Protein AF-0000000066006620 (afdb_homodimer)

Sequence (536 aa):
MGEAIVITSGKGGVGKTTTSANLGTALAILGKRVCLVDTDIGLRNLDVVMGLENRIIYDLVDVVEGRCKMHQALVKDKRFDDLLYLMPAAQTSDKTAVAPEQIKNMVQELKQEFDYVIIDCPAGIEQGYKNAVSGADKAIVVTTPEISAVRDADRIIGLLEQEENIEPPRLVVNRIRNHLMKNGDTMDIDEIVQHLSIDLLGIVADDDEVIKASNHGEPIAMDPKNRASIAYRNIARRILGESVPLQVLEEQNKGMMAKIKSFFGVRSMGEAIVITSGKGGVGKTTTSANLGTALAILGKRVCLVDTDIGLRNLDVVMGLENRIIYDLVDVVEGRCKMHQALVKDKRFDDLLYLMPAAQTSDKTAVAPEQIKNMVQELKQEFDYVIIDCPAGIEQGYKNAVSGADKAIVVTTPEISAVRDADRIIGLLEQEENIEPPRLVVNRIRNHLMKNGDTMDIDEIVQHLSIDLLGIVADDDEVIKASNHGEPIAMDPKNRASIAYRNIARRILGESVPLQVLEEQNKGMMAKIKSFFGVRS

Secondary structure (DSSP, 8-state):
--EEEEEE-SSTTSSHHHHHHHHHHHHHHTT--EEEEE--TTT--HHHHHT-GGG-SS-HHHHHTTSS-HHHH-EE-GGGTTSEEEEPPPSS--TT---HHHHHHHHHHHTTT-SEEEEEPPSSSSHHHHHHHHT-SEEEEEE-SSHHHHHHHHHHHHHHHT-TT-PPPEEEEEEE-HHHHHTTSS--HHHHHHHHTSEEEEEEE--HHHHHHHHTT--GGG-TTSHHHHHHHHHHHHHTT---PPPP-TT--HHHHHHHHHHTT---/-PEEEEEE-SSTTSSHHHHHHHHHHHHHHTT--EEEEE--TTT--HHHHHT-GGG-SS-HHHHHTTSS-HHHH-EE-GGGTTSEEEEPPPSS--TT---HHHHHHHHHHHTTT-SEEEEEPPSSSSHHHHHHHHT-SEEEEEE-SSHHHHHHHHHHHHHHHT-TT-PPPEEEEEEE-HHHHHTTSS--HHHHHHHHTSEEEEEEE--HHHHHHHHTT--GGG-TTSHHHHHHHHHHHHHTT---PPPP-TT--HHHHHHHHHHTT---

Radius of gyration: 22.49 Å; Cα contacts (8 Å, |Δi|>4): 1216; chains: 2; bounding box: 49×65×49 Å

Structure (mmCIF, N/CA/C/O backbone):
data_AF-0000000066006620-model_v1
#
loop_
_entity.id
_entity.type
_entity.pdbx_description
1 polymer 'Septum site-determining protein MinD'
#
loop_
_atom_site.group_PDB
_atom_site.id
_atom_site.type_symbol
_atom_site.label_atom_id
_atom_site.label_alt_id
_atom_site.label_comp_id
_atom_site.label_asym_id
_atom_site.label_entity_id
_atom_site.label_seq_id
_atom_site.pdbx_PDB_ins_code
_atom_site.Cartn_x
_atom_site.Cartn_y
_atom_site.Cartn_z
_atom_site.occupancy
_atom_site.B_iso_or_equiv
_atom_site.auth_seq_id
_atom_site.auth_comp_id
_atom_site.auth_asym_id
_atom_site.auth_atom_id
_atom_site.pdbx_PDB_model_num
ATOM 1 N N . MET A 1 1 ? -12.773 29.484 9.312 1 89.25 1 MET A N 1
ATOM 2 C CA . MET A 1 1 ? -12.969 28.031 9.289 1 89.25 1 MET A CA 1
ATOM 3 C C . MET A 1 1 ? -11.75 27.328 8.703 1 89.25 1 MET A C 1
ATOM 5 O O . MET A 1 1 ? -11.102 27.859 7.793 1 89.25 1 MET A O 1
ATOM 9 N N . GLY A 1 2 ? -11.352 26.266 9.344 1 97.38 2 GLY A N 1
ATOM 10 C CA . GLY A 1 2 ? -10.164 25.547 8.914 1 97.38 2 GLY A CA 1
ATOM 11 C C . GLY A 1 2 ? -10.336 24.859 7.578 1 97.38 2 GLY A C 1
ATOM 12 O O . GLY A 1 2 ? -11.422 24.891 6.988 1 97.38 2 GLY A O 1
ATOM 13 N N . GLU A 1 3 ? -9.289 24.406 7.012 1 98.25 3 GLU A N 1
ATOM 14 C CA . GLU A 1 3 ? -9.273 23.688 5.742 1 98.25 3 GLU A CA 1
ATOM 15 C C . GLU A 1 3 ? -9.047 22.203 5.961 1 98.25 3 GLU A C 1
ATOM 17 O O . GLU A 1 3 ? -8.195 21.797 6.766 1 98.25 3 GLU A O 1
ATOM 22 N N . ALA A 1 4 ? -9.852 21.422 5.273 1 98.81 4 ALA A N 1
ATOM 23 C CA . ALA A 1 4 ? -9.68 19.969 5.32 1 98.81 4 ALA A CA 1
ATOM 24 C C . ALA A 1 4 ? -8.977 19.469 4.062 1 98.81 4 ALA A C 1
ATOM 26 O O . ALA A 1 4 ? -9.43 19.734 2.947 1 98.81 4 ALA A O 1
ATOM 27 N N . ILE A 1 5 ? -7.855 18.781 4.234 1 98.88 5 ILE A N 1
ATOM 28 C CA . ILE A 1 5 ? -7.066 18.25 3.133 1 98.88 5 ILE A CA 1
ATOM 29 C C . ILE A 1 5 ? -7.008 16.719 3.236 1 98.88 5 ILE A C 1
ATOM 31 O O . ILE A 1 5 ? -6.555 16.172 4.246 1 98.88 5 ILE A O 1
ATOM 35 N N . VAL A 1 6 ? -7.496 16.031 2.23 1 98.81 6 VAL A N 1
ATOM 36 C CA . VAL A 1 6 ? -7.398 14.57 2.211 1 98.81 6 VAL A CA 1
ATOM 37 C C . VAL A 1 6 ? -6.105 14.148 1.515 1 98.81 6 VAL A C 1
ATOM 39 O O . VAL A 1 6 ? -5.727 14.727 0.494 1 98.81 6 VAL A O 1
ATOM 42 N N . ILE A 1 7 ? -5.316 13.273 2.156 1 98.88 7 ILE A N 1
ATOM 43 C CA . ILE A 1 7 ? -4.156 12.617 1.559 1 98.88 7 ILE A CA 1
ATOM 44 C C . ILE A 1 7 ? -4.566 11.281 0.951 1 98.88 7 ILE A C 1
ATOM 46 O O . ILE A 1 7 ? -4.918 10.344 1.674 1 98.88 7 ILE A O 1
ATOM 50 N N . THR A 1 8 ? -4.523 11.156 -0.306 1 98.12 8 THR A N 1
ATOM 51 C CA . THR A 1 8 ? -5.059 9.977 -0.973 1 98.12 8 THR A CA 1
ATOM 52 C C . THR A 1 8 ? -4.098 9.477 -2.049 1 98.12 8 THR A C 1
ATOM 54 O O . THR A 1 8 ? -3.078 10.117 -2.318 1 98.12 8 THR A O 1
ATOM 57 N N . SER A 1 9 ? -4.375 8.18 -2.316 1 93.75 9 SER A N 1
ATOM 58 C CA . SER A 1 9 ? -3.605 7.504 -3.354 1 93.75 9 SER A CA 1
ATOM 59 C C . SER A 1 9 ? -4.414 6.383 -3.996 1 93.75 9 SER A C 1
ATOM 61 O O . SER A 1 9 ? -5.395 5.902 -3.418 1 93.75 9 SER A O 1
ATOM 63 N N . GLY A 1 10 ? -4.273 6.035 -5.254 1 84.25 10 GLY A N 1
ATOM 64 C CA . GLY A 1 10 ? -4.82 4.797 -5.789 1 84.25 10 GLY A CA 1
ATOM 65 C C . GLY A 1 10 ? -4.176 3.557 -5.199 1 84.25 10 GLY A C 1
ATOM 66 O O . GLY A 1 10 ? -4.801 2.842 -4.41 1 84.25 10 GLY A O 1
ATOM 67 N N . LYS A 1 11 ? -2.955 3.477 -5.188 1 85.06 11 LYS A N 1
ATOM 68 C CA . LYS A 1 11 ? -2.135 2.355 -4.738 1 85.06 11 LYS A CA 1
ATOM 69 C C . LYS A 1 11 ? -1.835 2.461 -3.244 1 85.06 11 LYS A C 1
ATOM 71 O O . LYS A 1 11 ? -1.664 3.561 -2.717 1 85.06 11 LYS A O 1
ATOM 76 N N . GLY A 1 12 ? -1.849 1.235 -2.553 1 87.19 12 GLY A N 1
ATOM 77 C CA . GLY A 1 12 ? -1.355 1.175 -1.186 1 87.19 12 GLY A CA 1
ATOM 78 C C . GLY A 1 12 ? 0.157 1.251 -1.093 1 87.19 12 GLY A C 1
ATOM 79 O O . GLY A 1 12 ? 0.86 0.909 -2.045 1 87.19 12 GLY A O 1
ATOM 80 N N . GLY A 1 13 ? 0.663 1.819 -0.026 1 92 13 GLY A N 1
ATOM 81 C CA . GLY A 1 13 ? 2.082 1.755 0.284 1 92 13 GLY A CA 1
ATOM 82 C C . GLY A 1 13 ? 2.887 2.859 -0.373 1 92 13 GLY A C 1
ATOM 83 O O . GLY A 1 13 ? 4.117 2.848 -0.333 1 92 13 GLY A O 1
ATOM 84 N N . VAL A 1 14 ? 2.193 3.854 -0.88 1 95.25 14 VAL A N 1
ATOM 85 C CA . VAL A 1 14 ? 2.906 4.926 -1.567 1 95.25 14 VAL A CA 1
ATOM 86 C C . VAL A 1 14 ? 3.34 5.988 -0.561 1 95.25 14 VAL A C 1
ATOM 88 O O . VAL A 1 14 ? 4.039 6.938 -0.915 1 95.25 14 VAL A O 1
ATOM 91 N N . GLY A 1 15 ? 2.848 5.918 0.675 1 97 15 GLY A N 1
ATOM 92 C CA . GLY A 1 15 ? 3.279 6.84 1.715 1 97 15 GLY A CA 1
ATOM 93 C C . GLY A 1 15 ? 2.186 7.789 2.166 1 97 15 GLY A C 1
ATOM 94 O O . GLY A 1 15 ? 2.467 8.898 2.623 1 97 15 GLY A O 1
ATOM 95 N N . LYS A 1 16 ? 0.92 7.434 1.994 1 98 16 LYS A N 1
ATOM 96 C CA . LYS A 1 16 ? -0.184 8.289 2.422 1 98 16 LYS A CA 1
ATOM 97 C C . LYS A 1 16 ? -0.1 8.586 3.916 1 98 16 LYS A C 1
ATOM 99 O O . LYS A 1 16 ? -0.09 9.75 4.32 1 98 16 LYS A O 1
ATOM 104 N N . THR A 1 17 ? -0.033 7.508 4.711 1 98.12 17 THR A N 1
ATOM 105 C CA . THR A 1 17 ? -0.008 7.66 6.16 1 98.12 17 THR A CA 1
ATOM 106 C C . THR A 1 17 ? 1.233 8.43 6.605 1 98.12 17 THR A C 1
ATOM 108 O O . THR A 1 17 ? 1.146 9.32 7.445 1 98.12 17 THR A O 1
ATOM 111 N N . THR A 1 18 ? 2.357 8.133 6.02 1 98.12 18 THR A N 1
ATOM 112 C CA . THR A 1 18 ? 3.604 8.828 6.316 1 98.12 18 THR A CA 1
ATOM 113 C C . THR A 1 18 ? 3.496 10.305 5.961 1 98.12 18 THR A C 1
ATOM 115 O O . THR A 1 18 ? 3.922 11.164 6.73 1 98.12 18 THR A O 1
ATOM 118 N N . THR A 1 19 ? 2.934 10.547 4.805 1 98.75 19 THR A N 1
ATOM 119 C CA . THR A 1 19 ? 2.754 11.922 4.363 1 98.75 19 THR A CA 1
ATOM 120 C C . THR A 1 19 ? 1.78 12.664 5.273 1 98.75 19 THR A C 1
ATOM 122 O O . THR A 1 19 ? 2.027 13.812 5.656 1 98.75 19 THR A O 1
ATOM 125 N N . SER A 1 20 ? 0.667 12.07 5.672 1 98.81 20 SER A N 1
ATOM 126 C CA . SER A 1 20 ? -0.292 12.68 6.59 1 98.81 20 SER A CA 1
ATOM 127 C C . SER A 1 20 ? 0.375 13.078 7.902 1 98.81 20 SER A C 1
ATOM 129 O O . SER A 1 20 ? 0.223 14.211 8.359 1 98.81 20 SER A O 1
ATOM 131 N N . ALA A 1 21 ? 1.136 12.164 8.477 1 98.88 21 ALA A N 1
ATOM 132 C CA . ALA A 1 21 ? 1.799 12.391 9.766 1 98.88 21 ALA A CA 1
ATOM 133 C C . ALA A 1 21 ? 2.807 13.531 9.672 1 98.88 21 ALA A C 1
ATOM 135 O O . ALA A 1 21 ? 2.826 14.422 10.523 1 98.88 21 ALA A O 1
ATOM 136 N N . ASN A 1 22 ? 3.602 13.492 8.617 1 98.88 22 ASN A N 1
ATOM 137 C CA . ASN A 1 22 ? 4.699 14.445 8.508 1 98.88 22 ASN A CA 1
ATOM 138 C C . ASN A 1 22 ? 4.195 15.828 8.102 1 98.88 22 ASN A C 1
ATOM 140 O O . ASN A 1 22 ? 4.73 16.844 8.547 1 98.88 22 ASN A O 1
ATOM 144 N N . LEU A 1 23 ? 3.191 15.836 7.25 1 98.81 23 LEU A N 1
ATOM 145 C CA . LEU A 1 23 ? 2.598 17.109 6.875 1 98.81 23 LEU A CA 1
ATOM 146 C C . LEU A 1 23 ? 1.913 17.766 8.07 1 98.81 23 LEU A C 1
ATOM 148 O O . LEU A 1 23 ? 2.094 18.953 8.32 1 98.81 23 LEU A O 1
ATOM 152 N N . GLY A 1 24 ? 1.085 16.984 8.797 1 98.88 24 GLY A N 1
ATOM 153 C CA . GLY A 1 24 ? 0.478 17.516 10.008 1 98.88 24 GLY A CA 1
ATOM 154 C C . GLY A 1 24 ? 1.492 18.031 11.008 1 98.88 24 GLY A C 1
ATOM 155 O O . GLY A 1 24 ? 1.317 19.125 11.562 1 98.88 24 GLY A O 1
ATOM 156 N N . THR A 1 25 ? 2.559 17.312 11.188 1 98.88 25 THR A N 1
ATOM 157 C CA . THR A 1 25 ? 3.637 17.703 12.086 1 98.88 25 THR A CA 1
ATOM 158 C C . THR A 1 25 ? 4.305 19 11.609 1 98.88 25 THR A C 1
ATOM 160 O O . THR A 1 25 ? 4.539 19.906 12.398 1 98.88 25 THR A O 1
ATOM 163 N N . ALA A 1 26 ? 4.582 19.062 10.336 1 98.81 26 ALA A N 1
ATOM 164 C CA . ALA A 1 26 ? 5.23 20.234 9.758 1 98.81 26 ALA A CA 1
ATOM 165 C C . ALA A 1 26 ? 4.359 21.484 9.922 1 98.81 26 ALA A C 1
ATOM 167 O O . ALA A 1 26 ? 4.855 22.547 10.266 1 98.81 26 ALA A O 1
ATOM 168 N N . LEU A 1 27 ? 3.088 21.359 9.68 1 98.88 27 LEU A N 1
ATOM 169 C CA . LEU A 1 27 ? 2.164 22.484 9.844 1 98.88 27 LEU A CA 1
ATOM 170 C C . LEU A 1 27 ? 2.096 22.922 11.297 1 98.88 27 LEU A C 1
ATOM 172 O O . LEU A 1 27 ? 2.061 24.125 11.578 1 98.88 27 LEU A O 1
ATOM 176 N N . ALA A 1 28 ? 2.088 21.953 12.219 1 98.81 28 ALA A N 1
ATOM 177 C CA . ALA A 1 28 ? 2.09 22.281 13.648 1 98.81 28 ALA A CA 1
ATOM 178 C C . ALA A 1 28 ? 3.361 23.031 14.039 1 98.81 28 ALA A C 1
ATOM 180 O O . ALA A 1 28 ? 3.311 24 14.797 1 98.81 28 ALA A O 1
ATOM 181 N N . ILE A 1 29 ? 4.465 22.578 13.508 1 98.25 29 ILE A N 1
ATOM 182 C CA . ILE A 1 29 ? 5.75 23.219 13.758 1 98.25 29 ILE A CA 1
ATOM 183 C C . ILE A 1 29 ? 5.707 24.672 13.281 1 98.25 29 ILE A C 1
ATOM 185 O O . ILE A 1 29 ? 6.301 25.547 13.906 1 98.25 29 ILE A O 1
ATOM 189 N N . LEU A 1 30 ? 4.93 24.922 12.242 1 97.75 30 LEU A N 1
ATOM 190 C CA . LEU A 1 30 ? 4.801 26.25 11.68 1 97.75 30 LEU A CA 1
ATOM 191 C C . LEU A 1 30 ? 3.725 27.047 12.414 1 97.75 30 LEU A C 1
ATOM 193 O O . LEU A 1 30 ? 3.32 28.125 11.953 1 97.75 30 LEU A O 1
ATOM 197 N N . GLY A 1 31 ? 3.148 26.484 13.461 1 98.12 31 GLY A N 1
ATOM 198 C CA . GLY A 1 31 ? 2.291 27.25 14.359 1 98.12 31 GLY A CA 1
ATOM 199 C C . GLY A 1 31 ? 0.813 27.062 14.062 1 98.12 31 GLY A C 1
ATOM 200 O O . GLY A 1 31 ? -0.023 27.812 14.586 1 98.12 31 GLY A O 1
ATOM 201 N N . LYS A 1 32 ? 0.477 26.125 13.227 1 98.81 32 LYS A N 1
ATOM 202 C CA . LYS A 1 32 ? -0.931 25.875 12.922 1 98.81 32 LYS A CA 1
ATOM 203 C C . LYS A 1 32 ? -1.521 24.828 13.859 1 98.81 32 LYS A C 1
ATOM 205 O O . LYS A 1 32 ? -0.828 23.891 14.266 1 98.81 32 LYS A O 1
ATOM 210 N N . ARG A 1 33 ? -2.762 25.031 14.242 1 98.81 33 ARG A N 1
ATOM 211 C CA . ARG A 1 33 ? -3.484 24.016 14.992 1 98.81 33 ARG A CA 1
ATOM 212 C C . ARG A 1 33 ? -4.062 22.953 14.055 1 98.81 33 ARG A C 1
ATOM 214 O O . ARG A 1 33 ? -4.926 23.25 13.227 1 98.81 33 ARG A O 1
ATOM 221 N N . VAL A 1 34 ? -3.553 21.703 14.195 1 98.94 34 VAL A N 1
ATOM 222 C CA . VAL A 1 34 ? -3.807 20.688 13.195 1 98.94 34 VAL A CA 1
ATOM 223 C C . VAL A 1 34 ? -4.469 19.469 13.844 1 98.94 34 VAL A C 1
ATOM 225 O O . VAL A 1 34 ? -4.074 19.047 14.938 1 98.94 34 VAL A O 1
ATOM 228 N N . CYS A 1 35 ? -5.492 18.906 13.195 1 98.94 35 CYS A N 1
ATOM 229 C CA . CYS A 1 35 ? -6.055 17.609 13.555 1 98.94 35 CYS A CA 1
ATOM 230 C C . CYS A 1 35 ? -5.812 16.578 12.445 1 98.94 35 CYS A C 1
ATOM 232 O O . CYS A 1 35 ? -6.211 16.797 11.305 1 98.94 35 CYS A O 1
ATOM 234 N N . LEU A 1 36 ? -5.094 15.531 12.797 1 98.94 36 LEU A N 1
ATOM 235 C CA . LEU A 1 36 ? -4.965 14.383 11.906 1 98.94 36 LEU A CA 1
ATOM 236 C C . LEU A 1 36 ? -6.141 13.43 12.086 1 98.94 36 LEU A C 1
ATOM 238 O O . LEU A 1 36 ? -6.449 13.023 13.211 1 98.94 36 LEU A O 1
ATOM 242 N N . VAL A 1 37 ? -6.785 13.047 11.008 1 98.81 37 VAL A N 1
ATOM 243 C CA . VAL A 1 37 ? -7.918 12.125 11.055 1 98.81 37 VAL A CA 1
ATOM 244 C C . VAL A 1 37 ? -7.574 10.844 10.305 1 98.81 37 VAL A C 1
ATOM 246 O O . VAL A 1 37 ? -7.316 10.875 9.094 1 98.81 37 VAL A O 1
ATOM 249 N N . ASP A 1 38 ? -7.543 9.781 11.016 1 98.06 38 ASP A N 1
ATOM 250 C CA . ASP A 1 38 ? -7.336 8.469 10.406 1 98.06 38 ASP A CA 1
ATOM 251 C C . ASP A 1 38 ? -8.664 7.852 9.969 1 98.06 38 ASP A C 1
ATOM 253 O O . ASP A 1 38 ? -9.531 7.57 10.797 1 98.06 38 ASP A O 1
ATOM 257 N N . THR A 1 39 ? -8.82 7.57 8.672 1 95.88 39 THR A N 1
ATOM 258 C CA . THR A 1 39 ? -10.07 7 8.188 1 95.88 39 THR A CA 1
ATOM 259 C C . THR A 1 39 ? -9.859 5.57 7.699 1 95.88 39 THR A C 1
ATOM 261 O O . THR A 1 39 ? -10.719 5.008 7.016 1 95.88 39 THR A O 1
ATOM 264 N N . ASP A 1 40 ? -8.703 5.047 7.953 1 93.88 40 ASP A N 1
ATOM 265 C CA . ASP A 1 40 ? -8.43 3.656 7.602 1 93.88 40 ASP A CA 1
ATOM 266 C C . ASP A 1 40 ? -8.922 2.707 8.688 1 93.88 40 ASP A C 1
ATOM 268 O O . ASP A 1 40 ? -8.117 2.086 9.391 1 93.88 40 ASP A O 1
ATOM 272 N N . ILE A 1 41 ? -10.188 2.557 8.695 1 92.38 41 ILE A N 1
ATOM 273 C CA . ILE A 1 41 ? -10.852 1.783 9.734 1 92.38 41 ILE A CA 1
ATOM 274 C C . ILE A 1 41 ? -10.438 0.317 9.633 1 92.38 41 ILE A C 1
ATOM 276 O O . ILE A 1 41 ? -10.414 -0.254 8.547 1 92.38 41 ILE A O 1
ATOM 280 N N . GLY A 1 42 ? -10.133 -0.267 10.703 1 90.56 42 GLY A N 1
ATOM 281 C CA . GLY A 1 42 ? -9.75 -1.668 10.766 1 90.56 42 GLY A CA 1
ATOM 282 C C . GLY A 1 42 ? -8.242 -1.875 10.75 1 90.56 42 GLY A C 1
ATOM 283 O O . GLY A 1 42 ? -7.75 -2.916 11.195 1 90.56 42 GLY A O 1
ATOM 284 N N . LEU A 1 43 ? -7.414 -0.992 10.242 1 89.69 43 LEU A N 1
ATOM 285 C CA . LEU A 1 43 ? -5.969 -1.172 10.164 1 89.69 43 LEU A CA 1
ATOM 286 C C . LEU A 1 43 ? -5.242 -0.117 10.992 1 89.69 43 LEU A C 1
ATOM 288 O O . LEU A 1 43 ? -4.227 -0.411 11.625 1 89.69 43 LEU A O 1
ATOM 292 N N . ARG A 1 44 ? -5.695 1.144 11.031 1 90.38 44 ARG A N 1
ATOM 293 C CA . ARG A 1 44 ? -5.285 2.154 12 1 90.38 44 ARG A CA 1
ATOM 294 C C . ARG A 1 44 ? -3.766 2.26 12.07 1 90.38 44 ARG A C 1
ATOM 296 O O . ARG A 1 44 ? -3.162 1.951 13.102 1 90.38 44 ARG A O 1
ATOM 303 N N . ASN A 1 45 ? -3.074 2.885 11.156 1 95.69 45 ASN A N 1
ATOM 304 C CA . ASN A 1 45 ? -1.617 2.945 11.172 1 95.69 45 ASN A CA 1
ATOM 305 C C . ASN A 1 45 ? -1.117 4.336 11.547 1 95.69 45 ASN A C 1
ATOM 307 O O . ASN A 1 45 ? 0.05 4.508 11.906 1 95.69 45 ASN A O 1
ATOM 311 N N . LEU A 1 46 ? -1.985 5.305 11.484 1 98.19 46 LEU A N 1
ATOM 312 C CA . LEU A 1 46 ? -1.546 6.676 11.727 1 98.19 46 LEU A CA 1
ATOM 313 C C . LEU A 1 46 ? -1.118 6.863 13.18 1 98.19 46 LEU A C 1
ATOM 315 O O . LEU A 1 46 ? -0.148 7.57 13.453 1 98.19 46 LEU A O 1
ATOM 319 N N . ASP A 1 47 ? -1.807 6.188 14.094 1 98.06 47 ASP A N 1
ATOM 320 C CA . ASP A 1 47 ? -1.467 6.27 15.516 1 98.06 47 ASP A CA 1
ATOM 321 C C . ASP A 1 47 ? -0.072 5.707 15.781 1 98.06 47 ASP A C 1
ATOM 323 O O . ASP A 1 47 ? 0.666 6.227 16.625 1 98.06 47 ASP A O 1
ATOM 327 N N . VAL A 1 48 ? 0.296 4.711 15.023 1 96.62 48 VAL A N 1
ATOM 328 C CA . VAL A 1 48 ? 1.608 4.09 15.164 1 96.62 48 VAL A CA 1
ATOM 329 C C . VAL A 1 48 ? 2.691 5.051 14.68 1 96.62 48 VAL A C 1
ATOM 331 O O . VAL A 1 48 ? 3.693 5.266 15.367 1 96.62 48 VAL A O 1
ATOM 334 N N . VAL A 1 49 ? 2.486 5.656 13.547 1 97.75 49 VAL A N 1
ATOM 335 C CA . VAL A 1 49 ? 3.463 6.559 12.945 1 97.75 49 VAL A CA 1
ATOM 336 C C . VAL A 1 49 ? 3.656 7.781 13.836 1 97.75 49 VAL A C 1
ATOM 338 O O . VAL A 1 49 ? 4.766 8.312 13.945 1 97.75 49 VAL A O 1
ATOM 341 N N . MET A 1 50 ? 2.578 8.156 14.539 1 98.5 50 MET A N 1
ATOM 342 C CA . MET A 1 50 ? 2.611 9.344 15.398 1 98.5 50 MET A CA 1
ATOM 343 C C . MET A 1 50 ? 3.1 8.984 16.797 1 98.5 50 MET A C 1
ATOM 345 O O . MET A 1 50 ? 3.402 9.867 17.594 1 98.5 50 MET A O 1
ATOM 349 N N . GLY A 1 51 ? 3.191 7.758 17.125 1 97.88 51 GLY A N 1
ATOM 350 C CA . GLY A 1 51 ? 3.582 7.332 18.469 1 97.88 51 GLY A CA 1
ATOM 351 C C . GLY A 1 51 ? 2.512 7.586 19.516 1 97.88 51 GLY A C 1
ATOM 352 O O . GLY A 1 51 ? 2.822 7.914 20.656 1 97.88 51 GLY A O 1
ATOM 353 N N . LEU A 1 52 ? 1.235 7.414 19.109 1 98.06 52 LEU A N 1
ATOM 354 C CA . LEU A 1 52 ? 0.144 7.781 20 1 98.06 52 LEU A CA 1
ATOM 355 C C . LEU A 1 52 ? -0.762 6.586 20.266 1 98.06 52 LEU A C 1
ATOM 357 O O . LEU A 1 52 ? -1.872 6.746 20.781 1 98.06 52 LEU A O 1
ATOM 361 N N . GLU A 1 53 ? -0.352 5.414 19.938 1 95.75 53 GLU A N 1
ATOM 362 C CA . GLU A 1 53 ? -1.208 4.23 19.953 1 95.75 53 GLU A CA 1
ATOM 363 C C . GLU A 1 53 ? -1.661 3.885 21.359 1 95.75 53 GLU A C 1
ATOM 365 O O . GLU A 1 53 ? -2.736 3.312 21.547 1 95.75 53 GLU A O 1
ATOM 370 N N . ASN A 1 54 ? -0.949 4.273 22.422 1 95.5 54 ASN A N 1
ATOM 371 C CA . ASN A 1 54 ? -1.234 3.838 23.781 1 95.5 54 ASN A CA 1
ATOM 372 C C . ASN A 1 54 ? -2.125 4.836 24.516 1 95.5 54 ASN A C 1
ATOM 374 O O . ASN A 1 54 ? -2.439 4.648 25.688 1 95.5 54 ASN A O 1
ATOM 378 N N . ARG A 1 55 ? -2.643 5.805 23.828 1 96.19 55 ARG A N 1
ATOM 379 C CA . ARG A 1 55 ? -3.418 6.848 24.5 1 96.19 55 ARG A CA 1
ATOM 380 C C . ARG A 1 55 ? -4.844 6.898 23.953 1 96.19 55 ARG A C 1
ATOM 382 O O . ARG A 1 55 ? -5.605 7.809 24.281 1 96.19 55 ARG A O 1
ATOM 389 N N . ILE A 1 56 ? -5.145 5.973 23.141 1 96.75 56 ILE A N 1
ATOM 390 C CA . ILE A 1 56 ? -6.438 6.004 22.469 1 96.75 56 ILE A CA 1
ATOM 391 C C . ILE A 1 56 ? -7.5 5.371 23.375 1 96.75 56 ILE A C 1
ATOM 393 O O . ILE A 1 56 ? -7.375 4.211 23.766 1 96.75 56 ILE A O 1
ATOM 397 N N . ILE A 1 57 ? -8.516 6.102 23.672 1 96.81 57 ILE A N 1
ATOM 398 C CA . ILE A 1 57 ? -9.641 5.629 24.484 1 96.81 57 ILE A CA 1
ATOM 399 C C . ILE A 1 57 ? -10.875 5.465 23.609 1 96.81 57 ILE A C 1
ATOM 401 O O . ILE A 1 57 ? -11.555 4.438 23.656 1 96.81 57 ILE A O 1
ATOM 405 N N . TYR A 1 58 ? -11.242 6.504 22.828 1 96.75 58 TYR A N 1
ATOM 406 C CA . TYR A 1 58 ? -12.328 6.512 21.844 1 96.75 58 TYR A CA 1
ATOM 407 C C . TYR A 1 58 ? -11.789 6.77 20.453 1 96.75 58 TYR A C 1
ATOM 409 O O . TYR A 1 58 ? -10.641 7.184 20.281 1 96.75 58 TYR A O 1
ATOM 417 N N . ASP A 1 59 ? -12.586 6.438 19.469 1 96.56 59 ASP A N 1
ATOM 418 C CA . ASP A 1 59 ? -12.156 6.59 18.078 1 96.56 59 ASP A CA 1
ATOM 419 C C . ASP A 1 59 ? -13.227 7.301 17.25 1 96.56 59 ASP A C 1
ATOM 421 O O . ASP A 1 59 ? -14.234 7.758 17.781 1 96.56 59 ASP A O 1
ATOM 425 N N . LEU A 1 60 ? -12.922 7.41 15.977 1 96.25 60 LEU A N 1
ATOM 426 C CA . LEU A 1 60 ? -13.773 8.172 15.062 1 96.25 60 LEU A CA 1
ATOM 427 C C . LEU A 1 60 ? -15.172 7.57 15 1 96.25 60 LEU A C 1
ATOM 429 O O . LEU A 1 60 ? -16.156 8.297 14.852 1 96.25 60 LEU A O 1
ATOM 433 N N . VAL A 1 61 ? -15.297 6.254 15.094 1 95.12 61 VAL A N 1
ATOM 434 C CA . VAL A 1 61 ? -16.594 5.594 15.016 1 95.12 61 VAL A CA 1
ATOM 435 C C . VAL A 1 61 ? -17.406 5.91 16.266 1 95.12 61 VAL A C 1
ATOM 437 O O . VAL A 1 61 ? -18.625 6.109 16.188 1 95.12 61 VAL A O 1
ATOM 440 N N . ASP A 1 62 ? -16.766 5.984 17.391 1 95.38 62 ASP A N 1
ATOM 441 C CA . ASP A 1 62 ? -17.438 6.383 18.625 1 95.38 62 ASP A CA 1
ATOM 442 C C . ASP A 1 62 ? -18.062 7.77 18.484 1 95.38 62 ASP A C 1
ATOM 444 O O . ASP A 1 62 ? -19.172 8.008 18.938 1 95.38 62 ASP A O 1
ATOM 448 N N . VAL A 1 63 ? -17.344 8.656 17.859 1 96.25 63 VAL A N 1
ATOM 449 C CA . VAL A 1 63 ? -17.812 10.031 17.703 1 96.25 63 VAL A CA 1
ATOM 450 C C . VAL A 1 63 ? -19 10.07 16.75 1 96.25 63 VAL A C 1
ATOM 452 O O . VAL A 1 63 ? -20.031 10.648 17.062 1 96.25 63 VAL A O 1
ATOM 455 N N . VAL A 1 64 ? -18.844 9.414 15.594 1 94.12 64 VAL A N 1
ATOM 456 C CA . VAL A 1 64 ? -19.859 9.531 14.547 1 94.12 64 VAL A CA 1
ATOM 457 C C . VAL A 1 64 ? -21.125 8.789 14.969 1 94.12 64 VAL A C 1
ATOM 459 O O . VAL A 1 64 ? -22.219 9.133 14.539 1 94.12 64 VAL A O 1
ATOM 462 N N . GLU A 1 65 ? -21 7.832 15.844 1 93 65 GLU A N 1
ATOM 463 C CA . GLU A 1 65 ? -22.141 7.082 16.344 1 93 65 GLU A CA 1
ATOM 464 C C . GLU A 1 65 ? -22.719 7.715 17.609 1 93 65 GLU A C 1
ATOM 466 O O . GLU A 1 65 ? -23.703 7.223 18.156 1 93 65 GLU A O 1
ATOM 471 N N . GLY A 1 66 ? -22.125 8.68 18.125 1 93.81 66 GLY A N 1
ATOM 472 C CA . GLY A 1 66 ? -22.641 9.422 19.266 1 93.81 66 GLY A CA 1
ATOM 473 C C . GLY A 1 66 ? -22.328 8.766 20.594 1 93.81 66 GLY A C 1
ATOM 474 O O . GLY A 1 66 ? -23 9.031 21.594 1 93.81 66 GLY A O 1
ATOM 475 N N . ARG A 1 67 ? -21.344 7.914 20.594 1 95.44 67 ARG A N 1
ATOM 476 C CA . ARG A 1 67 ? -20.984 7.211 21.812 1 95.44 67 ARG A CA 1
ATOM 477 C C . ARG A 1 67 ? -20.094 8.078 22.703 1 95.44 67 ARG A C 1
ATOM 479 O O . ARG A 1 67 ? -19.953 7.805 23.891 1 95.44 67 ARG A O 1
ATOM 486 N N . CYS A 1 68 ? -19.469 9.133 22.141 1 96.88 68 CYS A N 1
ATOM 487 C CA . CYS A 1 68 ? -18.672 10.102 22.906 1 96.88 68 CYS A CA 1
ATOM 488 C C . CYS A 1 68 ? -18.656 11.453 22.203 1 96.88 68 CYS A C 1
ATOM 490 O O . CYS A 1 68 ? -19.062 11.562 21.047 1 96.88 68 CYS A O 1
ATOM 492 N N . LYS A 1 69 ? -18.203 12.438 22.922 1 97.56 69 LYS A N 1
ATOM 493 C CA . LYS A 1 69 ? -18.016 13.758 22.344 1 97.56 69 LYS A CA 1
ATOM 494 C C . LYS A 1 69 ? -16.688 13.844 21.562 1 97.56 69 LYS A C 1
ATOM 496 O O . LYS A 1 69 ? -15.766 13.07 21.828 1 97.56 69 LYS A O 1
ATOM 501 N N . MET A 1 70 ? -16.625 14.789 20.688 1 97.62 70 MET A N 1
ATOM 502 C CA . MET A 1 70 ? -15.477 14.984 19.797 1 97.62 70 MET A CA 1
ATOM 503 C C . MET A 1 70 ? -14.195 15.102 20.609 1 97.62 70 MET A C 1
ATOM 505 O O . MET A 1 70 ? -13.211 14.406 20.344 1 97.62 70 MET A O 1
ATOM 509 N N . HIS A 1 71 ? -14.203 15.883 21.672 1 97.44 71 HIS A N 1
ATOM 510 C CA . HIS A 1 71 ? -12.984 16.188 22.422 1 97.44 71 HIS A CA 1
ATOM 511 C C . HIS A 1 71 ? -12.5 14.984 23.203 1 97.44 71 HIS A C 1
ATOM 513 O O . HIS A 1 71 ? -11.312 14.875 23.516 1 97.44 71 HIS A O 1
ATOM 519 N N . GLN A 1 72 ? -13.391 13.992 23.469 1 98.19 72 GLN A N 1
ATOM 520 C CA . GLN A 1 72 ? -13.039 12.789 24.219 1 98.19 72 GLN A CA 1
ATOM 521 C C . GLN A 1 72 ? -12.242 11.812 23.344 1 98.19 72 GLN A C 1
ATOM 523 O O . GLN A 1 72 ? -11.461 11.008 23.859 1 98.19 72 GLN A O 1
ATOM 528 N N . ALA A 1 73 ? -12.453 11.977 22.062 1 98.25 73 ALA A N 1
ATOM 529 C CA . ALA A 1 73 ? -11.82 11.039 21.141 1 98.25 73 ALA A CA 1
ATOM 530 C C . ALA A 1 73 ? -10.5 11.594 20.609 1 98.25 73 ALA A C 1
ATOM 532 O O . ALA A 1 73 ? -9.656 10.844 20.109 1 98.25 73 ALA A O 1
ATOM 533 N N . LEU A 1 74 ? -10.312 12.898 20.734 1 98.69 74 LEU A N 1
ATOM 534 C CA . LEU A 1 74 ? -9.094 13.539 20.25 1 98.69 74 LEU A CA 1
ATOM 535 C C . LEU A 1 74 ? -7.906 13.203 21.141 1 98.69 74 LEU A C 1
ATOM 537 O O . LEU A 1 74 ? -8 13.289 22.359 1 98.69 74 LEU A O 1
ATOM 541 N N . VAL A 1 75 ? -6.82 12.766 20.5 1 98.62 75 VAL A N 1
ATOM 542 C CA . VAL A 1 75 ? -5.582 12.484 21.203 1 98.62 75 VAL A CA 1
ATOM 543 C C . VAL A 1 75 ? -4.57 13.602 20.953 1 98.62 75 VAL A C 1
ATOM 545 O O . VAL A 1 75 ? -4.129 13.805 19.828 1 98.62 75 VAL A O 1
ATOM 548 N N . LYS A 1 76 ? -4.23 14.289 21.984 1 98.44 76 LYS A N 1
ATOM 549 C CA . LYS A 1 76 ? -3.258 15.375 21.875 1 98.44 76 LYS A CA 1
ATOM 550 C C . LYS A 1 76 ? -1.834 14.828 21.812 1 98.44 76 LYS A C 1
ATOM 552 O O . LYS A 1 76 ? -1.457 13.961 22.594 1 98.44 76 LYS A O 1
ATOM 557 N N . ASP A 1 77 ? -1.113 15.242 20.797 1 98.5 77 ASP A N 1
ATOM 558 C CA . ASP A 1 77 ? 0.323 14.984 20.828 1 98.5 77 A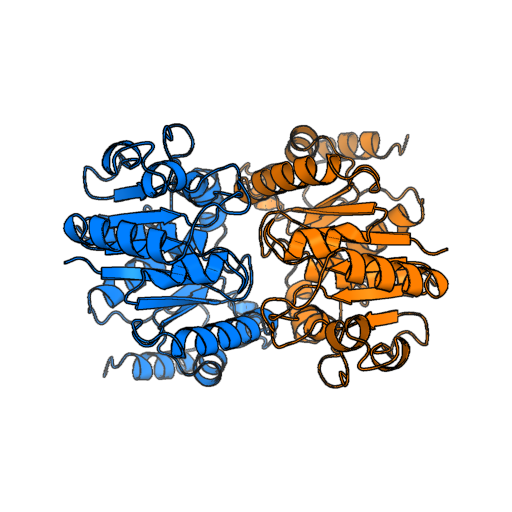SP A CA 1
ATOM 559 C C . ASP A 1 77 ? 1.038 15.992 21.734 1 98.5 77 ASP A C 1
ATOM 561 O O . ASP A 1 77 ? 1.259 17.141 21.328 1 98.5 77 ASP A O 1
ATOM 565 N N . LYS A 1 78 ? 1.483 15.602 22.828 1 97.06 78 LYS A N 1
ATOM 566 C CA . LYS A 1 78 ? 2.008 16.484 23.875 1 97.06 78 LYS A CA 1
ATOM 567 C C . LYS A 1 78 ? 3.324 17.125 23.438 1 97.06 78 LYS A C 1
ATOM 569 O O . LYS A 1 78 ? 3.764 18.109 24.031 1 97.06 78 LYS A O 1
ATOM 574 N N . ARG A 1 79 ? 3.92 16.672 22.469 1 96.56 79 ARG A N 1
ATOM 575 C CA . ARG A 1 79 ? 5.191 17.219 22 1 96.56 79 ARG A CA 1
ATOM 576 C C . ARG A 1 79 ? 4.992 18.562 21.312 1 96.56 79 ARG A C 1
ATOM 578 O O . ARG A 1 79 ? 5.949 19.312 21.125 1 96.56 79 ARG A O 1
ATOM 585 N N . PHE A 1 80 ? 3.674 18.859 21.016 1 97.75 80 PHE A N 1
ATOM 586 C CA . PHE A 1 80 ? 3.424 20.062 20.219 1 97.75 80 PHE A CA 1
ATOM 587 C C . PHE A 1 80 ? 2.439 20.984 20.922 1 97.75 80 PHE A C 1
ATOM 589 O O . PHE A 1 80 ? 1.647 21.672 20.266 1 97.75 80 PHE A O 1
ATOM 596 N N . ASP A 1 81 ? 2.395 20.938 22.234 1 94.44 81 ASP A N 1
ATOM 597 C CA . ASP A 1 81 ? 1.482 21.734 23.047 1 94.44 81 ASP A CA 1
ATOM 598 C C . ASP A 1 81 ? 0.034 21.516 22.625 1 94.44 81 ASP A C 1
ATOM 600 O O . ASP A 1 81 ? -0.473 20.391 22.656 1 94.44 81 ASP A O 1
ATOM 604 N N . ASP A 1 82 ? -0.65 22.516 22.062 1 97.5 82 ASP A N 1
ATOM 605 C CA . ASP A 1 82 ? -2.059 22.406 21.688 1 97.5 82 ASP A CA 1
ATOM 606 C C . ASP A 1 82 ? -2.246 22.531 20.188 1 97.5 82 ASP A C 1
ATOM 608 O O . ASP A 1 82 ? -3.309 22.953 19.719 1 97.5 82 ASP A O 1
ATOM 612 N N . LEU A 1 83 ? -1.124 22.109 19.5 1 98.69 83 LEU A N 1
ATOM 613 C CA . LEU A 1 83 ? -1.168 22.422 18.078 1 98.69 83 LEU A CA 1
ATOM 614 C C . LEU A 1 83 ? -1.386 21.172 17.234 1 98.69 83 LEU A C 1
ATOM 616 O O . LEU A 1 83 ? -1.71 21.266 16.047 1 98.69 83 LEU A O 1
ATOM 620 N N . LEU A 1 84 ? -1.251 19.938 17.828 1 98.81 84 LEU A N 1
ATOM 621 C CA . LEU A 1 84 ? -1.354 18.719 17.031 1 98.81 84 LEU A CA 1
ATOM 622 C C . LEU A 1 84 ? -2.178 17.656 17.75 1 98.81 84 LEU A C 1
ATOM 624 O O . LEU A 1 84 ? -1.876 17.297 18.891 1 98.81 84 LEU A O 1
ATOM 628 N N . TYR A 1 85 ? -3.232 17.172 17.031 1 98.88 85 TYR A N 1
ATOM 629 C CA . TYR A 1 85 ? -4.16 16.188 17.578 1 98.88 85 TYR A CA 1
ATOM 630 C C . TYR A 1 85 ? -4.395 15.055 16.578 1 98.88 85 TYR A C 1
ATOM 632 O O . TYR A 1 85 ? -4.227 15.242 15.367 1 98.88 85 TYR A O 1
ATOM 640 N N . LEU A 1 86 ? -4.738 13.914 17.125 1 98.88 86 LEU A N 1
ATOM 641 C CA . LEU A 1 86 ? -5.113 12.758 16.312 1 98.88 86 LEU A CA 1
ATOM 642 C C . LEU A 1 86 ? -6.543 12.32 16.625 1 98.88 86 LEU A C 1
ATOM 644 O O . LEU A 1 86 ? -6.922 12.188 17.781 1 98.88 86 LEU A O 1
ATOM 648 N N . MET A 1 87 ? -7.395 12.242 15.648 1 98.75 87 MET A N 1
ATOM 649 C CA . MET A 1 87 ? -8.633 11.461 15.672 1 98.75 87 MET A CA 1
ATOM 650 C C . MET A 1 87 ? -8.398 10.055 15.133 1 98.75 87 MET A C 1
ATOM 652 O O . MET A 1 87 ? -8.281 9.859 13.922 1 98.75 87 MET A O 1
ATOM 656 N N . PRO A 1 88 ? -8.289 9.07 16.031 1 98.12 88 PRO A N 1
ATOM 657 C CA . PRO A 1 88 ? -7.879 7.734 15.609 1 98.12 88 PRO A CA 1
ATOM 658 C C . PRO A 1 88 ? -9.008 6.973 14.906 1 98.12 88 PRO A C 1
ATOM 660 O O . PRO A 1 88 ? -10.18 7.18 15.211 1 98.12 88 PRO A O 1
ATOM 663 N N . ALA A 1 89 ? -8.578 6.109 13.969 1 95.69 89 ALA A N 1
ATOM 664 C CA . ALA A 1 89 ? -9.508 5.172 13.344 1 95.69 89 ALA A CA 1
ATOM 665 C C . ALA A 1 89 ? -9.922 4.078 14.32 1 95.69 89 ALA A C 1
ATOM 667 O O . ALA A 1 89 ? -9.211 3.799 15.289 1 95.69 89 ALA A O 1
ATOM 668 N N . ALA A 1 90 ? -11.086 3.5 13.984 1 92.25 90 ALA A N 1
ATOM 669 C CA . ALA A 1 90 ? -11.547 2.355 14.773 1 92.25 90 ALA A CA 1
ATOM 670 C C . ALA A 1 90 ? -10.758 1.098 14.414 1 92.25 90 ALA A C 1
ATOM 672 O O . ALA A 1 90 ? -10.375 0.908 13.258 1 92.25 90 ALA A O 1
ATOM 673 N N . GLN A 1 91 ? -10.523 0.245 15.414 1 83.75 91 GLN A N 1
ATOM 674 C CA . GLN A 1 91 ? -9.828 -1.021 15.203 1 83.75 91 GLN A CA 1
ATOM 675 C C . GLN A 1 91 ? -10.758 -2.055 14.57 1 83.75 91 GLN A C 1
ATOM 677 O O . GLN A 1 91 ? -10.305 -2.945 13.852 1 83.75 91 GLN A O 1
ATOM 682 N N . THR A 1 92 ? -11.867 -2.129 15.008 1 75.31 92 THR A N 1
ATOM 683 C CA . THR A 1 92 ? -12.82 -3.104 14.484 1 75.31 92 THR A CA 1
ATOM 684 C C . THR A 1 92 ? -13.852 -2.428 13.586 1 75.31 92 THR A C 1
ATOM 686 O O . THR A 1 92 ? -14.156 -1.246 13.766 1 75.31 92 THR A O 1
ATOM 689 N N . SER A 1 93 ? -13.922 -3.092 12.266 1 59 93 SER A N 1
ATOM 690 C CA . SER A 1 93 ? -14.953 -2.631 11.336 1 59 93 SER A CA 1
ATOM 691 C C . SER A 1 93 ? -16.312 -3.225 11.688 1 59 93 SER A C 1
ATOM 693 O O . SER A 1 93 ? -16.438 -4.434 11.883 1 59 93 SER A O 1
ATOM 695 N N . ASP A 1 94 ? -17.062 -2.676 12.391 1 53.62 94 ASP A N 1
ATOM 696 C CA . ASP A 1 94 ? -18.422 -3.189 12.219 1 53.62 94 ASP A CA 1
ATOM 697 C C . ASP A 1 94 ? -19.047 -2.686 10.914 1 53.62 94 ASP A C 1
ATOM 699 O O . ASP A 1 94 ? -18.812 -1.539 10.523 1 53.62 94 ASP A O 1
ATOM 703 N N . LYS A 1 95 ? -19.344 -3.6 9.617 1 48.62 95 LYS A N 1
ATOM 704 C CA . LYS A 1 95 ? -19.828 -3.545 8.242 1 48.62 95 LYS A CA 1
ATOM 705 C C . LYS A 1 95 ? -20.328 -2.146 7.891 1 48.62 95 LYS A C 1
ATOM 707 O O . LYS A 1 95 ? -20.078 -1.651 6.789 1 48.62 95 LYS A O 1
ATOM 712 N N . THR A 1 96 ? -21.297 -1.695 8.539 1 50.88 96 THR A N 1
ATOM 713 C CA . THR A 1 96 ? -22.25 -0.639 8.203 1 50.88 96 THR A CA 1
ATOM 714 C C . THR A 1 96 ? -21.812 0.691 8.812 1 50.88 96 THR A C 1
ATOM 716 O O . THR A 1 96 ? -22.609 1.628 8.898 1 50.88 96 THR A O 1
ATOM 719 N N . ALA A 1 97 ? -20.422 0.899 9.141 1 60.84 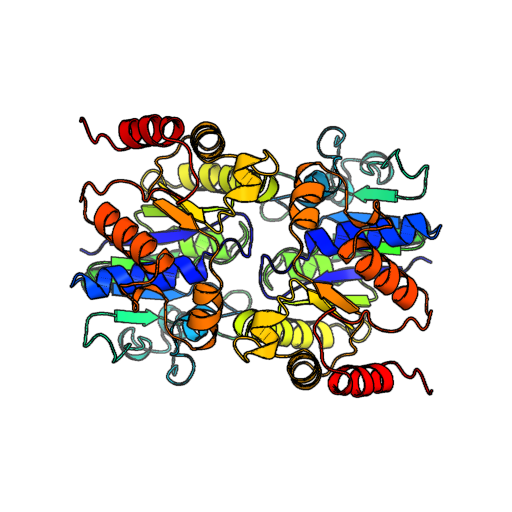97 ALA A N 1
ATOM 720 C CA . ALA A 1 97 ? -20.312 1.68 10.367 1 60.84 97 ALA A CA 1
ATOM 721 C C . ALA A 1 97 ? -20.25 3.174 10.07 1 60.84 97 ALA A C 1
ATOM 723 O O . ALA A 1 97 ? -20.797 3.986 10.82 1 60.84 97 ALA A O 1
ATOM 724 N N . VAL A 1 98 ? -19.672 3.551 8.844 1 85.12 98 VAL A N 1
ATOM 725 C CA . VAL A 1 98 ? -19.531 5 8.758 1 85.12 98 VAL A CA 1
ATOM 726 C C . VAL A 1 98 ? -19.984 5.477 7.375 1 85.12 98 VAL A C 1
ATOM 728 O O . VAL A 1 98 ? -19.531 4.957 6.355 1 85.12 98 VAL A O 1
ATOM 731 N N . ALA A 1 99 ? -20.969 6.285 7.293 1 90.62 99 ALA A N 1
ATOM 732 C CA . ALA A 1 99 ? -21.438 6.883 6.043 1 90.62 99 ALA A CA 1
ATOM 733 C C . ALA A 1 99 ? -20.656 8.156 5.727 1 90.62 99 ALA A C 1
ATOM 735 O O . ALA A 1 99 ? -20.203 8.859 6.637 1 90.62 99 ALA A O 1
ATOM 736 N N . PRO A 1 100 ? -20.531 8.445 4.426 1 93.81 100 PRO A N 1
ATOM 737 C CA . PRO A 1 100 ? -19.797 9.648 4.016 1 93.81 100 PRO A CA 1
ATOM 738 C C . PRO A 1 100 ? -20.312 10.906 4.715 1 93.81 100 PRO A C 1
ATOM 740 O O . PRO A 1 100 ? -19.516 11.75 5.133 1 93.81 100 PRO A O 1
ATOM 743 N N . GLU A 1 101 ? -21.594 10.977 4.926 1 95.31 101 GLU A N 1
ATOM 744 C CA . GLU A 1 101 ? -22.172 12.164 5.535 1 95.31 101 GLU A CA 1
ATOM 745 C C . GLU A 1 101 ? -21.734 12.312 6.988 1 95.31 101 GLU A C 1
ATOM 747 O O . GLU A 1 101 ? -21.578 13.43 7.48 1 95.31 101 GLU A O 1
ATOM 752 N N . GLN A 1 102 ? -21.562 11.234 7.613 1 95.44 102 GLN A N 1
ATOM 753 C CA . GLN A 1 102 ? -21.109 11.266 9 1 95.44 102 GLN A CA 1
ATOM 754 C C . GLN A 1 102 ? -19.688 11.805 9.102 1 95.44 102 GLN A C 1
ATOM 756 O O . GLN A 1 102 ? -19.391 12.617 9.992 1 95.44 102 GLN A O 1
ATOM 761 N N . ILE A 1 103 ? -18.859 11.414 8.195 1 96 103 ILE A N 1
ATOM 762 C CA . ILE A 1 103 ? -17.484 11.891 8.164 1 96 103 ILE A CA 1
ATOM 763 C C . ILE A 1 103 ? -17.469 13.383 7.812 1 96 103 ILE A C 1
ATOM 765 O O . ILE A 1 103 ? -16.734 14.156 8.422 1 96 103 ILE A O 1
ATOM 769 N N . LYS A 1 104 ? -18.234 13.734 6.863 1 96.94 104 LYS A N 1
ATOM 770 C CA . LYS A 1 104 ? -18.344 15.125 6.453 1 96.94 104 LYS A CA 1
ATOM 771 C C . LYS A 1 104 ? -18.719 16.016 7.629 1 96.94 104 LYS A C 1
ATOM 773 O O . LYS A 1 104 ? -18.109 17.062 7.848 1 96.94 104 LYS A O 1
ATOM 778 N N . ASN A 1 105 ? -19.703 15.602 8.391 1 97.31 105 ASN A N 1
ATOM 779 C CA . ASN A 1 105 ? -20.156 16.375 9.539 1 97.31 105 ASN A CA 1
ATOM 780 C C . ASN A 1 105 ? -19.062 16.484 10.609 1 97.31 105 ASN A C 1
ATOM 782 O O . ASN A 1 105 ? -18.859 17.547 11.195 1 97.31 105 ASN A O 1
ATOM 786 N N . MET A 1 106 ? -18.422 15.398 10.844 1 97.75 106 MET A N 1
ATOM 787 C CA . MET A 1 106 ? -17.344 15.398 11.828 1 97.75 106 MET A CA 1
ATOM 788 C C . MET A 1 106 ? -16.234 16.359 11.414 1 97.75 106 MET A C 1
ATOM 790 O O . MET A 1 106 ? -15.734 17.125 12.234 1 97.75 106 MET A O 1
ATOM 794 N N . VAL A 1 107 ? -15.867 16.328 10.164 1 98.38 107 VAL A N 1
ATOM 795 C CA . VAL A 1 107 ? -14.797 17.172 9.648 1 98.38 107 VAL A CA 1
ATOM 796 C C . VAL A 1 107 ? -15.203 18.641 9.727 1 98.38 107 VAL A C 1
ATOM 798 O O . VAL A 1 107 ? -14.391 19.5 10.062 1 98.38 107 VAL A O 1
ATOM 801 N N . GLN A 1 108 ? -16.438 18.906 9.445 1 97.94 108 GLN A N 1
ATOM 802 C CA . GLN A 1 108 ? -16.938 20.266 9.539 1 97.94 108 GLN A CA 1
ATOM 803 C C . GLN A 1 108 ? -16.828 20.812 10.961 1 97.94 108 GLN A C 1
ATOM 805 O O . GLN A 1 108 ? -16.469 21.969 11.172 1 97.94 108 GLN A O 1
ATOM 810 N N . GLU A 1 109 ? -17.141 19.984 11.852 1 98.19 109 GLU A N 1
ATOM 811 C CA . GLU A 1 109 ? -17 20.375 13.25 1 98.19 109 GLU A CA 1
ATOM 812 C C . GLU A 1 109 ? -15.547 20.625 13.617 1 98.19 109 GLU A C 1
ATOM 814 O O . GLU A 1 109 ? -15.227 21.578 14.32 1 98.19 109 GLU A O 1
ATOM 819 N N . LEU A 1 110 ? -14.672 19.781 13.188 1 98.75 110 LEU A N 1
ATOM 820 C CA . LEU A 1 110 ? -13.25 19.922 13.461 1 98.75 110 LEU A CA 1
ATOM 821 C C . LEU A 1 110 ? -12.711 21.234 12.875 1 98.75 110 LEU A C 1
ATOM 823 O O . LEU A 1 110 ? -11.852 21.875 13.477 1 98.75 110 LEU A O 1
ATOM 827 N N . LYS A 1 111 ? -13.211 21.609 11.727 1 98.5 111 LYS A N 1
ATOM 828 C CA . LYS A 1 111 ? -12.734 22.797 11.031 1 98.5 111 LYS A CA 1
ATOM 829 C C . LYS A 1 111 ? -13.039 24.062 11.828 1 98.5 111 LYS A C 1
ATOM 831 O O . LYS A 1 111 ? -12.469 25.125 11.555 1 98.5 111 LYS A O 1
ATOM 836 N N . GLN A 1 112 ? -13.922 23.953 12.758 1 98.19 112 GLN A N 1
ATOM 837 C CA . GLN A 1 112 ? -14.227 25.094 13.609 1 98.19 112 GLN A CA 1
ATOM 838 C C . GLN A 1 112 ? -13.141 25.297 14.664 1 98.19 112 GLN A C 1
ATOM 840 O O . GLN A 1 112 ? -12.984 26.406 15.195 1 98.19 112 GLN A O 1
ATOM 845 N N . GLU A 1 113 ? -12.375 24.281 14.914 1 97.94 113 GLU A N 1
ATOM 846 C CA . GLU A 1 113 ? -11.438 24.312 16.031 1 97.94 113 GLU A CA 1
ATOM 847 C C . GLU A 1 113 ? -9.992 24.25 15.539 1 97.94 113 GLU A C 1
ATOM 849 O O . GLU A 1 113 ? -9.062 24.609 16.266 1 97.94 113 GLU A O 1
ATOM 854 N N . PHE A 1 114 ? -9.789 23.844 14.375 1 98.81 114 PHE A N 1
ATOM 855 C CA . PHE A 1 114 ? -8.445 23.609 13.859 1 98.81 114 PHE A CA 1
ATOM 856 C C . PHE A 1 114 ? -8.219 24.422 12.578 1 98.81 114 PHE A C 1
ATOM 858 O O . PHE A 1 114 ? -9.148 24.609 11.789 1 98.81 114 PHE A O 1
ATOM 865 N N . ASP A 1 115 ? -6.977 24.859 12.398 1 98.81 115 ASP A N 1
ATOM 866 C CA . ASP A 1 115 ? -6.609 25.516 11.156 1 98.81 115 ASP A CA 1
ATOM 867 C C . ASP A 1 115 ? -6.602 24.531 9.984 1 98.81 115 ASP A C 1
ATOM 869 O O . ASP A 1 115 ? -6.988 24.891 8.867 1 98.81 115 ASP A O 1
ATOM 873 N N . TYR A 1 116 ? -6.148 23.359 10.227 1 98.94 116 TYR A N 1
ATOM 874 C CA . TYR A 1 116 ? -6.082 22.312 9.219 1 98.94 116 TYR A CA 1
ATOM 875 C C . TYR A 1 116 ? -6.57 20.969 9.773 1 98.94 116 TYR A C 1
ATOM 877 O O . TYR A 1 116 ? -6.258 20.625 10.914 1 98.94 116 TYR A O 1
ATOM 885 N N . VAL A 1 117 ? -7.395 20.312 9.016 1 98.94 117 VAL A N 1
ATOM 886 C CA . VAL A 1 117 ? -7.762 18.922 9.219 1 98.94 117 VAL A CA 1
ATOM 887 C C . VAL A 1 117 ? -7.156 18.062 8.117 1 98.94 117 VAL A C 1
ATOM 889 O O . VAL A 1 117 ? -7.508 18.203 6.941 1 98.94 117 VAL A O 1
ATOM 892 N N . ILE A 1 118 ? -6.18 17.203 8.484 1 98.94 118 ILE A N 1
ATOM 893 C CA . ILE A 1 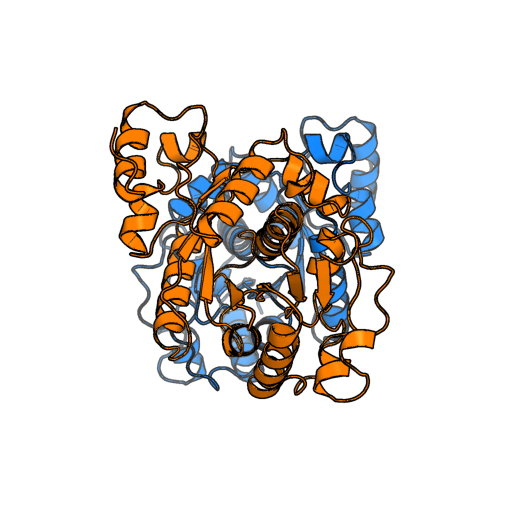118 ? -5.539 16.328 7.523 1 98.94 118 ILE A CA 1
ATOM 894 C C . ILE A 1 118 ? -6.176 14.938 7.594 1 98.94 118 ILE A C 1
ATOM 896 O O . ILE A 1 118 ? -6.102 14.266 8.625 1 98.94 118 ILE A O 1
ATOM 900 N N . ILE A 1 119 ? -6.75 14.477 6.523 1 98.88 119 ILE A N 1
ATOM 901 C CA . ILE A 1 119 ? -7.484 13.219 6.488 1 98.88 119 ILE A CA 1
ATOM 902 C C . ILE A 1 119 ? -6.641 12.148 5.801 1 98.88 119 ILE A C 1
ATOM 904 O O . ILE A 1 119 ? -6.352 12.25 4.605 1 98.88 119 ILE A O 1
ATOM 908 N N . ASP A 1 120 ? -6.227 11.133 6.539 1 98.38 120 ASP A N 1
ATOM 909 C CA . ASP A 1 120 ? -5.488 10 5.992 1 98.38 120 ASP A CA 1
ATOM 910 C C . ASP A 1 120 ? -6.434 8.984 5.348 1 98.38 120 ASP A C 1
ATOM 912 O O . ASP A 1 120 ? -7.188 8.305 6.043 1 98.38 120 ASP A O 1
ATOM 916 N N . CYS A 1 121 ? -6.32 8.875 4.078 1 97.19 121 CYS A N 1
ATOM 917 C CA . CYS A 1 121 ? -7.227 8.055 3.281 1 97.19 121 CYS A CA 1
ATOM 918 C C . CYS A 1 121 ? -6.711 6.629 3.162 1 97.19 121 CYS A C 1
ATOM 920 O O . CYS A 1 121 ? -5.512 6.41 2.971 1 97.19 121 CYS A O 1
ATOM 922 N N . PRO A 1 122 ? -7.594 5.602 3.348 1 94.12 122 PRO A N 1
ATOM 923 C CA . PRO A 1 122 ? -7.156 4.227 3.115 1 94.12 122 PRO A CA 1
ATOM 924 C C . PRO A 1 122 ? -6.805 3.957 1.653 1 94.12 122 PRO A C 1
ATOM 926 O O . PRO A 1 122 ? -7.023 4.812 0.794 1 94.12 122 PRO A O 1
ATOM 929 N N . ALA A 1 123 ? -6.184 2.775 1.43 1 90.75 123 ALA A N 1
ATOM 930 C CA . ALA A 1 123 ? -5.887 2.365 0.059 1 90.75 123 ALA A CA 1
ATOM 931 C C . ALA A 1 123 ? -7.16 1.986 -0.689 1 90.75 123 ALA A C 1
ATOM 933 O O . ALA A 1 123 ? -8.18 1.684 -0.071 1 90.75 123 ALA A O 1
ATOM 934 N N . GLY A 1 124 ? -7.102 2.098 -2.008 1 89 124 GLY A N 1
ATOM 935 C CA . GLY A 1 124 ? -8.219 1.675 -2.844 1 89 124 GLY A CA 1
ATOM 936 C C . GLY A 1 124 ? -9.164 2.807 -3.195 1 89 124 GLY A C 1
ATOM 937 O O . GLY A 1 124 ? -8.859 3.975 -2.939 1 89 124 GLY A O 1
ATOM 938 N N . ILE A 1 125 ? -10.203 2.438 -3.871 1 89.94 125 ILE A N 1
ATOM 939 C CA . ILE A 1 125 ? -11.188 3.408 -4.34 1 89.94 125 ILE A CA 1
ATOM 940 C C . ILE A 1 125 ? -12.578 2.998 -3.873 1 89.94 125 ILE A C 1
ATOM 942 O O . ILE A 1 125 ? -13.586 3.43 -4.445 1 89.94 125 ILE A O 1
ATOM 946 N N . GLU A 1 126 ? -12.648 2.15 -2.854 1 86.94 126 GLU A N 1
ATOM 947 C CA . GLU A 1 126 ? -13.906 1.632 -2.332 1 86.94 126 GLU A CA 1
ATOM 948 C C . GLU A 1 126 ? -14.539 2.607 -1.344 1 86.94 126 GLU A C 1
ATOM 950 O O . GLU A 1 126 ? -14.281 3.812 -1.403 1 86.94 126 GLU A O 1
ATOM 955 N N . GLN A 1 127 ? -15.406 2.113 -0.481 1 87.81 127 GLN A N 1
ATOM 956 C CA . GLN A 1 127 ? -16.188 2.918 0.455 1 87.81 127 GLN A CA 1
ATOM 957 C C . GLN A 1 127 ? -15.273 3.736 1.365 1 87.81 127 GLN A C 1
ATOM 959 O O . GLN A 1 127 ? -15.594 4.875 1.718 1 87.81 127 GLN A O 1
ATOM 964 N N . GLY A 1 128 ? -14.203 3.158 1.795 1 90.5 128 GLY A N 1
ATOM 965 C CA . GLY A 1 128 ? -13.273 3.895 2.635 1 90.5 128 GLY A CA 1
ATOM 966 C C . GLY A 1 128 ? -12.773 5.172 1.991 1 90.5 128 GLY A C 1
ATOM 967 O O . GLY A 1 128 ? -12.672 6.211 2.652 1 90.5 128 GLY A O 1
ATOM 968 N N . TYR A 1 129 ? -12.5 5.066 0.708 1 93.38 129 TYR A N 1
ATOM 969 C CA . TYR A 1 129 ? -12.102 6.227 -0.083 1 93.38 129 TYR A CA 1
ATOM 970 C C . TYR A 1 129 ? -13.211 7.277 -0.105 1 93.38 129 TYR A C 1
ATOM 972 O O . TYR A 1 129 ? -12.953 8.453 0.153 1 93.38 129 TYR A O 1
ATOM 980 N N . LYS A 1 130 ? -14.375 6.898 -0.366 1 93.25 130 LYS A N 1
ATOM 981 C CA . LYS A 1 130 ? -15.516 7.812 -0.445 1 93.25 130 LYS A CA 1
ATOM 982 C C . LYS A 1 130 ? -15.734 8.531 0.884 1 93.25 130 LYS A C 1
ATOM 984 O O . LYS A 1 130 ? -16 9.734 0.908 1 93.25 130 LYS A O 1
ATOM 989 N N . ASN A 1 131 ? -15.617 7.793 1.944 1 93.94 131 ASN A N 1
ATOM 990 C CA . ASN A 1 131 ? -15.758 8.383 3.273 1 93.94 131 ASN A CA 1
ATOM 991 C C . ASN A 1 131 ? -14.719 9.469 3.516 1 93.94 131 ASN A C 1
ATOM 993 O O . ASN A 1 131 ? -15.055 10.57 3.957 1 93.94 131 ASN A O 1
ATOM 997 N N . ALA A 1 132 ? -13.516 9.18 3.158 1 95.69 132 ALA A N 1
ATOM 998 C CA . ALA A 1 132 ? -12.398 10.086 3.436 1 95.69 132 ALA A CA 1
ATOM 999 C C . ALA A 1 132 ? -12.523 11.375 2.631 1 95.69 132 ALA A C 1
ATOM 1001 O O . ALA A 1 132 ? -12.266 12.461 3.148 1 95.69 132 ALA A O 1
ATOM 1002 N N . VAL A 1 133 ? -12.961 11.234 1.399 1 97.12 133 VAL A N 1
ATOM 1003 C CA . VAL A 1 133 ? -12.969 12.359 0.475 1 97.12 133 VAL A CA 1
ATOM 1004 C C . VAL A 1 133 ? -14.188 13.242 0.747 1 97.12 133 VAL A C 1
ATOM 1006 O O . VAL A 1 133 ? -14.18 14.438 0.417 1 97.12 133 VAL A O 1
ATOM 1009 N N . SER A 1 134 ? -15.18 12.734 1.39 1 95.25 134 SER A N 1
ATOM 1010 C CA . SER A 1 134 ? -16.469 13.414 1.556 1 95.25 134 SER A CA 1
ATOM 1011 C C . SER A 1 134 ? -16.312 14.68 2.387 1 95.25 134 SER A C 1
ATOM 1013 O O . SER A 1 134 ? -17.062 15.648 2.193 1 95.25 134 SER A O 1
ATOM 1015 N N . GLY A 1 135 ? -15.367 14.719 3.254 1 94.06 135 GLY A N 1
ATOM 1016 C CA . GLY A 1 135 ? -15.227 15.867 4.141 1 94.06 135 GLY A CA 1
ATOM 1017 C C . GLY A 1 135 ? -14.109 16.797 3.723 1 94.06 135 GLY A C 1
ATOM 1018 O O . GLY A 1 135 ? -13.812 17.781 4.418 1 94.06 135 GLY A O 1
ATOM 1019 N N . ALA A 1 136 ? -13.508 16.594 2.598 1 98.06 136 ALA A N 1
ATOM 1020 C CA . ALA A 1 136 ? -12.281 17.312 2.234 1 98.06 136 ALA A CA 1
ATOM 1021 C C . ALA A 1 136 ? -12.594 18.547 1.388 1 98.06 136 ALA A C 1
ATOM 1023 O O . ALA A 1 136 ? -13.539 18.531 0.59 1 98.06 136 ALA A O 1
ATOM 1024 N N . ASP A 1 137 ? -11.844 19.609 1.59 1 98.12 137 ASP A N 1
ATOM 1025 C CA . ASP A 1 137 ? -11.852 20.797 0.729 1 98.12 137 ASP A CA 1
ATOM 1026 C C . ASP A 1 137 ? -10.797 20.672 -0.368 1 98.12 137 ASP A C 1
ATOM 1028 O O . ASP A 1 137 ? -10.969 21.219 -1.465 1 98.12 137 ASP A O 1
ATOM 1032 N N . LYS A 1 138 ? -9.695 20.125 -0.036 1 98.44 138 LYS A N 1
ATOM 1033 C CA . LYS A 1 138 ? -8.539 19.938 -0.907 1 98.44 138 LYS A CA 1
ATOM 1034 C C . LYS A 1 138 ? -8.047 18.5 -0.867 1 98.44 138 LYS A C 1
ATOM 1036 O O . LYS A 1 138 ? -8.383 17.75 0.047 1 98.44 138 LYS A O 1
ATOM 1041 N N . ALA A 1 139 ? -7.316 18.172 -1.933 1 98.75 139 ALA A N 1
ATOM 1042 C CA . ALA A 1 139 ? -6.766 16.812 -2 1 98.75 139 ALA A CA 1
ATOM 1043 C C . ALA A 1 139 ? -5.297 16.844 -2.42 1 98.75 139 ALA A C 1
ATOM 1045 O O . ALA A 1 139 ? -4.91 17.641 -3.287 1 98.75 139 ALA A O 1
ATOM 1046 N N . ILE A 1 140 ? -4.52 16.078 -1.758 1 98.81 140 ILE A N 1
ATOM 1047 C CA . ILE A 1 140 ? -3.148 15.789 -2.162 1 98.81 140 ILE A CA 1
ATOM 1048 C C . ILE A 1 140 ? -3.043 14.328 -2.592 1 98.81 140 ILE A C 1
ATOM 1050 O O . ILE A 1 140 ? -3.367 13.422 -1.821 1 98.81 140 ILE A O 1
ATOM 1054 N N . VAL A 1 141 ? -2.652 14.117 -3.795 1 98.69 141 VAL A N 1
ATOM 1055 C CA . VAL A 1 141 ? -2.418 12.773 -4.324 1 98.69 141 VAL A CA 1
ATOM 1056 C C . VAL A 1 141 ? -0.946 12.406 -4.156 1 98.69 141 VAL A C 1
ATOM 1058 O O . VAL A 1 141 ? -0.061 13.117 -4.637 1 98.69 141 VAL A O 1
ATOM 1061 N N . VAL A 1 142 ? -0.697 11.305 -3.414 1 98.75 142 VAL A N 1
ATOM 1062 C CA . VAL A 1 142 ? 0.658 10.805 -3.211 1 98.75 142 VAL A CA 1
ATOM 1063 C C . VAL A 1 142 ? 0.92 9.633 -4.148 1 98.75 142 VAL A C 1
ATOM 1065 O O . VAL A 1 142 ? 0.099 8.719 -4.254 1 98.75 142 VAL A O 1
ATOM 1068 N N . THR A 1 143 ? 2.004 9.625 -4.859 1 98.25 143 THR A N 1
ATOM 1069 C CA . THR A 1 143 ? 2.389 8.523 -5.727 1 98.25 143 THR A CA 1
ATOM 1070 C C . THR A 1 143 ? 3.895 8.281 -5.664 1 98.25 143 THR A C 1
ATOM 1072 O O . THR A 1 143 ? 4.605 8.953 -4.91 1 98.25 143 THR A O 1
ATOM 1075 N N . THR A 1 144 ? 4.352 7.223 -6.293 1 97.81 144 THR A N 1
ATOM 1076 C CA . THR A 1 144 ? 5.766 6.93 -6.496 1 97.81 144 THR A CA 1
ATOM 1077 C C . THR A 1 144 ? 6.09 6.848 -7.984 1 97.81 144 THR A C 1
ATOM 1079 O O . THR A 1 144 ? 5.188 6.812 -8.82 1 97.81 144 THR A O 1
ATOM 1082 N N . PRO A 1 145 ? 7.383 6.855 -8.359 1 97.25 145 PRO A N 1
ATOM 1083 C CA . PRO A 1 145 ? 7.738 6.91 -9.781 1 97.25 145 PRO A CA 1
ATOM 1084 C C . PRO A 1 145 ? 7.496 5.586 -10.5 1 97.25 145 PRO A C 1
ATOM 1086 O O . PRO A 1 145 ? 7.812 5.453 -11.68 1 97.25 145 PRO A O 1
ATOM 1089 N N . GLU A 1 146 ? 6.895 4.668 -9.891 1 96 146 GLU A N 1
ATOM 1090 C CA . GLU A 1 146 ? 6.562 3.4 -10.539 1 96 146 GLU A CA 1
ATOM 1091 C C . GLU A 1 146 ? 5.344 3.541 -11.445 1 96 146 GLU A C 1
ATOM 1093 O O . GLU A 1 146 ? 4.383 4.23 -11.094 1 96 146 GLU A O 1
ATOM 1098 N N . ILE A 1 147 ? 5.348 2.811 -12.539 1 96 147 ILE A N 1
ATOM 1099 C CA . ILE A 1 147 ? 4.312 2.918 -13.562 1 96 147 ILE A CA 1
ATOM 1100 C C . ILE A 1 147 ? 2.955 2.557 -12.961 1 96 147 ILE A C 1
ATOM 1102 O O . ILE A 1 147 ? 1.967 3.264 -13.172 1 96 147 ILE A O 1
ATOM 1106 N N . SER A 1 148 ? 2.918 1.519 -12.203 1 95.25 148 SER A N 1
ATOM 1107 C CA . SER A 1 148 ? 1.66 1.078 -11.609 1 95.25 148 SER A CA 1
ATOM 1108 C C . SER A 1 148 ? 1.098 2.133 -10.664 1 95.25 148 SER A C 1
ATOM 1110 O O . SER A 1 148 ? -0.106 2.396 -10.664 1 95.25 148 SER A O 1
ATOM 1112 N N . ALA A 1 149 ? 1.947 2.75 -9.852 1 96.69 149 ALA A N 1
ATOM 1113 C CA . ALA A 1 149 ? 1.515 3.77 -8.898 1 96.69 149 ALA A CA 1
ATOM 1114 C C . ALA A 1 149 ? 0.991 5.008 -9.617 1 96.69 149 ALA A C 1
ATOM 1116 O O . ALA A 1 149 ? -0.001 5.605 -9.195 1 96.69 149 ALA A O 1
ATOM 1117 N N . VAL A 1 150 ? 1.634 5.387 -10.695 1 97.44 150 VAL A N 1
ATOM 1118 C CA . VAL A 1 150 ? 1.226 6.559 -11.461 1 97.44 150 VAL A CA 1
ATOM 1119 C C . VAL A 1 150 ? -0.116 6.293 -12.141 1 97.44 150 VAL A C 1
ATOM 1121 O O . VAL A 1 150 ? -0.987 7.164 -12.172 1 97.44 150 VAL A O 1
ATOM 1124 N N . ARG A 1 151 ? -0.296 5.129 -12.633 1 95.12 151 ARG A N 1
ATOM 1125 C CA . ARG A 1 151 ? -1.578 4.746 -13.219 1 95.12 151 ARG A CA 1
ATOM 1126 C C . ARG A 1 151 ? -2.699 4.84 -12.188 1 95.12 151 ARG A C 1
ATOM 1128 O O . ARG A 1 151 ? -3.775 5.359 -12.484 1 95.12 151 ARG A O 1
ATOM 1135 N N . ASP A 1 152 ? -2.469 4.316 -11.055 1 96.31 152 ASP A N 1
ATOM 1136 C CA . ASP A 1 152 ? -3.461 4.371 -9.984 1 96.31 152 ASP A CA 1
ATOM 1137 C C . ASP A 1 152 ? -3.762 5.816 -9.586 1 96.31 152 ASP A C 1
ATOM 1139 O O . ASP A 1 152 ? -4.906 6.156 -9.281 1 96.31 152 ASP A O 1
ATOM 1143 N N . ALA A 1 153 ? -2.684 6.633 -9.516 1 97.44 153 ALA A N 1
ATOM 1144 C CA . ALA A 1 153 ? -2.869 8.047 -9.211 1 97.44 153 ALA A CA 1
ATOM 1145 C C . ALA A 1 153 ? -3.771 8.719 -10.25 1 97.44 153 ALA A C 1
ATOM 1147 O O . ALA A 1 153 ? -4.629 9.531 -9.898 1 97.44 153 ALA A O 1
ATOM 1148 N N . ASP A 1 154 ? -3.553 8.352 -11.469 1 97 154 ASP A N 1
ATOM 1149 C CA . ASP A 1 154 ? -4.383 8.898 -12.539 1 97 154 ASP A CA 1
ATOM 1150 C C . ASP A 1 154 ? -5.852 8.539 -12.328 1 97 154 ASP A C 1
ATOM 1152 O O . ASP A 1 154 ? -6.734 9.383 -12.531 1 97 154 ASP A O 1
ATOM 1156 N N . ARG A 1 155 ? -6.102 7.363 -11.914 1 95 155 ARG A N 1
ATOM 1157 C CA . ARG A 1 155 ? -7.461 6.926 -11.617 1 95 155 ARG A CA 1
ATOM 1158 C C . ARG A 1 155 ? -8.07 7.742 -10.484 1 95 155 ARG A C 1
ATOM 1160 O O . ARG A 1 155 ? -9.227 8.164 -10.57 1 95 155 ARG A O 1
ATOM 1167 N N . ILE A 1 156 ? -7.352 7.965 -9.484 1 96.31 156 ILE A N 1
ATOM 1168 C CA . ILE A 1 156 ? -7.797 8.711 -8.312 1 96.31 156 ILE A CA 1
ATOM 1169 C C . ILE A 1 156 ? -8.102 10.156 -8.695 1 96.31 156 ILE A C 1
ATOM 1171 O O . ILE A 1 156 ? -9.086 10.734 -8.242 1 96.31 156 ILE A O 1
ATOM 1175 N N . ILE A 1 157 ? -7.23 10.734 -9.5 1 97.44 157 ILE A N 1
ATOM 1176 C CA . ILE A 1 157 ? -7.41 12.109 -9.938 1 97.44 157 ILE A CA 1
ATOM 1177 C C . ILE A 1 157 ? -8.727 12.234 -10.711 1 97.44 157 ILE A C 1
ATOM 1179 O O . ILE A 1 157 ? -9.484 13.188 -10.508 1 97.44 157 ILE A O 1
ATOM 1183 N N . GLY A 1 158 ? -8.977 11.281 -11.57 1 95.56 158 GLY A N 1
ATOM 1184 C CA . GLY A 1 158 ? -10.258 11.273 -12.266 1 95.56 158 GLY A CA 1
ATOM 1185 C C . GLY A 1 158 ? -11.445 11.242 -11.328 1 95.56 158 GLY A C 1
ATOM 1186 O O . GLY A 1 158 ? -12.445 11.93 -11.555 1 95.56 158 GLY A O 1
ATOM 1187 N N . LEU A 1 159 ? -11.391 10.438 -10.297 1 94.81 159 LEU A N 1
ATOM 1188 C CA . LEU A 1 159 ? -12.477 10.328 -9.336 1 94.81 159 LEU A CA 1
ATOM 1189 C C . LEU A 1 159 ? -12.633 11.625 -8.539 1 94.81 159 LEU A C 1
ATOM 1191 O O . LEU A 1 159 ? -13.75 12.07 -8.281 1 94.81 159 LEU A O 1
ATOM 1195 N N . LEU A 1 160 ? -11.484 12.219 -8.141 1 97.12 160 LEU A N 1
ATOM 1196 C CA . LEU A 1 160 ? -11.5 13.461 -7.379 1 97.12 160 LEU A CA 1
ATOM 1197 C C . LEU A 1 160 ? -12.133 14.586 -8.188 1 97.12 160 LEU A C 1
ATOM 1199 O O . LEU A 1 160 ? -12.836 15.438 -7.633 1 97.12 160 LEU A O 1
ATOM 1203 N N . GLU A 1 161 ? -11.859 14.602 -9.438 1 95.19 161 GLU A N 1
ATOM 1204 C CA . GLU A 1 161 ? -12.367 15.656 -10.312 1 95.19 161 GLU A CA 1
ATOM 1205 C C . GLU A 1 161 ? -13.891 15.594 -10.422 1 95.19 161 GLU A C 1
ATOM 1207 O O . GLU A 1 161 ? -14.531 16.578 -10.781 1 95.19 161 GLU A O 1
ATOM 1212 N N . GLN A 1 162 ? -14.438 14.453 -10.078 1 93.62 162 GLN A N 1
ATOM 1213 C CA . GLN A 1 162 ? -15.891 14.305 -10.102 1 93.62 162 GLN A CA 1
ATOM 1214 C C . GLN A 1 162 ? -16.516 14.836 -8.812 1 93.62 162 GLN A C 1
ATOM 1216 O O . GLN A 1 162 ? -17.734 15.031 -8.742 1 93.62 162 GLN A O 1
ATOM 1221 N N . GLU A 1 163 ? -15.68 15.055 -7.828 1 92.56 163 GLU A N 1
ATOM 1222 C CA . GLU A 1 163 ? -16.172 15.609 -6.57 1 92.56 163 GLU A CA 1
ATOM 1223 C C . GLU A 1 163 ? -16.406 17.109 -6.684 1 92.56 163 GLU A C 1
ATOM 1225 O O . GLU A 1 163 ? -15.523 17.859 -7.109 1 92.56 163 GLU A O 1
ATOM 1230 N N . GLU A 1 164 ? -17.531 17.594 -6.316 1 89.25 164 GLU A N 1
ATOM 1231 C CA . GLU A 1 164 ? -17.922 18.984 -6.5 1 89.25 164 GLU A CA 1
ATOM 1232 C C . GLU A 1 164 ? -17.25 19.891 -5.457 1 89.25 164 GLU A C 1
ATOM 1234 O O . GLU A 1 164 ? -17 21.062 -5.715 1 89.25 164 GLU A O 1
ATOM 1239 N N . ASN A 1 165 ? -16.984 19.406 -4.371 1 91.06 165 ASN A N 1
ATOM 1240 C CA . ASN A 1 165 ? -16.594 20.25 -3.258 1 91.06 165 ASN A CA 1
ATOM 1241 C C . ASN A 1 165 ? -15.094 20.188 -3.006 1 91.06 165 ASN A C 1
ATOM 1243 O O . ASN A 1 165 ? -14.609 20.656 -1.97 1 91.06 165 ASN A O 1
ATOM 1247 N N . ILE A 1 166 ? -14.32 19.609 -3.941 1 96.31 166 ILE A N 1
ATOM 1248 C CA . ILE A 1 166 ? -12.883 19.484 -3.729 1 96.31 166 ILE A CA 1
ATOM 1249 C C . ILE A 1 166 ? -12.125 20.281 -4.789 1 96.31 166 ILE A C 1
ATOM 1251 O O . ILE A 1 166 ? -12.422 20.172 -5.98 1 96.31 166 ILE A O 1
ATOM 1255 N N . GLU A 1 167 ? -11.211 21.109 -4.395 1 96.81 167 GLU A N 1
ATOM 1256 C CA . GLU A 1 167 ? -10.344 21.844 -5.309 1 96.81 167 GLU A CA 1
ATOM 1257 C C . GLU A 1 167 ? -9.477 20.906 -6.133 1 96.81 167 GLU A C 1
ATOM 1259 O O . GLU A 1 167 ? -9.328 19.734 -5.777 1 96.81 167 GLU A O 1
ATOM 1264 N N . PRO A 1 168 ? -8.953 21.406 -7.238 1 95.75 168 PRO A N 1
ATOM 1265 C CA . PRO A 1 168 ? -8.047 20.547 -8.008 1 95.75 168 PRO A CA 1
ATOM 1266 C C . PRO A 1 168 ? -6.926 19.953 -7.16 1 95.75 168 PRO A C 1
ATOM 1268 O O . PRO A 1 168 ? -6.273 20.688 -6.406 1 95.75 168 PRO A O 1
ATOM 1271 N N . PRO A 1 169 ? -6.777 18.672 -7.281 1 98.06 169 PRO A N 1
ATOM 1272 C CA . PRO A 1 169 ? -5.773 18.031 -6.43 1 98.06 169 PRO A CA 1
ATOM 1273 C C . PRO A 1 169 ? -4.348 18.469 -6.766 1 98.06 169 PRO A C 1
ATOM 1275 O O . PRO A 1 169 ? -4.086 18.938 -7.875 1 98.06 169 PRO A O 1
ATOM 1278 N N . ARG A 1 170 ? -3.482 18.375 -5.809 1 98.31 170 ARG A N 1
ATOM 1279 C CA . ARG A 1 170 ? -2.051 18.594 -5.992 1 98.31 170 ARG A CA 1
ATOM 1280 C C . ARG A 1 170 ? -1.264 17.312 -5.73 1 98.31 170 ARG A C 1
ATOM 1282 O O . ARG A 1 170 ? -1.771 16.391 -5.098 1 98.31 170 ARG A O 1
ATOM 1289 N N . LEU A 1 171 ? -0.003 17.312 -6.219 1 98.44 171 LEU A N 1
ATOM 1290 C CA . LEU A 1 171 ? 0.727 16.062 -6.312 1 98.44 171 LEU A CA 1
ATOM 1291 C C . LEU A 1 171 ? 1.946 16.062 -5.395 1 98.44 171 LEU A C 1
ATOM 1293 O O . LEU A 1 171 ? 2.664 17.062 -5.32 1 98.44 171 LEU A O 1
ATOM 1297 N N . VAL A 1 172 ? 2.143 15 -4.672 1 98.62 172 VAL A N 1
ATOM 1298 C CA . VAL A 1 172 ? 3.418 14.688 -4.031 1 98.62 172 VAL A CA 1
ATOM 1299 C C . VAL A 1 172 ? 3.994 13.406 -4.625 1 98.62 172 VAL A C 1
ATOM 1301 O O . VAL A 1 172 ? 3.334 12.359 -4.633 1 98.62 172 VAL A O 1
ATOM 1304 N N . VAL A 1 173 ? 5.184 13.445 -5.172 1 98.25 173 VAL A N 1
ATOM 1305 C CA . VAL A 1 173 ? 5.891 12.25 -5.617 1 98.25 173 VAL A CA 1
ATOM 1306 C C . VAL A 1 173 ? 6.855 11.781 -4.531 1 98.25 173 VAL A C 1
ATOM 1308 O O . VAL A 1 173 ? 7.812 12.484 -4.195 1 98.25 173 VAL A O 1
ATOM 1311 N N . ASN A 1 174 ? 6.578 10.609 -4.031 1 97.94 174 ASN A N 1
ATOM 1312 C CA . ASN A 1 174 ? 7.266 10.07 -2.861 1 97.94 174 ASN A CA 1
ATOM 1313 C C . ASN A 1 174 ? 8.195 8.922 -3.232 1 97.94 174 ASN A C 1
ATOM 1315 O O . ASN A 1 174 ? 8.164 8.43 -4.359 1 97.94 174 ASN A O 1
ATOM 1319 N N . ARG A 1 175 ? 9.109 8.609 -2.365 1 97 175 ARG A N 1
ATOM 1320 C CA . ARG A 1 175 ? 10 7.453 -2.42 1 97 175 ARG A CA 1
ATOM 1321 C C . ARG A 1 175 ? 10.828 7.461 -3.699 1 97 175 ARG A C 1
ATOM 1323 O O . ARG A 1 175 ? 10.914 6.445 -4.391 1 97 175 ARG A O 1
ATOM 1330 N N . ILE A 1 176 ? 11.344 8.586 -4.02 1 96.62 176 ILE A N 1
ATOM 1331 C CA . ILE A 1 176 ? 12.156 8.734 -5.219 1 96.62 176 ILE A CA 1
ATOM 1332 C C . ILE A 1 176 ? 13.539 8.125 -4.98 1 96.62 176 ILE A C 1
ATOM 1334 O O . ILE A 1 176 ? 14.219 8.477 -4.016 1 96.62 176 ILE A O 1
ATOM 1338 N N . ARG A 1 177 ? 13.852 7.199 -5.75 1 95.06 177 ARG A N 1
ATOM 1339 C CA . ARG A 1 177 ? 15.219 6.699 -5.855 1 95.06 177 ARG A CA 1
ATOM 1340 C C . ARG A 1 177 ? 15.922 7.277 -7.074 1 95.06 177 ARG A C 1
ATOM 1342 O O . ARG A 1 177 ? 15.758 6.781 -8.188 1 95.06 177 ARG A O 1
ATOM 1349 N N . ASN A 1 178 ? 16.75 8.203 -6.84 1 92.44 178 ASN A N 1
ATOM 1350 C CA . ASN A 1 178 ? 17.312 9.055 -7.891 1 92.44 178 ASN A CA 1
ATOM 1351 C C . ASN A 1 178 ? 18.047 8.234 -8.938 1 92.44 178 ASN A C 1
ATOM 1353 O O . ASN A 1 178 ? 17.953 8.508 -10.133 1 92.44 178 ASN A O 1
ATOM 1357 N N . HIS A 1 179 ? 18.781 7.285 -8.5 1 93.12 179 HIS A N 1
ATOM 1358 C CA . HIS A 1 179 ? 19.578 6.504 -9.438 1 93.12 179 HIS A CA 1
ATOM 1359 C C . HIS A 1 179 ? 18.703 5.723 -10.398 1 93.12 179 HIS A C 1
ATOM 1361 O O . HIS A 1 179 ? 19.031 5.578 -11.578 1 93.12 179 HIS A O 1
ATOM 1367 N N . LEU A 1 180 ? 17.547 5.246 -9.953 1 93.31 180 LEU A N 1
ATOM 1368 C CA . LEU A 1 180 ? 16.625 4.551 -10.836 1 93.31 180 LEU A CA 1
ATOM 1369 C C . LEU A 1 180 ? 16 5.516 -11.852 1 93.31 180 LEU A C 1
ATOM 1371 O O . LEU A 1 180 ? 15.805 5.16 -13.016 1 93.31 180 LEU A O 1
ATOM 1375 N N . MET A 1 181 ? 15.703 6.621 -11.344 1 91.69 181 MET A N 1
ATOM 1376 C CA . MET A 1 181 ? 15.125 7.652 -12.203 1 91.69 181 MET A CA 1
ATOM 1377 C C . MET A 1 181 ? 16.109 8.086 -13.273 1 91.69 181 MET A C 1
ATOM 1379 O O . MET A 1 181 ? 15.758 8.188 -14.453 1 91.69 181 MET A O 1
ATOM 1383 N N . LYS A 1 182 ? 17.344 8.32 -12.961 1 90.81 182 LYS A N 1
ATOM 1384 C CA . LYS A 1 182 ? 18.406 8.75 -13.875 1 90.81 182 LYS A CA 1
ATOM 1385 C C . LYS A 1 182 ? 18.672 7.691 -14.938 1 90.81 182 LYS A C 1
ATOM 1387 O O . LYS A 1 182 ? 18.953 8.016 -16.094 1 90.81 182 LYS A O 1
ATOM 1392 N N . ASN A 1 183 ? 18.562 6.426 -14.516 1 93 183 ASN A N 1
ATOM 1393 C CA . ASN A 1 183 ? 18.844 5.32 -15.43 1 93 183 ASN A CA 1
ATOM 1394 C C . ASN A 1 183 ? 17.641 4.996 -16.312 1 93 183 ASN A C 1
ATOM 1396 O O . ASN A 1 183 ? 17.719 4.129 -17.188 1 93 183 ASN A O 1
ATOM 1400 N N . GLY A 1 184 ? 16.547 5.664 -16.062 1 92.62 184 GLY A N 1
ATOM 1401 C CA . GLY A 1 184 ? 15.344 5.426 -16.844 1 92.62 184 GLY A CA 1
ATOM 1402 C C . GLY A 1 184 ? 14.578 4.195 -16.406 1 92.62 184 GLY A C 1
ATOM 1403 O O . GLY A 1 184 ? 13.727 3.686 -17.141 1 92.62 184 GLY A O 1
ATOM 1404 N N . ASP A 1 185 ? 14.938 3.736 -15.234 1 93.38 185 ASP A N 1
ATOM 1405 C CA . ASP A 1 185 ? 14.312 2.521 -14.719 1 93.38 185 ASP A CA 1
ATOM 1406 C C . ASP A 1 185 ? 12.953 2.83 -14.094 1 93.38 185 ASP A C 1
ATOM 1408 O O . ASP A 1 185 ? 12.148 1.926 -13.859 1 93.38 185 ASP A O 1
ATOM 1412 N N . THR A 1 186 ? 12.68 4.074 -13.773 1 95.12 186 THR A N 1
ATOM 1413 C CA . THR A 1 186 ? 11.383 4.59 -13.336 1 95.12 186 THR A CA 1
ATOM 1414 C C . THR A 1 186 ? 11.039 5.879 -14.07 1 95.12 186 THR A C 1
ATOM 1416 O O . THR A 1 186 ? 11.875 6.434 -14.789 1 95.12 186 THR A O 1
ATOM 1419 N N . MET A 1 187 ? 9.812 6.281 -13.898 1 94.81 187 MET A N 1
ATOM 1420 C CA . MET A 1 187 ? 9.398 7.531 -14.531 1 94.81 187 MET A CA 1
ATOM 1421 C C . MET A 1 187 ? 10.062 8.727 -13.859 1 94.81 187 MET A C 1
ATOM 1423 O O . MET A 1 187 ? 10.234 8.75 -12.641 1 94.81 187 MET A O 1
ATOM 1427 N N . ASP A 1 188 ? 10.398 9.695 -14.68 1 94.56 188 ASP A N 1
ATOM 1428 C CA . ASP A 1 188 ? 10.945 10.906 -14.078 1 94.56 188 ASP A CA 1
ATOM 1429 C C . ASP A 1 188 ? 9.828 11.859 -13.664 1 94.56 188 ASP A C 1
ATOM 1431 O O . ASP A 1 188 ? 8.672 11.672 -14.031 1 94.56 188 ASP A O 1
ATOM 1435 N N . ILE A 1 189 ? 10.219 12.812 -12.898 1 95.31 189 ILE A N 1
ATOM 1436 C CA . ILE A 1 189 ? 9.258 13.711 -12.273 1 95.31 189 ILE A CA 1
ATOM 1437 C C . ILE A 1 189 ? 8.477 14.469 -13.352 1 95.31 189 ILE A C 1
ATOM 1439 O O . ILE A 1 189 ? 7.254 14.586 -13.273 1 95.31 189 ILE A O 1
ATOM 1443 N N . ASP A 1 190 ? 9.133 14.93 -14.359 1 94.25 190 ASP A N 1
ATOM 1444 C CA . ASP A 1 190 ? 8.477 15.688 -15.422 1 94.25 190 ASP A CA 1
ATOM 1445 C C . ASP A 1 190 ? 7.441 14.828 -16.156 1 94.25 190 ASP A C 1
ATOM 1447 O O . ASP A 1 190 ? 6.355 15.305 -16.484 1 94.25 190 ASP A O 1
ATOM 1451 N N . GLU A 1 191 ? 7.836 13.625 -16.438 1 95.88 191 GLU A N 1
ATOM 1452 C CA . GLU A 1 191 ? 6.918 12.688 -17.078 1 95.88 191 GLU A CA 1
ATOM 1453 C C . GLU A 1 191 ? 5.676 12.453 -16.234 1 95.88 191 GLU A C 1
ATOM 1455 O O . GLU A 1 191 ? 4.559 12.414 -16.75 1 95.88 191 GLU A O 1
ATOM 1460 N N . ILE A 1 192 ? 5.883 12.312 -14.938 1 97.69 192 ILE A N 1
ATOM 1461 C CA . ILE A 1 192 ? 4.781 12.062 -14.016 1 97.69 192 ILE A CA 1
ATOM 1462 C C . ILE A 1 192 ? 3.838 13.258 -13.992 1 97.69 192 ILE A C 1
ATOM 1464 O O . ILE A 1 192 ? 2.619 13.102 -14.109 1 97.69 192 ILE A O 1
ATOM 1468 N N . VAL A 1 193 ? 4.371 14.43 -13.859 1 96.88 193 VAL A N 1
ATOM 1469 C CA . VAL A 1 193 ? 3.586 15.656 -13.781 1 96.88 193 VAL A CA 1
ATOM 1470 C C . VAL A 1 193 ? 2.799 15.859 -15.07 1 96.88 193 VAL A C 1
ATOM 1472 O O . VAL A 1 193 ? 1.622 16.234 -15.039 1 96.88 193 VAL A O 1
ATOM 1475 N N . GLN A 1 194 ? 3.455 15.617 -16.188 1 96.56 194 GLN A N 1
ATOM 1476 C CA . GLN A 1 194 ? 2.785 15.758 -17.484 1 96.56 194 GLN A CA 1
ATOM 1477 C C . GLN A 1 194 ? 1.649 14.742 -17.625 1 96.56 194 GLN A C 1
ATOM 1479 O O . GLN A 1 194 ? 0.557 15.094 -18.078 1 96.56 194 GLN A O 1
ATOM 1484 N N . HIS A 1 195 ? 1.958 13.57 -17.234 1 96.81 195 HIS A N 1
ATOM 1485 C CA . HIS A 1 195 ? 0.982 12.492 -17.359 1 96.81 195 HIS A CA 1
ATOM 1486 C C . HIS A 1 195 ? -0.242 12.75 -16.484 1 96.81 195 HIS A C 1
ATOM 1488 O O . HIS A 1 195 ? -1.375 12.516 -16.922 1 96.81 195 HIS A O 1
ATOM 1494 N N . LEU A 1 196 ? -0.063 13.156 -15.312 1 97.81 196 LEU A N 1
ATOM 1495 C CA . LEU A 1 196 ? -1.146 13.297 -14.344 1 97.81 196 LEU A CA 1
ATOM 1496 C C . LEU A 1 196 ? -1.827 14.656 -14.484 1 97.81 196 LEU A C 1
ATOM 1498 O O . LEU A 1 196 ? -2.961 14.836 -14.031 1 97.81 196 LEU A O 1
ATOM 1502 N N . SER A 1 197 ? -1.169 15.672 -14.984 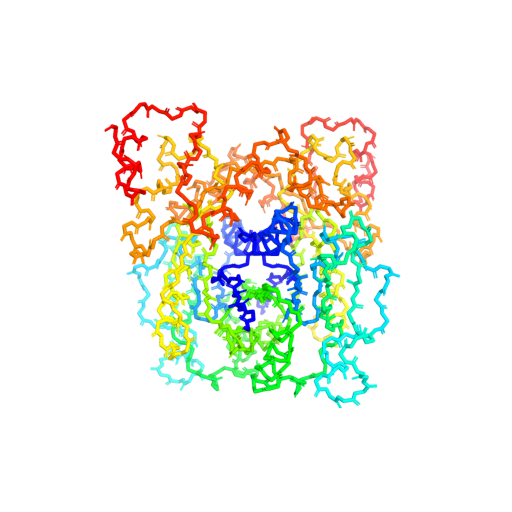1 97.06 197 SER A N 1
ATOM 1503 C CA . SER A 1 197 ? -1.697 16.984 -15.336 1 97.06 197 SER A CA 1
ATOM 1504 C C . SER A 1 197 ? -2.262 17.703 -14.117 1 97.06 197 SER A C 1
ATOM 1506 O O . SER A 1 197 ? -3.359 18.266 -14.172 1 97.06 197 SER A O 1
ATOM 1508 N N . ILE A 1 198 ? -1.628 17.531 -12.961 1 96.5 198 ILE A N 1
ATOM 1509 C CA . ILE A 1 198 ? -1.95 18.328 -11.773 1 96.5 198 ILE A CA 1
ATOM 1510 C C . ILE A 1 198 ? -0.68 18.953 -11.219 1 96.5 198 ILE A C 1
ATOM 1512 O O . ILE A 1 198 ? 0.43 18.516 -11.523 1 96.5 198 ILE A O 1
ATOM 1516 N N . ASP A 1 199 ? -0.833 20.016 -10.359 1 96.44 199 ASP A N 1
ATOM 1517 C CA . ASP A 1 199 ? 0.302 20.781 -9.852 1 96.44 199 ASP A CA 1
ATOM 1518 C C . ASP A 1 199 ? 1.122 19.953 -8.859 1 96.44 199 ASP A C 1
ATOM 1520 O O . ASP A 1 199 ? 0.563 19.266 -8.008 1 96.44 199 ASP A O 1
ATOM 1524 N N . LEU A 1 200 ? 2.41 20.094 -9.023 1 97.44 200 LEU A N 1
ATOM 1525 C CA . LEU A 1 200 ? 3.34 19.422 -8.117 1 97.44 200 LEU A CA 1
ATOM 1526 C C . LEU A 1 200 ? 3.523 20.219 -6.832 1 97.44 200 LEU A C 1
ATOM 1528 O O . LEU A 1 200 ? 3.947 21.375 -6.875 1 97.44 200 LEU A O 1
ATOM 1532 N N . LEU A 1 201 ? 3.205 19.594 -5.75 1 97.56 201 LEU A N 1
ATOM 1533 C CA . LEU A 1 201 ? 3.34 20.234 -4.441 1 97.56 201 LEU A CA 1
ATOM 1534 C C . LEU A 1 201 ? 4.727 19.984 -3.861 1 97.56 201 LEU A C 1
ATOM 1536 O O . LEU A 1 201 ? 5.262 20.844 -3.143 1 97.56 201 LEU A O 1
ATOM 1540 N N . GLY A 1 202 ? 5.281 18.797 -4.121 1 97.5 202 GLY A N 1
ATOM 1541 C CA . GLY A 1 202 ? 6.625 18.484 -3.656 1 97.5 202 GLY A CA 1
ATOM 1542 C C . GLY A 1 202 ? 7.047 17.062 -3.971 1 97.5 202 GLY A C 1
ATOM 1543 O O . GLY A 1 202 ? 6.262 16.281 -4.508 1 97.5 202 GLY A O 1
ATOM 1544 N N . ILE A 1 203 ? 8.336 16.828 -3.721 1 97.38 203 ILE A N 1
ATOM 1545 C CA . ILE A 1 203 ? 8.914 15.5 -3.904 1 97.38 203 ILE A CA 1
ATOM 1546 C C . ILE A 1 203 ? 9.648 15.078 -2.633 1 97.38 203 ILE A C 1
ATOM 1548 O O . ILE A 1 203 ? 10.211 15.914 -1.924 1 97.38 203 ILE A O 1
ATOM 1552 N N . VAL A 1 204 ? 9.625 13.797 -2.359 1 97.69 204 VAL A N 1
ATOM 1553 C CA . VAL A 1 204 ? 10.312 13.25 -1.196 1 97.69 204 VAL A CA 1
ATOM 1554 C C . VAL A 1 204 ? 11.148 12.047 -1.613 1 97.69 204 VAL A C 1
ATOM 1556 O O . VAL A 1 204 ? 10.633 11.094 -2.209 1 97.69 204 VAL A O 1
ATOM 1559 N N . ALA A 1 205 ? 12.414 12.078 -1.309 1 96.06 205 ALA A N 1
ATOM 1560 C CA . ALA A 1 205 ? 13.32 10.977 -1.634 1 96.06 205 ALA A CA 1
ATOM 1561 C C . ALA A 1 205 ? 13.062 9.766 -0.736 1 96.06 205 ALA A C 1
ATOM 1563 O O . ALA A 1 205 ? 12.578 9.914 0.39 1 96.06 205 ALA A O 1
ATOM 1564 N N . ASP A 1 206 ? 13.281 8.594 -1.301 1 95.94 206 ASP A N 1
ATOM 1565 C CA . ASP A 1 206 ? 13.32 7.414 -0.447 1 95.94 206 ASP A CA 1
ATOM 1566 C C . ASP A 1 206 ? 14.422 7.523 0.602 1 95.94 206 ASP A C 1
ATOM 1568 O O . ASP A 1 206 ? 15.562 7.859 0.277 1 95.94 206 ASP A O 1
ATOM 1572 N N . ASP A 1 207 ? 14.078 7.387 1.864 1 95.94 207 ASP A N 1
ATOM 1573 C CA . ASP A 1 207 ? 15 7.621 2.967 1 95.94 207 ASP A CA 1
ATOM 1574 C C . ASP A 1 207 ? 14.781 6.617 4.094 1 95.94 207 ASP A C 1
ATOM 1576 O O . ASP A 1 207 ? 13.695 6.555 4.672 1 95.94 207 ASP A O 1
ATOM 1580 N N . ASP A 1 208 ? 15.812 5.887 4.48 1 95.75 208 ASP A N 1
ATOM 1581 C CA . ASP A 1 208 ? 15.773 4.91 5.566 1 95.75 208 ASP A CA 1
ATOM 1582 C C . ASP A 1 208 ? 15.328 5.559 6.875 1 95.75 208 ASP A C 1
ATOM 1584 O O . ASP A 1 208 ? 14.664 4.922 7.695 1 95.75 208 ASP A O 1
ATOM 1588 N N . GLU A 1 209 ? 15.672 6.809 6.996 1 96.88 209 GLU A N 1
ATOM 1589 C CA . GLU A 1 209 ? 15.375 7.504 8.242 1 96.88 209 GLU A CA 1
ATOM 1590 C C . GLU A 1 209 ? 13.867 7.684 8.422 1 96.88 209 GLU A C 1
ATOM 1592 O O . GLU A 1 209 ? 13.383 7.77 9.555 1 96.88 209 GLU A O 1
ATOM 1597 N N . VAL A 1 210 ? 13.156 7.723 7.324 1 97.44 210 VAL A N 1
ATOM 1598 C CA . VAL A 1 210 ? 11.711 7.832 7.414 1 97.44 210 VAL A CA 1
ATOM 1599 C C . VAL A 1 210 ? 11.133 6.559 8.023 1 97.44 210 VAL A C 1
ATOM 1601 O O . VAL A 1 210 ? 10.234 6.621 8.875 1 97.44 210 VAL A O 1
ATOM 1604 N N . ILE A 1 211 ? 11.609 5.398 7.594 1 95.62 211 ILE A N 1
ATOM 1605 C CA . ILE A 1 211 ? 11.164 4.105 8.109 1 95.62 211 ILE A CA 1
ATOM 1606 C C . ILE A 1 211 ? 11.492 4.004 9.594 1 95.62 211 ILE A C 1
ATOM 1608 O O . ILE A 1 211 ? 10.633 3.635 10.406 1 95.62 211 ILE A O 1
ATOM 1612 N N . LYS A 1 212 ? 12.711 4.406 9.922 1 96.25 212 LYS A N 1
ATOM 1613 C CA . LYS A 1 212 ? 13.164 4.367 11.312 1 96.25 212 LYS A CA 1
ATOM 1614 C C . LYS A 1 212 ? 12.289 5.25 12.203 1 96.25 212 LYS A C 1
ATOM 1616 O O . LYS A 1 212 ? 11.844 4.82 13.266 1 96.25 212 LYS A O 1
ATOM 1621 N N . ALA A 1 213 ? 12.109 6.461 11.719 1 97.06 213 ALA A N 1
ATOM 1622 C CA . ALA A 1 213 ? 11.32 7.438 12.477 1 97.06 213 ALA A CA 1
ATOM 1623 C C . ALA A 1 213 ? 9.891 6.941 12.688 1 97.06 213 ALA A C 1
ATOM 1625 O O . ALA A 1 213 ? 9.344 7.062 13.789 1 97.06 213 ALA A O 1
ATOM 1626 N N . SER A 1 214 ? 9.305 6.402 11.641 1 95.75 214 SER A N 1
ATOM 1627 C CA . SER A 1 214 ? 7.945 5.867 11.734 1 95.75 214 SER A CA 1
ATOM 1628 C C . SER A 1 214 ? 7.871 4.73 12.75 1 95.75 214 SER A C 1
ATOM 1630 O O . SER A 1 214 ? 6.918 4.648 13.523 1 95.75 214 SER A O 1
ATOM 1632 N N . ASN A 1 215 ? 8.828 3.855 12.766 1 95.12 215 ASN A N 1
ATOM 1633 C CA . ASN A 1 215 ? 8.859 2.713 13.68 1 95.12 215 ASN A CA 1
ATOM 1634 C C . ASN A 1 215 ? 9.031 3.156 15.125 1 95.12 215 ASN A C 1
ATOM 1636 O O . ASN A 1 215 ? 8.656 2.43 16.047 1 95.12 215 ASN A O 1
ATOM 1640 N N . HIS A 1 216 ? 9.547 4.344 15.297 1 95.56 216 HIS A N 1
ATOM 1641 C CA . HIS A 1 216 ? 9.758 4.875 16.641 1 95.56 216 HIS A CA 1
ATOM 1642 C C . HIS A 1 216 ? 8.609 5.793 17.047 1 95.56 216 HIS A C 1
ATOM 1644 O O . HIS A 1 216 ? 8.633 6.387 18.125 1 95.56 216 HIS A O 1
ATOM 1650 N N . GLY A 1 217 ? 7.66 5.973 16.188 1 96.56 217 GLY A N 1
ATOM 1651 C CA . GLY A 1 217 ? 6.531 6.836 16.5 1 96.56 217 GLY A CA 1
ATOM 1652 C C . GLY A 1 217 ? 6.895 8.305 16.516 1 96.56 217 GLY A C 1
ATOM 1653 O O . GLY A 1 217 ? 6.371 9.07 17.344 1 96.56 217 GLY A O 1
ATOM 1654 N N . GLU A 1 218 ? 7.855 8.695 15.703 1 97.31 218 GLU A N 1
ATOM 1655 C CA . GLU A 1 218 ? 8.336 10.07 15.586 1 97.31 218 GLU A CA 1
ATOM 1656 C C . GLU A 1 218 ? 8.398 10.508 14.125 1 97.31 218 GLU A C 1
ATOM 1658 O O . GLU A 1 218 ? 9.43 10.336 13.461 1 97.31 218 GLU A O 1
ATOM 1663 N N . PRO A 1 219 ? 7.363 11.211 13.688 1 98 219 PRO A N 1
ATOM 1664 C CA . PRO A 1 219 ? 7.43 11.664 12.297 1 98 219 PRO A CA 1
ATOM 1665 C C . PRO A 1 219 ? 8.75 12.352 11.953 1 98 219 PRO A C 1
ATOM 1667 O O . PRO A 1 219 ? 9.273 13.125 12.758 1 98 219 PRO A O 1
ATOM 1670 N N . ILE A 1 220 ? 9.273 12.07 10.797 1 98.56 220 ILE A N 1
ATOM 1671 C CA . ILE A 1 220 ? 10.609 12.523 10.406 1 98.56 220 ILE A CA 1
ATOM 1672 C C . ILE A 1 220 ? 10.641 14.047 10.328 1 98.56 220 ILE A C 1
ATOM 1674 O O . ILE A 1 220 ? 11.695 14.664 10.477 1 98.56 220 ILE A O 1
ATOM 1678 N N . ALA A 1 221 ? 9.523 14.688 10.188 1 98.5 221 ALA A N 1
ATOM 1679 C CA . ALA A 1 221 ? 9.43 16.141 10.109 1 98.5 221 ALA A CA 1
ATOM 1680 C C . ALA A 1 221 ? 9.969 16.797 11.383 1 98.5 221 ALA A C 1
ATOM 1682 O O . ALA A 1 221 ? 10.281 17.984 11.391 1 98.5 221 ALA A O 1
ATOM 1683 N N . MET A 1 222 ? 10.086 16.062 12.414 1 98 222 MET A N 1
ATOM 1684 C CA . MET A 1 222 ? 10.586 16.578 13.688 1 98 222 MET A CA 1
ATOM 1685 C C . MET A 1 222 ? 12.094 16.797 13.641 1 98 222 MET A C 1
ATOM 1687 O O . MET A 1 222 ? 12.656 17.484 14.492 1 98 222 MET A O 1
ATOM 1691 N N . ASP A 1 223 ? 12.797 16.172 12.695 1 97.31 223 ASP A N 1
ATOM 1692 C CA . ASP A 1 223 ? 14.234 16.328 12.531 1 97.31 223 ASP A CA 1
ATOM 1693 C C . ASP A 1 223 ? 14.562 17.359 11.461 1 97.31 223 ASP A C 1
ATOM 1695 O O . ASP A 1 223 ? 14.625 17.047 10.273 1 97.31 223 ASP A O 1
ATOM 1699 N N . PRO A 1 224 ? 14.922 18.516 11.805 1 94.56 224 PRO A N 1
ATOM 1700 C CA . PRO A 1 224 ? 15.062 19.594 10.82 1 94.56 224 PRO A CA 1
ATOM 1701 C C . PRO A 1 224 ? 16.266 19.391 9.906 1 94.56 224 PRO A C 1
ATOM 1703 O O . PRO A 1 224 ? 16.391 20.078 8.891 1 94.56 224 PRO A O 1
ATOM 1706 N N . LYS A 1 225 ? 17.141 18.484 10.195 1 95.62 225 LYS A N 1
ATOM 1707 C CA . LYS A 1 225 ? 18.359 18.328 9.414 1 95.62 225 LYS A CA 1
ATOM 1708 C C . LYS A 1 225 ? 18.203 17.234 8.359 1 95.62 225 LYS A C 1
ATOM 1710 O O . LYS A 1 225 ? 19 17.141 7.422 1 95.62 225 LYS A O 1
ATOM 1715 N N . ASN A 1 226 ? 17.203 16.469 8.539 1 96.25 226 ASN A N 1
ATOM 1716 C CA . ASN A 1 226 ? 16.984 15.359 7.609 1 96.25 226 ASN A CA 1
ATOM 1717 C C . ASN A 1 226 ? 16.406 15.844 6.281 1 96.25 226 ASN A C 1
ATOM 1719 O O . ASN A 1 226 ? 15.547 16.719 6.258 1 96.25 226 ASN A O 1
ATOM 1723 N N . ARG A 1 227 ? 16.875 15.25 5.23 1 95.06 227 ARG A N 1
ATOM 1724 C CA . ARG A 1 227 ? 16.469 15.68 3.893 1 95.06 227 ARG A CA 1
ATOM 1725 C C . ARG A 1 227 ? 14.977 15.461 3.67 1 95.06 227 ARG A C 1
ATOM 1727 O O . ARG A 1 227 ? 14.305 16.312 3.084 1 95.06 227 ARG A O 1
ATOM 1734 N N . ALA A 1 228 ? 14.461 14.328 4.055 1 96.81 228 ALA A N 1
ATOM 1735 C CA . ALA A 1 228 ? 13.023 14.07 3.926 1 96.81 228 ALA A CA 1
ATOM 1736 C C . ALA A 1 228 ? 12.211 15.047 4.777 1 96.81 228 ALA A C 1
ATOM 1738 O O . ALA A 1 228 ? 11.148 15.5 4.363 1 96.81 228 ALA A O 1
ATOM 1739 N N . SER A 1 229 ? 12.719 15.344 5.938 1 97.62 229 SER A N 1
ATOM 1740 C CA . SER A 1 229 ? 12.086 16.328 6.812 1 97.62 229 SER A CA 1
ATOM 1741 C C . SER A 1 229 ? 11.969 17.672 6.125 1 97.62 229 SER A C 1
ATOM 1743 O O . SER A 1 229 ? 10.898 18.297 6.133 1 97.62 229 SER A O 1
ATOM 1745 N N . ILE A 1 230 ? 13.055 18.078 5.57 1 97.25 230 ILE A N 1
ATOM 1746 C CA . ILE A 1 230 ? 13.078 19.359 4.875 1 97.25 230 ILE A CA 1
ATOM 1747 C C . ILE A 1 230 ? 12.047 19.359 3.746 1 97.25 230 ILE A C 1
ATOM 1749 O O . ILE A 1 230 ? 11.336 20.344 3.545 1 97.25 230 ILE A O 1
ATOM 1753 N N . ALA A 1 231 ? 11.961 18.281 3.045 1 97.5 231 ALA A N 1
ATOM 1754 C CA . ALA A 1 231 ? 10.992 18.172 1.956 1 97.5 231 ALA A CA 1
ATOM 1755 C C . ALA A 1 231 ? 9.562 18.328 2.473 1 97.5 231 ALA A C 1
ATOM 1757 O O . ALA A 1 231 ? 8.781 19.094 1.923 1 97.5 231 ALA A O 1
ATOM 1758 N N . TYR A 1 232 ? 9.18 17.625 3.551 1 98.38 232 TYR A N 1
ATOM 1759 C CA . TYR A 1 232 ? 7.836 17.703 4.113 1 98.38 232 TYR A CA 1
ATOM 1760 C C . TYR A 1 232 ? 7.559 19.109 4.645 1 98.38 232 TYR A C 1
ATOM 1762 O O . TYR A 1 232 ? 6.449 19.625 4.488 1 98.38 232 TYR A O 1
ATOM 1770 N N . ARG A 1 233 ? 8.523 19.719 5.281 1 98.06 233 ARG A N 1
ATOM 1771 C CA . ARG A 1 233 ? 8.367 21.078 5.789 1 98.06 233 ARG A CA 1
ATOM 1772 C C . ARG A 1 233 ? 8.148 22.062 4.648 1 98.06 233 ARG A C 1
ATOM 1774 O O . ARG A 1 233 ? 7.344 22.984 4.766 1 98.06 233 ARG A O 1
ATOM 1781 N N . ASN A 1 234 ? 8.898 21.875 3.539 1 97.81 234 ASN A N 1
ATOM 1782 C CA . ASN A 1 234 ? 8.711 22.734 2.369 1 97.81 234 ASN A CA 1
ATOM 1783 C C . ASN A 1 234 ? 7.324 22.547 1.755 1 97.81 234 ASN A C 1
ATOM 1785 O O . ASN A 1 234 ? 6.719 23.5 1.275 1 97.81 234 ASN A O 1
ATOM 1789 N N . ILE A 1 235 ? 6.84 21.344 1.72 1 98.38 235 ILE A N 1
ATOM 1790 C CA . ILE A 1 235 ? 5.488 21.078 1.235 1 98.38 235 ILE A CA 1
ATOM 1791 C C . ILE A 1 235 ? 4.473 21.812 2.096 1 98.38 235 ILE A C 1
ATOM 1793 O O . ILE A 1 235 ? 3.545 22.453 1.573 1 98.38 235 ILE A O 1
ATOM 1797 N N . ALA A 1 236 ? 4.637 21.781 3.441 1 98.56 236 ALA A N 1
ATOM 1798 C CA . ALA A 1 236 ? 3.756 22.484 4.359 1 98.56 236 ALA A CA 1
ATOM 1799 C C . ALA A 1 236 ? 3.775 23.984 4.078 1 98.56 236 ALA A C 1
ATOM 1801 O O . ALA A 1 236 ? 2.727 24.641 4.07 1 98.56 236 ALA A O 1
ATOM 1802 N N . ARG A 1 237 ? 4.945 24.5 3.822 1 98 237 ARG A N 1
ATOM 1803 C CA . ARG A 1 237 ? 5.074 25.922 3.52 1 98 237 ARG A CA 1
ATOM 1804 C C . ARG A 1 237 ? 4.336 26.281 2.234 1 98 237 ARG A C 1
ATOM 1806 O O . ARG A 1 237 ? 3.697 27.328 2.152 1 98 237 ARG A O 1
ATOM 1813 N N . ARG A 1 238 ? 4.379 25.422 1.231 1 97.56 238 ARG A N 1
ATOM 1814 C CA . ARG A 1 238 ? 3.67 25.656 -0.019 1 97.56 238 ARG A CA 1
ATOM 1815 C C . ARG A 1 238 ? 2.158 25.609 0.188 1 97.56 238 ARG A C 1
ATOM 1817 O O . ARG A 1 238 ? 1.41 26.344 -0.46 1 97.56 238 ARG A O 1
ATOM 1824 N N . ILE A 1 239 ? 1.752 24.734 1.088 1 97.69 239 ILE A N 1
ATOM 1825 C CA . ILE A 1 239 ? 0.337 24.672 1.439 1 97.69 239 ILE A CA 1
ATOM 1826 C C . ILE A 1 239 ? -0.112 26 2.043 1 97.69 239 ILE A C 1
ATOM 1828 O O . ILE A 1 239 ? -1.229 26.453 1.792 1 97.69 239 ILE A O 1
ATOM 1832 N N . LEU A 1 240 ? 0.781 26.672 2.801 1 97.25 240 LEU A N 1
ATOM 1833 C CA . LEU A 1 240 ? 0.48 27.953 3.445 1 97.25 240 LEU A CA 1
ATOM 1834 C C . LEU A 1 240 ? 0.592 29.109 2.453 1 97.25 240 LEU A C 1
ATOM 1836 O O . LEU A 1 240 ? 0.356 30.266 2.809 1 97.25 240 LEU A O 1
ATOM 1840 N N . GLY A 1 241 ? 1.037 28.797 1.212 1 94.81 241 GLY A N 1
ATOM 1841 C CA . GLY A 1 241 ? 1.032 29.812 0.167 1 94.81 241 GLY A CA 1
ATOM 1842 C C . GLY A 1 241 ? 2.406 30.391 -0.103 1 94.81 241 GLY A C 1
ATOM 1843 O O . GLY A 1 241 ? 2.545 31.312 -0.909 1 94.81 241 GLY A O 1
ATOM 1844 N N . GLU A 1 242 ? 3.43 29.766 0.562 1 93.88 242 GLU A N 1
ATOM 1845 C CA . GLU A 1 242 ? 4.789 30.25 0.327 1 93.88 242 GLU A CA 1
ATOM 1846 C C . GLU A 1 242 ? 5.363 29.672 -0.962 1 93.88 242 GLU A C 1
ATOM 1848 O O . GLU A 1 242 ? 5.066 28.531 -1.328 1 93.88 242 GLU A O 1
ATOM 1853 N N . SER A 1 243 ? 6.129 30.469 -1.623 1 89.69 243 SER A N 1
ATOM 1854 C CA . SER A 1 243 ? 6.859 29.984 -2.789 1 89.69 243 SER A CA 1
ATOM 1855 C C . SER A 1 243 ? 8.211 29.406 -2.391 1 89.69 243 SER A C 1
ATOM 1857 O O . SER A 1 243 ? 9.172 30.141 -2.166 1 89.69 243 SER A O 1
ATOM 1859 N N . VAL A 1 244 ? 8.297 28.188 -2.195 1 89.75 244 VAL A N 1
ATOM 1860 C CA . VAL A 1 244 ? 9.508 27.469 -1.843 1 89.75 244 VAL A CA 1
ATOM 1861 C C . VAL A 1 244 ? 9.953 26.609 -3.018 1 89.75 244 VAL A C 1
ATOM 1863 O O . VAL A 1 244 ? 9.164 25.812 -3.549 1 89.75 244 VAL A O 1
ATOM 1866 N N . PRO A 1 245 ? 11.195 26.766 -3.445 1 83.56 245 PRO A N 1
ATOM 1867 C CA . PRO A 1 245 ? 11.648 25.922 -4.547 1 83.56 245 PRO A CA 1
ATOM 1868 C C . PRO A 1 245 ? 11.664 24.438 -4.184 1 83.56 245 PRO A C 1
ATOM 1870 O O . PRO A 1 245 ? 11.773 24.078 -3.004 1 83.56 245 PRO A O 1
ATOM 1873 N N . LEU A 1 246 ? 11.555 23.656 -5.203 1 82.25 246 LEU A N 1
ATOM 1874 C CA . LEU A 1 246 ? 11.664 22.219 -4.973 1 82.25 246 LEU A CA 1
ATOM 1875 C C . LEU A 1 246 ? 13.086 21.844 -4.566 1 82.25 246 LEU A C 1
ATOM 1877 O O . LEU A 1 246 ? 14.047 22.453 -5.035 1 82.25 246 LEU A O 1
ATOM 1881 N N . GLN A 1 247 ? 13.164 20.969 -3.705 1 72.5 247 GLN A N 1
ATOM 1882 C CA . GLN A 1 247 ? 14.469 20.469 -3.289 1 72.5 247 GLN A CA 1
ATOM 1883 C C . GLN A 1 247 ? 15.156 19.719 -4.43 1 72.5 247 GLN A C 1
ATOM 1885 O O . GLN A 1 247 ? 14.508 18.984 -5.184 1 72.5 247 GLN A O 1
ATOM 1890 N N . VAL A 1 248 ? 16.422 20.094 -4.672 1 63.97 248 VAL A N 1
ATOM 1891 C CA . VAL A 1 248 ? 17.219 19.375 -5.66 1 63.97 248 VAL A CA 1
ATOM 1892 C C . VAL A 1 248 ? 17.578 17.984 -5.133 1 63.97 248 VAL A C 1
ATOM 1894 O O . VAL A 1 248 ? 18 17.844 -3.984 1 63.97 248 VAL A O 1
ATOM 1897 N N . LEU A 1 249 ? 17.188 17.047 -5.891 1 65.44 249 LEU A N 1
ATOM 1898 C CA . LEU A 1 249 ? 17.656 15.711 -5.539 1 65.44 249 LEU A CA 1
ATOM 1899 C C . LEU A 1 249 ? 19.141 15.57 -5.801 1 65.44 249 LEU A C 1
ATOM 1901 O O . LEU A 1 249 ? 19.688 16.203 -6.707 1 65.44 249 LEU A O 1
ATOM 1905 N N . GLU A 1 250 ? 20 15.648 -4.863 1 56.41 250 GLU A N 1
ATOM 1906 C CA . GLU A 1 250 ? 21.453 15.719 -4.93 1 56.41 250 GLU A CA 1
ATOM 1907 C C . GLU A 1 250 ? 21.953 15.477 -6.355 1 56.41 250 GLU A C 1
ATOM 1909 O O . GLU A 1 250 ? 22.828 16.203 -6.84 1 56.41 250 GLU A O 1
ATOM 1914 N N . GLU A 1 251 ? 21.859 14.219 -6.914 1 48.78 251 GLU A N 1
ATOM 1915 C CA . GLU A 1 251 ? 22.656 13.945 -8.102 1 48.78 251 GLU A CA 1
ATOM 1916 C C . GLU A 1 251 ? 22.016 14.539 -9.352 1 48.78 251 GLU A C 1
ATOM 1918 O O . GLU A 1 251 ? 22.422 14.227 -10.477 1 48.78 251 GLU A O 1
ATOM 1923 N N . GLN A 1 252 ? 21.062 15.234 -9.297 1 45.5 252 GLN A N 1
ATOM 1924 C CA . GLN A 1 252 ? 20.406 15.617 -10.547 1 45.5 252 GLN A CA 1
ATOM 1925 C C . GLN A 1 252 ? 21.156 16.75 -11.227 1 45.5 252 GLN A C 1
ATOM 1927 O O . GLN A 1 252 ? 21.656 17.672 -10.562 1 45.5 252 GLN A O 1
ATOM 1932 N N . ASN A 1 253 ? 21.453 16.547 -12.484 1 46 253 ASN A N 1
ATOM 1933 C CA . ASN A 1 253 ? 22.078 17.469 -13.414 1 46 253 ASN A CA 1
ATOM 1934 C C . ASN A 1 253 ? 21.297 18.781 -13.508 1 46 253 ASN A C 1
ATOM 1936 O O . ASN A 1 253 ? 20.078 18.797 -13.43 1 46 253 ASN A O 1
ATOM 1940 N N . LYS A 1 254 ? 21.953 19.953 -13.602 1 46.41 254 LYS A N 1
ATOM 1941 C CA . LYS A 1 254 ? 21.594 21.359 -13.727 1 46.41 254 LYS A CA 1
ATOM 1942 C C . LYS A 1 254 ? 20.375 21.547 -14.625 1 46.41 254 LYS A C 1
ATOM 1944 O O . LYS A 1 254 ? 19.594 22.484 -14.438 1 46.41 254 LYS A O 1
ATOM 1949 N N . GLY A 1 255 ? 20.188 20.75 -15.516 1 43 255 GLY A N 1
ATOM 1950 C CA . GLY A 1 255 ? 19.172 20.969 -16.547 1 43 255 GLY A CA 1
ATOM 1951 C C . GLY A 1 255 ? 17.766 20.656 -16.078 1 43 255 GLY A C 1
ATOM 1952 O O . GLY A 1 255 ? 16.828 21.406 -16.375 1 43 255 GLY A O 1
ATOM 1953 N N . MET A 1 256 ? 17.578 19.672 -15.391 1 46.72 256 MET A N 1
ATOM 1954 C CA . MET A 1 256 ? 16.25 19.266 -14.977 1 46.72 256 MET A CA 1
ATOM 1955 C C . MET A 1 256 ? 15.68 20.219 -13.922 1 46.72 256 MET A C 1
ATOM 1957 O O . MET A 1 256 ? 14.484 20.484 -13.914 1 46.72 256 MET A O 1
ATOM 1961 N N . MET A 1 257 ? 16.531 20.812 -13.133 1 48.5 257 MET A N 1
ATOM 1962 C CA . MET A 1 257 ? 16.141 21.781 -12.109 1 48.5 257 MET A CA 1
ATOM 1963 C C . MET A 1 257 ? 15.539 23.031 -12.742 1 48.5 257 MET A C 1
ATOM 1965 O O . MET A 1 257 ? 14.602 23.609 -12.195 1 48.5 257 MET A O 1
ATOM 1969 N N . ALA A 1 258 ? 16.078 23.406 -13.828 1 49.59 258 ALA A N 1
ATOM 1970 C CA . ALA A 1 258 ? 15.594 24.594 -14.5 1 49.59 258 ALA A CA 1
ATOM 1971 C C . ALA A 1 258 ? 14.133 24.438 -14.914 1 49.59 258 ALA A C 1
ATOM 1973 O O . ALA A 1 258 ? 13.336 25.359 -14.781 1 49.59 258 ALA A O 1
ATOM 1974 N N . LYS A 1 259 ? 13.797 23.281 -15.312 1 47.28 259 LYS A N 1
ATOM 1975 C CA . LYS A 1 259 ? 12.445 23.078 -15.828 1 47.28 259 LYS A CA 1
ATOM 1976 C C . LYS A 1 259 ? 11.43 23.016 -14.695 1 47.28 259 LYS A C 1
ATOM 1978 O O . LYS A 1 259 ? 10.336 23.578 -14.797 1 47.28 259 LYS A O 1
ATOM 1983 N N . ILE A 1 260 ? 11.812 22.469 -13.664 1 50.28 260 ILE A N 1
ATOM 1984 C CA . ILE A 1 260 ? 10.922 22.297 -12.516 1 50.28 260 ILE A CA 1
ATOM 1985 C C . ILE A 1 260 ? 10.727 23.656 -11.82 1 50.28 260 ILE A C 1
ATOM 1987 O O . ILE A 1 260 ? 9.617 23.984 -11.406 1 50.28 260 ILE A O 1
ATOM 1991 N N . LYS A 1 261 ? 11.789 24.5 -11.773 1 52.69 261 LYS A N 1
ATOM 1992 C CA . LYS A 1 261 ? 11.688 25.844 -11.219 1 52.69 261 LYS A CA 1
ATOM 1993 C C . LYS A 1 261 ? 10.648 26.672 -11.977 1 52.69 261 LYS A C 1
ATOM 1995 O O . LYS A 1 261 ? 9.938 27.469 -11.383 1 52.69 261 LYS A O 1
ATOM 2000 N N . SER A 1 262 ? 10.633 26.438 -13.281 1 51.38 262 SER A N 1
ATOM 2001 C CA . SER A 1 262 ? 9.703 27.219 -14.094 1 51.38 262 SER A CA 1
ATOM 2002 C C . SER A 1 262 ? 8.258 26.859 -13.758 1 51.38 262 SER A C 1
ATOM 2004 O O . SER A 1 262 ? 7.375 27.734 -13.789 1 51.38 262 SER A O 1
ATOM 2006 N N . PHE A 1 263 ? 8.164 25.703 -13.414 1 47.56 263 PHE A N 1
ATOM 2007 C CA . PHE A 1 263 ? 6.805 25.281 -13.117 1 47.56 263 PHE A CA 1
ATOM 2008 C C . PHE A 1 263 ? 6.324 25.906 -11.805 1 47.56 263 PHE A C 1
ATOM 2010 O O . PHE A 1 263 ? 5.133 26.188 -11.641 1 47.56 263 PHE A O 1
ATOM 2017 N N . PHE A 1 264 ? 7.316 26.062 -10.836 1 50.84 264 PHE A N 1
ATOM 2018 C CA . PHE A 1 264 ? 6.926 26.672 -9.57 1 50.84 264 PHE A CA 1
ATOM 2019 C C . PHE A 1 264 ? 7.039 28.188 -9.641 1 50.84 264 PHE A C 1
ATOM 2021 O O . PHE A 1 264 ? 6.98 28.875 -8.617 1 50.84 264 PHE A O 1
ATOM 2028 N N . GLY A 1 265 ? 7.082 28.797 -10.664 1 50.5 265 GLY A N 1
ATOM 2029 C CA . GLY A 1 265 ? 7.047 30.234 -10.836 1 50.5 265 GLY A CA 1
ATOM 2030 C C . GLY A 1 265 ? 8.258 30.938 -10.242 1 50.5 265 GLY A C 1
ATOM 2031 O O . GLY A 1 265 ? 8.211 32.125 -9.953 1 50.5 265 GLY A O 1
ATOM 2032 N N . VAL A 1 266 ? 9.375 30.344 -9.812 1 37.97 266 VAL A N 1
ATOM 2033 C CA . VAL A 1 266 ? 10.516 31.094 -9.289 1 37.97 266 VAL A CA 1
ATOM 2034 C C . VAL A 1 266 ? 11.352 31.625 -10.453 1 37.97 266 VAL A C 1
ATOM 2036 O O . VAL A 1 266 ? 11.898 30.859 -11.234 1 37.97 266 VAL A O 1
ATOM 2039 N N . ARG A 1 267 ? 11.102 32.812 -11.031 1 40.44 267 ARG A N 1
ATOM 2040 C CA . ARG A 1 267 ? 11.945 33.594 -11.93 1 40.44 267 ARG A CA 1
ATOM 2041 C C . ARG A 1 267 ? 13.336 33.812 -11.328 1 40.44 267 ARG A C 1
ATOM 2043 O O . ARG A 1 267 ? 13.461 34.125 -10.148 1 40.44 267 ARG A O 1
ATOM 2050 N N . SER A 1 268 ? 14.422 33.281 -12.062 1 34.44 268 SER A N 1
ATOM 2051 C CA . SER A 1 268 ? 15.711 33.875 -11.734 1 34.44 268 SER A CA 1
ATOM 2052 C C . SER A 1 268 ? 15.609 35.406 -11.648 1 34.44 268 SER A C 1
ATOM 2054 O O . SER A 1 268 ? 14.875 36.031 -12.414 1 34.44 268 SER A O 1
ATOM 2056 N N . MET B 1 1 ? -7.758 -31.672 -8.867 1 89.25 1 MET B N 1
ATOM 2057 C CA . MET B 1 1 ? -8.219 -30.281 -8.82 1 89.25 1 MET B CA 1
ATOM 2058 C C . MET B 1 1 ? -7.109 -29.359 -8.328 1 89.25 1 MET B C 1
ATOM 2060 O O . MET B 1 1 ? -6.305 -29.75 -7.477 1 89.25 1 MET B O 1
ATOM 2064 N N . GLY B 1 2 ? -6.977 -28.234 -8.992 1 97.38 2 GLY B N 1
ATOM 2065 C CA . GLY B 1 2 ? -5.914 -27.297 -8.656 1 97.38 2 GLY B CA 1
ATOM 2066 C C . GLY B 1 2 ? -6.105 -26.641 -7.301 1 97.38 2 GLY B C 1
ATOM 2067 O O . GLY B 1 2 ? -7.105 -26.891 -6.625 1 97.38 2 GLY B O 1
ATOM 2068 N N . GLU B 1 3 ? -5.117 -26.016 -6.816 1 98.25 3 GLU B N 1
ATOM 2069 C CA . GLU B 1 3 ? -5.133 -25.281 -5.547 1 98.25 3 GLU B CA 1
ATOM 2070 C C . GLU B 1 3 ? -5.207 -23.781 -5.773 1 98.25 3 GLU B C 1
ATOM 2072 O O . GLU B 1 3 ? -4.516 -23.25 -6.641 1 98.25 3 GLU B O 1
ATOM 2077 N N . ALA B 1 4 ? -6.09 -23.156 -5.031 1 98.81 4 ALA B N 1
ATOM 2078 C CA . ALA B 1 4 ? -6.188 -21.703 -5.078 1 98.81 4 ALA B CA 1
ATOM 2079 C C . ALA B 1 4 ? -5.496 -21.062 -3.877 1 98.81 4 ALA B C 1
ATOM 2081 O O . ALA B 1 4 ? -5.805 -21.406 -2.729 1 98.81 4 ALA B O 1
ATOM 2082 N N . ILE B 1 5 ? -4.531 -20.203 -4.125 1 98.88 5 ILE B N 1
ATOM 2083 C CA . ILE B 1 5 ? -3.771 -19.516 -3.086 1 98.88 5 ILE B CA 1
ATOM 2084 C C . ILE B 1 5 ? -4.008 -18 -3.182 1 98.88 5 ILE B C 1
ATOM 2086 O O . ILE B 1 5 ? -3.75 -17.391 -4.219 1 98.88 5 ILE B O 1
ATOM 2090 N N . VAL B 1 6 ? -4.535 -17.406 -2.131 1 98.81 6 VAL B N 1
ATOM 2091 C CA . VAL B 1 6 ? -4.707 -15.961 -2.107 1 98.81 6 VAL B CA 1
ATOM 2092 C C . VAL B 1 6 ? -3.465 -15.297 -1.511 1 98.81 6 VAL B C 1
ATOM 2094 O O . VAL B 1 6 ? -2.908 -15.789 -0.524 1 98.81 6 VAL B O 1
ATOM 2097 N N . ILE B 1 7 ? -2.904 -14.297 -2.215 1 98.88 7 ILE B N 1
ATOM 2098 C CA . ILE B 1 7 ? -1.842 -13.438 -1.703 1 98.88 7 ILE B CA 1
ATOM 2099 C C . ILE B 1 7 ? -2.449 -12.195 -1.057 1 98.88 7 ILE B C 1
ATOM 2101 O O . ILE B 1 7 ? -3.027 -11.352 -1.744 1 98.88 7 ILE B O 1
ATOM 2105 N N . THR B 1 8 ? -2.326 -12.055 0.197 1 98.06 8 THR B N 1
ATOM 2106 C CA . THR B 1 8 ? -3.021 -10.992 0.912 1 98.06 8 THR B CA 1
ATOM 2107 C C . THR B 1 8 ? -2.09 -10.312 1.911 1 98.06 8 THR B C 1
ATOM 2109 O O . THR B 1 8 ? -0.951 -10.742 2.1 1 98.06 8 THR B O 1
ATOM 2112 N N . SER B 1 9 ? -2.572 -9.086 2.215 1 93.94 9 SER B N 1
ATOM 2113 C CA . SER B 1 9 ? -1.865 -8.266 3.195 1 93.94 9 SER B CA 1
ATOM 2114 C C . SER B 1 9 ? -2.816 -7.309 3.904 1 93.94 9 SER B C 1
ATOM 2116 O O . SER B 1 9 ? -3.9 -7.016 3.398 1 93.94 9 SER B O 1
ATOM 2118 N N . GLY B 1 10 ? -2.641 -6.934 5.133 1 84.25 10 GLY B N 1
ATOM 2119 C CA . GLY B 1 10 ? -3.365 -5.812 5.711 1 84.25 10 GLY B CA 1
ATOM 2120 C C . GLY B 1 10 ? -3.008 -4.48 5.074 1 84.25 10 GLY B C 1
ATOM 2121 O O . GLY B 1 10 ? -3.816 -3.9 4.348 1 84.25 10 GLY B O 1
ATOM 2122 N N . LYS B 1 11 ? -1.825 -4.176 4.984 1 85.19 11 LYS B N 1
ATOM 2123 C CA . LYS B 1 11 ? -1.263 -2.926 4.48 1 85.19 11 LYS B CA 1
ATOM 2124 C C . LYS B 1 11 ? -1.062 -2.984 2.969 1 85.19 11 LYS B C 1
ATOM 2126 O O . LYS B 1 11 ? -0.723 -4.035 2.424 1 85.19 11 LYS B O 1
ATOM 2131 N N . GLY B 1 12 ? -1.361 -1.795 2.285 1 86.94 12 GLY B N 1
ATOM 2132 C CA . GLY B 1 12 ? -0.993 -1.655 0.885 1 86.94 12 GLY B CA 1
ATOM 2133 C C . GLY B 1 12 ? 0.496 -1.454 0.678 1 86.94 12 GLY B C 1
ATOM 2134 O O . GLY B 1 12 ? 1.198 -0.996 1.582 1 86.94 12 GLY B O 1
ATOM 2135 N N . GLY B 1 13 ? 1.017 -1.904 -0.431 1 91.75 13 GLY B N 1
ATOM 2136 C CA . GLY B 1 13 ? 2.373 -1.584 -0.845 1 91.75 13 GLY B CA 1
ATOM 2137 C C . GLY B 1 13 ? 3.412 -2.521 -0.26 1 91.75 13 GLY B C 1
ATOM 2138 O O . GLY B 1 13 ? 4.617 -2.285 -0.394 1 91.75 13 GLY B O 1
ATOM 2139 N N . VAL B 1 14 ? 2.955 -3.621 0.282 1 95 14 VAL B N 1
ATOM 2140 C CA . VAL B 1 14 ? 3.902 -4.539 0.904 1 95 14 VAL B CA 1
ATOM 2141 C C . VAL B 1 14 ? 4.438 -5.516 -0.141 1 95 14 VAL B C 1
ATOM 2143 O O . VAL B 1 14 ? 5.324 -6.324 0.152 1 95 14 VAL B O 1
ATOM 2146 N N . GLY B 1 15 ? 3.844 -5.547 -1.328 1 97 15 GLY B N 1
ATOM 2147 C CA . GLY B 1 15 ? 4.355 -6.379 -2.404 1 97 15 GLY B CA 1
ATOM 2148 C C . GLY B 1 15 ? 3.422 -7.516 -2.773 1 97 15 GLY B C 1
ATOM 2149 O O . GLY B 1 15 ? 3.867 -8.555 -3.26 1 97 15 GLY B O 1
ATOM 2150 N N . LYS B 1 16 ? 2.135 -7.402 -2.504 1 98 16 LYS B N 1
ATOM 2151 C CA . LYS B 1 16 ? 1.177 -8.453 -2.848 1 98 16 LYS B CA 1
ATOM 2152 C C . LYS B 1 16 ? 1.197 -8.742 -4.344 1 98 16 LYS B C 1
ATOM 2154 O O . LYS B 1 16 ? 1.392 -9.891 -4.754 1 98 16 LYS B O 1
ATOM 2159 N N . THR B 1 17 ? 1.001 -7.676 -5.137 1 98.12 17 THR B N 1
ATOM 2160 C CA . THR B 1 17 ? 0.94 -7.832 -6.586 1 98.12 17 THR B CA 1
ATOM 2161 C C . THR B 1 17 ? 2.266 -8.359 -7.129 1 98.12 17 THR B C 1
ATOM 2163 O O . THR B 1 17 ? 2.281 -9.266 -7.965 1 98.12 17 THR B O 1
ATOM 2166 N N . THR B 1 18 ? 3.354 -7.852 -6.629 1 98.12 18 THR B N 1
ATOM 2167 C CA . THR B 1 18 ? 4.684 -8.305 -7.027 1 98.12 18 THR B CA 1
ATOM 2168 C C . THR B 1 18 ? 4.883 -9.773 -6.676 1 98.12 18 THR B C 1
ATOM 2170 O O . THR B 1 18 ? 5.398 -10.547 -7.484 1 98.12 18 THR B O 1
ATOM 2173 N N . THR B 1 19 ? 4.465 -10.109 -5.488 1 98.75 19 THR B N 1
ATOM 2174 C CA . THR B 1 19 ? 4.582 -11.492 -5.039 1 98.75 19 THR B CA 1
ATOM 2175 C C . THR B 1 19 ? 3.693 -12.406 -5.879 1 98.75 19 THR B C 1
ATOM 2177 O O . THR B 1 19 ? 4.121 -13.484 -6.289 1 98.75 19 THR B O 1
ATOM 2180 N N . SER B 1 20 ? 2.459 -12.039 -6.184 1 98.81 20 SER B N 1
ATOM 2181 C CA . SER B 1 20 ? 1.561 -12.82 -7.027 1 98.81 20 SER B CA 1
ATOM 2182 C C . SER B 1 20 ? 2.184 -13.094 -8.391 1 98.81 20 SER B C 1
ATOM 2184 O O . SER B 1 20 ? 2.213 -14.242 -8.844 1 98.81 20 SER B O 1
ATOM 2186 N N . ALA B 1 21 ? 2.713 -12.062 -9.016 1 98.88 21 ALA B N 1
ATOM 2187 C CA . ALA B 1 21 ? 3.301 -12.164 -10.352 1 98.88 21 ALA B CA 1
ATOM 2188 C C . ALA B 1 21 ? 4.508 -13.102 -10.352 1 98.88 21 ALA B C 1
ATOM 2190 O O . ALA B 1 21 ? 4.621 -13.977 -11.203 1 98.88 21 ALA B O 1
ATOM 2191 N N . ASN B 1 22 ? 5.363 -12.906 -9.359 1 98.88 22 ASN B N 1
ATOM 2192 C CA . ASN B 1 22 ? 6.621 -13.641 -9.352 1 98.88 22 ASN B CA 1
ATOM 2193 C C . ASN B 1 22 ? 6.414 -15.094 -8.914 1 98.88 22 ASN B C 1
ATOM 2195 O O . ASN B 1 22 ? 7.09 -15.992 -9.414 1 98.88 22 ASN B O 1
ATOM 2199 N N . LEU B 1 23 ? 5.504 -15.281 -7.988 1 98.81 23 LEU B N 1
ATOM 2200 C CA . LEU B 1 23 ? 5.188 -16.641 -7.574 1 98.81 23 LEU B CA 1
ATOM 2201 C C . LEU B 1 23 ? 4.543 -17.422 -8.719 1 98.81 23 LEU B C 1
ATOM 2203 O O . LEU B 1 23 ? 4.918 -18.562 -8.992 1 98.81 23 LEU B O 1
ATOM 2207 N N . GLY B 1 24 ? 3.527 -16.812 -9.375 1 98.88 24 GLY B N 1
ATOM 2208 C CA . GLY B 1 24 ? 2.932 -17.438 -10.539 1 98.88 24 GLY B CA 1
ATOM 2209 C C . GLY B 1 24 ? 3.945 -17.781 -11.617 1 98.88 24 GLY B C 1
ATOM 2210 O O . GLY B 1 24 ? 3.93 -18.891 -12.164 1 98.88 24 GLY B O 1
ATOM 2211 N N . THR B 1 25 ? 4.844 -16.875 -11.867 1 98.88 25 THR B N 1
ATOM 2212 C CA . THR B 1 25 ? 5.898 -17.078 -12.859 1 98.88 25 THR B CA 1
ATOM 2213 C C . THR B 1 25 ? 6.832 -18.203 -12.438 1 98.88 25 THR B C 1
ATOM 2215 O O . THR B 1 25 ? 7.168 -19.062 -13.258 1 98.88 25 THR B O 1
ATOM 2218 N N . ALA B 1 26 ? 7.219 -18.219 -11.195 1 98.81 26 ALA B N 1
ATOM 2219 C CA . ALA B 1 26 ? 8.117 -19.234 -10.688 1 98.81 26 ALA B CA 1
ATOM 2220 C C . ALA B 1 26 ? 7.484 -20.625 -10.789 1 98.81 26 ALA B C 1
ATOM 2222 O O . ALA B 1 26 ? 8.141 -21.594 -11.18 1 98.81 26 ALA B O 1
ATOM 2223 N N . LEU B 1 27 ? 6.23 -20.734 -10.43 1 98.88 27 LEU B N 1
ATOM 2224 C CA . LEU B 1 27 ? 5.523 -22.016 -10.516 1 98.88 27 LEU B CA 1
ATOM 2225 C C . LEU B 1 27 ? 5.422 -22.484 -11.969 1 98.88 27 LEU B C 1
ATOM 2227 O O . LEU B 1 27 ? 5.586 -23.672 -12.258 1 98.88 27 LEU B O 1
ATOM 2231 N N . ALA B 1 28 ? 5.16 -21.531 -12.891 1 98.81 28 ALA B N 1
ATOM 2232 C CA . ALA B 1 28 ? 5.109 -21.875 -14.312 1 98.81 28 ALA B CA 1
ATOM 2233 C C . ALA B 1 28 ? 6.465 -22.375 -14.805 1 98.81 28 ALA B C 1
ATOM 2235 O O . ALA B 1 28 ? 6.535 -23.344 -15.57 1 98.81 28 ALA B O 1
ATOM 2236 N N . ILE B 1 29 ? 7.512 -21.719 -14.359 1 98.25 29 ILE B N 1
ATOM 2237 C CA . ILE B 1 29 ? 8.867 -22.109 -14.711 1 98.25 29 ILE B CA 1
ATOM 2238 C C . ILE B 1 29 ? 9.133 -23.531 -14.242 1 98.25 29 ILE B C 1
ATOM 2240 O O . ILE B 1 29 ? 9.828 -24.297 -14.922 1 98.25 29 ILE B O 1
ATOM 2244 N N . LEU B 1 30 ? 8.5 -23.922 -13.148 1 97.75 30 LEU B N 1
ATOM 2245 C CA . LEU B 1 30 ? 8.664 -25.25 -12.586 1 97.75 30 LEU B CA 1
ATOM 2246 C C . LEU B 1 30 ? 7.703 -26.234 -13.242 1 97.75 30 LEU B C 1
ATOM 2248 O O . LEU B 1 30 ? 7.543 -27.359 -12.766 1 97.75 30 LEU B O 1
ATOM 2252 N N . GLY B 1 31 ? 6.945 -25.812 -14.242 1 98.12 31 GLY B N 1
ATOM 2253 C CA . GLY B 1 31 ? 6.176 -26.719 -15.078 1 98.12 31 GLY B CA 1
ATOM 2254 C C . GLY B 1 31 ? 4.719 -26.812 -14.672 1 98.12 31 GLY B C 1
ATOM 2255 O O . GLY B 1 31 ? 4 -27.703 -15.125 1 98.12 31 GLY B O 1
ATOM 2256 N N . LYS B 1 32 ? 4.281 -25.938 -13.797 1 98.81 32 LYS B N 1
ATOM 2257 C CA . LYS B 1 32 ? 2.881 -25.969 -13.383 1 98.81 32 LYS B CA 1
ATOM 2258 C C . LYS B 1 32 ? 2.033 -25.047 -14.266 1 98.81 32 LYS B C 1
ATOM 2260 O O . LYS B 1 32 ? 2.506 -24 -14.719 1 98.81 32 LYS B O 1
ATOM 2265 N N . ARG B 1 33 ? 0.818 -25.469 -14.547 1 98.81 33 ARG B N 1
ATOM 2266 C CA . ARG B 1 33 ? -0.138 -24.609 -15.227 1 98.81 33 ARG B CA 1
ATOM 2267 C C . ARG B 1 33 ? -0.824 -23.672 -14.242 1 98.81 33 ARG B C 1
ATOM 2269 O O . ARG B 1 33 ? -1.549 -24.109 -13.352 1 98.81 33 ARG B O 1
ATOM 2276 N N . VAL B 1 34 ? -0.566 -22.344 -14.422 1 98.94 34 VAL B N 1
ATOM 2277 C CA . VAL B 1 34 ? -0.922 -21.375 -13.391 1 98.94 34 VAL B CA 1
ATOM 2278 C C . VAL B 1 34 ? -1.847 -20.312 -13.977 1 98.94 34 VAL B C 1
ATOM 2280 O O . VAL B 1 34 ? -1.627 -19.844 -15.094 1 98.94 34 VAL B O 1
ATOM 2283 N N . CYS B 1 35 ? -2.904 -19.938 -13.25 1 98.94 35 CYS B N 1
ATOM 2284 C CA . CYS B 1 35 ? -3.723 -18.766 -13.547 1 98.94 35 CYS B CA 1
ATOM 2285 C C . CYS B 1 35 ? -3.592 -17.719 -12.453 1 98.94 35 CYS B C 1
ATOM 2287 O O . CYS B 1 35 ? -3.85 -18 -11.281 1 98.94 35 CYS B O 1
ATOM 2289 N N . LEU B 1 36 ? -3.105 -16.547 -12.852 1 98.94 36 LEU B N 1
ATOM 2290 C CA . LEU B 1 36 ? -3.123 -15.391 -11.969 1 98.94 36 LEU B CA 1
ATOM 2291 C C . LEU B 1 36 ? -4.461 -14.664 -12.047 1 98.94 36 LEU B C 1
ATOM 2293 O O . LEU B 1 36 ? -4.922 -14.328 -13.141 1 98.94 36 LEU B O 1
ATOM 2297 N N . VAL B 1 37 ? -5.09 -14.406 -10.914 1 98.81 37 VAL B N 1
ATOM 2298 C CA . VAL B 1 37 ? -6.371 -13.711 -10.875 1 98.81 37 VAL B CA 1
ATOM 2299 C C . VAL B 1 37 ? -6.219 -12.383 -10.141 1 98.81 37 VAL B C 1
ATOM 2301 O O . VAL B 1 37 ? -5.875 -12.359 -8.953 1 98.81 37 VAL B O 1
ATOM 2304 N N . ASP B 1 38 ? -6.426 -11.336 -10.844 1 98.06 38 ASP B N 1
ATOM 2305 C CA . ASP B 1 38 ? -6.422 -10.008 -10.242 1 98.06 38 ASP B CA 1
ATOM 2306 C C . ASP B 1 38 ? -7.801 -9.648 -9.703 1 98.06 38 ASP B C 1
ATOM 2308 O O . ASP B 1 38 ? -8.766 -9.539 -10.461 1 98.06 38 ASP B O 1
ATOM 2312 N N . THR B 1 39 ? -7.902 -9.391 -8.391 1 95.88 39 THR B N 1
ATOM 2313 C CA . THR B 1 39 ? -9.195 -9.062 -7.809 1 95.88 39 THR B CA 1
ATOM 2314 C C . THR B 1 39 ? -9.219 -7.617 -7.324 1 95.88 39 THR B C 1
ATOM 2316 O O . THR B 1 39 ? -10.109 -7.223 -6.57 1 95.88 39 THR B O 1
ATOM 2319 N N . ASP B 1 40 ? -8.211 -6.891 -7.668 1 93.94 40 ASP B N 1
ATOM 2320 C CA . ASP B 1 40 ? -8.18 -5.473 -7.324 1 93.94 40 ASP B CA 1
ATOM 2321 C C . ASP B 1 40 ? -8.914 -4.633 -8.367 1 93.94 40 ASP B C 1
ATOM 2323 O O . ASP B 1 40 ? -8.297 -3.883 -9.117 1 93.94 40 ASP B O 1
ATOM 2327 N N . ILE B 1 41 ? -10.188 -4.719 -8.266 1 92.31 41 ILE B N 1
ATOM 2328 C CA . ILE B 1 41 ? -11.055 -4.086 -9.25 1 92.31 41 ILE B CA 1
ATOM 2329 C C . ILE B 1 41 ? -10.914 -2.566 -9.172 1 92.31 41 ILE B C 1
ATOM 2331 O O . ILE B 1 41 ? -10.906 -1.997 -8.078 1 92.31 41 ILE B O 1
ATOM 2335 N N . GLY B 1 42 ? -10.797 -1.937 -10.25 1 90.56 42 GLY B N 1
ATOM 2336 C CA . GLY B 1 42 ? -10.68 -0.489 -10.328 1 90.56 42 GLY B CA 1
ATOM 2337 C C . GLY B 1 42 ? -9.25 -0.008 -10.414 1 90.56 42 GLY B C 1
ATOM 2338 O O . GLY B 1 42 ? -8.984 1.108 -10.867 1 90.56 42 GLY B O 1
ATOM 2339 N N . LEU B 1 43 ? -8.219 -0.726 -9.992 1 89.31 43 LEU B N 1
ATOM 2340 C CA . LEU B 1 43 ? -6.828 -0.288 -10.023 1 89.31 43 LEU B CA 1
ATOM 2341 C C . LEU B 1 43 ? -5.988 -1.201 -10.906 1 89.31 43 LEU B C 1
ATOM 2343 O O . LEU B 1 43 ? -5.109 -0.731 -11.633 1 89.31 43 LEU B O 1
ATOM 2347 N N . ARG B 1 44 ? -6.207 -2.521 -10.938 1 90.62 44 ARG B N 1
ATOM 2348 C CA . ARG B 1 44 ? -5.707 -3.455 -11.945 1 90.62 44 ARG B CA 1
ATOM 2349 C C . ARG B 1 44 ? -4.207 -3.291 -12.148 1 90.62 44 ARG B C 1
ATOM 2351 O O . ARG B 1 44 ? -3.758 -2.926 -13.234 1 90.62 44 ARG B O 1
ATOM 2358 N N . ASN B 1 45 ? -3.336 -3.736 -11.273 1 95.75 45 ASN B N 1
ATOM 2359 C CA . ASN B 1 45 ? -1.899 -3.527 -11.414 1 95.75 45 ASN B CA 1
ATOM 2360 C C . ASN B 1 45 ? -1.184 -4.809 -11.828 1 95.75 45 ASN B C 1
ATOM 2362 O O . ASN B 1 45 ? -0.034 -4.766 -12.273 1 95.75 45 ASN B O 1
ATOM 2366 N N . LEU B 1 46 ? -1.858 -5.918 -11.719 1 98.19 46 LEU B N 1
ATOM 2367 C CA . LEU B 1 46 ? -1.195 -7.184 -12 1 98.19 46 LEU B CA 1
ATOM 2368 C C . LEU B 1 46 ? -0.858 -7.301 -13.484 1 98.19 46 LEU B C 1
ATOM 2370 O O . LEU B 1 46 ? 0.199 -7.824 -13.844 1 98.19 46 LEU B O 1
ATOM 2374 N N . ASP B 1 47 ? -1.735 -6.773 -14.344 1 98.12 47 ASP B N 1
ATOM 2375 C CA . ASP B 1 47 ? -1.499 -6.805 -15.781 1 98.12 47 ASP B CA 1
ATOM 2376 C C . ASP B 1 47 ? -0.259 -5.992 -16.156 1 98.12 47 ASP B C 1
ATOM 2378 O O . ASP B 1 47 ? 0.495 -6.375 -17.047 1 98.12 47 ASP B O 1
ATOM 2382 N N . VAL B 1 48 ? -0.018 -4.941 -15.422 1 96.69 48 VAL B N 1
ATOM 2383 C CA . VAL B 1 48 ? 1.14 -4.086 -15.664 1 96.69 48 VAL B CA 1
ATOM 2384 C C . VAL B 1 48 ? 2.418 -4.824 -15.273 1 96.69 48 VAL B C 1
ATOM 2386 O O . VAL B 1 48 ? 3.385 -4.852 -16.031 1 96.69 48 VAL B O 1
ATOM 2389 N N . VAL B 1 49 ? 2.418 -5.453 -14.133 1 97.81 49 VAL B N 1
ATOM 2390 C CA . VAL B 1 49 ? 3.592 -6.152 -13.617 1 97.81 49 VAL B CA 1
ATOM 2391 C C . VAL B 1 49 ? 3.936 -7.324 -14.531 1 97.81 49 VAL B C 1
ATOM 2393 O O . VAL B 1 49 ? 5.109 -7.637 -14.734 1 97.81 49 VAL B O 1
ATOM 2396 N N . MET B 1 50 ? 2.895 -7.898 -15.148 1 98.5 50 MET B N 1
ATOM 2397 C CA . MET B 1 50 ? 3.078 -9.062 -16.016 1 98.5 50 MET B CA 1
ATOM 2398 C C . MET B 1 50 ? 3.379 -8.625 -17.438 1 98.5 50 MET B C 1
ATOM 2400 O O . MET B 1 50 ? 3.775 -9.453 -18.266 1 98.5 50 MET B O 1
ATOM 2404 N N . GLY B 1 51 ? 3.211 -7.414 -17.766 1 97.88 51 GLY B N 1
ATOM 2405 C CA . GLY B 1 51 ? 3.41 -6.934 -19.125 1 97.88 51 GLY B CA 1
ATOM 2406 C C . GLY B 1 51 ? 2.328 -7.395 -20.094 1 97.88 51 GLY B C 1
ATOM 2407 O O . GLY B 1 51 ? 2.605 -7.668 -21.266 1 97.88 51 GLY B O 1
ATOM 2408 N N . LEU B 1 52 ? 1.08 -7.453 -19.578 1 98.06 52 LEU B N 1
ATOM 2409 C CA . LEU B 1 52 ? 0.01 -8.023 -20.391 1 98.06 52 LEU B CA 1
ATOM 2410 C C . LEU B 1 52 ? -1.12 -7.02 -20.594 1 98.06 52 LEU B C 1
ATOM 2412 O O . LEU B 1 52 ? -2.217 -7.387 -21.016 1 98.06 52 LEU B O 1
ATOM 2416 N N . GLU B 1 53 ? -0.91 -5.797 -20.281 1 95.81 53 GLU B N 1
ATOM 2417 C CA . GLU B 1 53 ? -1.969 -4.793 -20.203 1 95.81 53 GLU B CA 1
ATOM 2418 C C . GLU B 1 53 ? -2.586 -4.547 -21.578 1 95.81 53 GLU B C 1
ATOM 2420 O O . GLU B 1 53 ? -3.76 -4.184 -21.688 1 95.81 53 GLU B O 1
ATOM 2425 N N . ASN B 1 54 ? -1.895 -4.801 -22.688 1 95.56 54 ASN B N 1
ATOM 2426 C CA . ASN B 1 54 ? -2.359 -4.441 -24.016 1 95.56 54 ASN B CA 1
ATOM 2427 C C . ASN B 1 54 ? -3.111 -5.59 -24.688 1 95.56 54 ASN B C 1
ATOM 2429 O O . ASN B 1 54 ? -3.559 -5.469 -25.828 1 95.56 54 ASN B O 1
ATOM 2433 N N . ARG B 1 55 ? -3.385 -6.625 -23.984 1 96.25 55 ARG B N 1
ATOM 2434 C CA . ARG B 1 55 ? -4.004 -7.801 -24.594 1 96.25 55 ARG B CA 1
ATOM 2435 C C . ARG B 1 55 ? -5.348 -8.109 -23.938 1 96.25 55 ARG B C 1
ATOM 2437 O O . ARG B 1 55 ? -5.949 -9.148 -24.203 1 96.25 55 ARG B O 1
ATOM 2444 N N . ILE B 1 56 ? -5.754 -7.25 -23.109 1 96.81 56 ILE B N 1
ATOM 2445 C CA . ILE B 1 56 ? -6.961 -7.52 -22.328 1 96.81 56 ILE B CA 1
ATOM 2446 C C . ILE B 1 56 ? -8.188 -7.105 -23.141 1 96.81 56 ILE B C 1
ATOM 2448 O O . ILE B 1 56 ? -8.312 -5.945 -23.547 1 96.81 56 ILE B O 1
ATOM 2452 N N . ILE B 1 57 ? -9.078 -8.016 -23.359 1 96.75 57 ILE B N 1
ATOM 2453 C CA . ILE B 1 57 ? -10.328 -7.766 -24.078 1 96.75 57 ILE B CA 1
ATOM 2454 C C . ILE B 1 57 ? -11.492 -7.832 -23.094 1 96.75 57 ILE B C 1
ATOM 2456 O O . ILE B 1 57 ? -12.352 -6.945 -23.094 1 96.75 57 ILE B O 1
ATOM 2460 N N . TYR B 1 58 ? -11.602 -8.914 -22.297 1 96.69 58 TYR B N 1
ATOM 2461 C CA . TYR B 1 58 ? -12.578 -9.117 -21.25 1 96.69 58 TYR B CA 1
ATOM 2462 C C . TYR B 1 58 ? -11.898 -9.258 -19.891 1 96.69 58 TYR B C 1
ATOM 2464 O O . TYR B 1 58 ? -10.68 -9.453 -19.812 1 96.69 58 TYR B O 1
ATOM 2472 N N . ASP B 1 59 ? -12.656 -9.062 -18.844 1 96.5 59 ASP B N 1
ATOM 2473 C CA . ASP B 1 59 ? -12.094 -9.125 -17.5 1 96.5 59 ASP B CA 1
ATOM 2474 C C . ASP B 1 59 ? -12.945 -10.008 -16.594 1 96.5 59 ASP B C 1
ATOM 2476 O O . ASP B 1 59 ? -13.891 -10.648 -17.047 1 96.5 59 ASP B O 1
ATOM 2480 N N . LEU B 1 60 ? -12.539 -10.055 -15.352 1 96.19 60 LEU B N 1
ATOM 2481 C CA . LEU B 1 60 ? -13.156 -10.953 -14.383 1 96.19 60 LEU B CA 1
ATOM 2482 C C . LEU B 1 60 ? -14.633 -10.617 -14.195 1 96.19 60 LEU B C 1
ATOM 2484 O O . LEU B 1 60 ? -15.453 -11.516 -13.984 1 96.19 60 LEU B O 1
ATOM 2488 N N . VAL B 1 61 ? -15 -9.352 -14.266 1 95.06 61 VAL B N 1
ATOM 2489 C CA . VAL B 1 61 ? -16.391 -8.945 -14.086 1 95.06 61 VAL B CA 1
ATOM 2490 C C . VAL B 1 61 ? -17.234 -9.414 -15.266 1 95.06 61 VAL B C 1
ATOM 2492 O O . VAL B 1 61 ? -18.375 -9.836 -15.094 1 95.06 61 VAL B O 1
ATOM 2495 N N . ASP B 1 62 ? -16.656 -9.375 -16.453 1 95.25 62 ASP B N 1
ATOM 2496 C CA . ASP B 1 62 ? -17.344 -9.898 -17.625 1 95.25 62 ASP B CA 1
ATOM 2497 C C . ASP B 1 62 ? -17.688 -11.375 -17.453 1 95.25 62 ASP B C 1
ATOM 2499 O O . ASP B 1 62 ? -18.781 -11.82 -17.812 1 95.25 62 ASP B O 1
ATOM 2503 N N . VAL B 1 63 ? -16.781 -12.109 -16.891 1 96.19 63 VAL B N 1
ATOM 2504 C CA . VAL B 1 63 ? -16.953 -13.547 -16.703 1 96.19 63 VAL B CA 1
ATOM 2505 C C . VAL B 1 63 ? -18.047 -13.797 -15.656 1 96.19 63 VAL B C 1
ATOM 2507 O O . VAL B 1 63 ? -18.984 -14.555 -15.898 1 96.19 63 VAL B O 1
ATOM 2510 N N . VAL B 1 64 ? -17.922 -13.109 -14.516 1 94.06 64 VAL B N 1
ATOM 2511 C CA . VAL B 1 64 ? -18.812 -13.414 -13.398 1 94.06 64 VAL B CA 1
ATOM 2512 C C . VAL B 1 64 ? -20.234 -12.922 -13.719 1 94.06 64 VAL B C 1
ATOM 2514 O O . VAL B 1 64 ? -21.219 -13.461 -13.203 1 94.06 64 VAL B O 1
ATOM 2517 N N . GLU B 1 65 ? -20.359 -11.969 -14.586 1 92.88 65 GLU B N 1
ATOM 2518 C CA . GLU B 1 65 ? -21.656 -11.445 -14.977 1 92.88 65 GLU B CA 1
ATOM 2519 C C . GLU B 1 65 ? -22.203 -12.188 -16.203 1 92.88 65 GLU B C 1
ATOM 2521 O O . GLU B 1 65 ? -23.297 -11.883 -16.672 1 92.88 65 GLU B O 1
ATOM 2526 N N . GLY B 1 66 ? -21.484 -13.023 -16.781 1 93.81 66 GLY B N 1
ATOM 2527 C CA . GLY B 1 66 ? -21.938 -13.859 -17.875 1 93.81 66 GLY B CA 1
ATOM 2528 C C . GLY B 1 66 ? -21.859 -13.172 -19.234 1 93.81 66 GLY B C 1
ATOM 2529 O O . GLY B 1 66 ? -22.547 -13.562 -20.172 1 93.81 66 GLY B O 1
ATOM 2530 N N . ARG B 1 67 ? -21.031 -12.148 -19.297 1 95.44 67 ARG B N 1
ATOM 2531 C CA . ARG B 1 67 ? -20.906 -11.398 -20.547 1 95.44 67 ARG B CA 1
ATOM 2532 C C . ARG B 1 67 ? -19.938 -12.086 -21.5 1 95.44 67 ARG B C 1
ATOM 2534 O O . ARG B 1 67 ? -19.938 -11.805 -22.703 1 95.44 67 ARG B O 1
ATOM 2541 N N . CYS B 1 68 ? -19.109 -13.008 -21 1 96.81 68 CYS B N 1
ATOM 2542 C CA . CYS B 1 68 ? -18.203 -13.812 -21.812 1 96.81 68 CYS B CA 1
ATOM 2543 C C . CYS B 1 68 ? -17.875 -15.133 -21.125 1 96.81 68 CYS B C 1
ATOM 2545 O O . CYS B 1 68 ? -18.172 -15.312 -19.953 1 96.81 68 CYS B O 1
ATOM 2547 N N . LYS B 1 69 ? -17.312 -16.016 -21.891 1 97.5 69 LYS B N 1
ATOM 2548 C CA . LYS B 1 69 ? -16.828 -17.281 -21.328 1 97.5 69 LYS B CA 1
ATOM 2549 C C . LYS B 1 69 ? -15.469 -17.109 -20.656 1 97.5 69 LYS B C 1
ATOM 2551 O O . LYS B 1 69 ? -14.727 -16.188 -21 1 97.5 69 LYS B O 1
ATOM 2556 N N . MET B 1 70 ? -15.172 -18.016 -19.797 1 97.62 70 MET B N 1
ATOM 2557 C CA . MET B 1 70 ? -13.945 -17.984 -19 1 97.62 70 MET B CA 1
ATOM 2558 C C . MET B 1 70 ? -12.719 -17.875 -19.922 1 97.62 70 MET B C 1
ATOM 2560 O O . MET B 1 70 ? -11.875 -17 -19.719 1 97.62 70 MET B O 1
ATOM 2564 N N . HIS B 1 71 ? -12.664 -18.656 -20.969 1 97.44 71 HIS B N 1
ATOM 2565 C CA . HIS B 1 71 ? -11.477 -18.75 -21.812 1 97.44 71 HIS B CA 1
ATOM 2566 C C . HIS B 1 71 ? -11.281 -17.484 -22.625 1 97.44 71 HIS B C 1
ATOM 2568 O O . HIS B 1 71 ? -10.164 -17.156 -23.031 1 97.44 71 HIS B O 1
ATOM 2574 N N . GLN B 1 72 ? -12.359 -16.672 -22.812 1 98.19 72 GLN B N 1
ATOM 2575 C CA . GLN B 1 72 ? -12.297 -15.422 -23.578 1 98.19 72 GLN B CA 1
ATOM 2576 C C . GLN B 1 72 ? -11.633 -14.312 -22.766 1 98.19 72 GLN B C 1
ATOM 2578 O O . GLN B 1 72 ? -11.055 -13.383 -23.328 1 98.19 72 GLN B O 1
ATOM 2583 N N . ALA B 1 73 ? -11.711 -14.492 -21.484 1 98.25 73 ALA B N 1
ATOM 2584 C CA . ALA B 1 73 ? -11.195 -13.445 -20.609 1 98.25 73 ALA B CA 1
ATOM 2585 C C . ALA B 1 73 ? -9.758 -13.742 -20.188 1 98.25 73 ALA B C 1
ATOM 2587 O O . ALA B 1 73 ? -9.031 -12.852 -19.75 1 98.25 73 ALA B O 1
ATOM 2588 N N . LEU B 1 74 ? -9.336 -15 -20.328 1 98.69 74 LEU B N 1
ATOM 2589 C CA . LEU B 1 74 ? -7.988 -15.391 -19.938 1 98.69 74 LEU B CA 1
ATOM 2590 C C . LEU B 1 74 ? -6.961 -14.852 -20.922 1 98.69 74 LEU B C 1
ATOM 2592 O O . LEU B 1 74 ? -7.137 -14.961 -22.141 1 98.69 74 LEU B O 1
ATOM 2596 N N . VAL B 1 75 ? -5.918 -14.219 -20.375 1 98.62 75 VAL B N 1
ATOM 2597 C CA . VAL B 1 75 ? -4.812 -13.711 -21.188 1 98.62 75 VAL B CA 1
ATOM 2598 C C . VAL B 1 75 ? -3.596 -14.617 -21.031 1 98.62 75 VAL B C 1
ATOM 2600 O O . VAL B 1 75 ? -3.037 -14.727 -19.938 1 98.62 75 VAL B O 1
ATOM 2603 N N . LYS B 1 76 ? -3.215 -15.25 -22.062 1 98.44 76 LYS B N 1
ATOM 2604 C CA . LYS B 1 76 ? -2.053 -16.141 -22.047 1 98.44 76 LYS B CA 1
ATOM 2605 C C . LYS B 1 76 ? -0.753 -15.336 -22.094 1 98.44 76 LYS B C 1
ATOM 2607 O O . LYS B 1 76 ? -0.606 -14.414 -22.891 1 98.44 76 LYS B O 1
ATOM 2612 N N . ASP B 1 77 ? 0.108 -15.602 -21.141 1 98.5 77 ASP B N 1
ATOM 2613 C CA . ASP B 1 77 ? 1.465 -15.078 -21.281 1 98.5 77 ASP B CA 1
ATOM 2614 C C . ASP B 1 77 ? 2.279 -15.945 -22.25 1 98.5 77 ASP B C 1
ATOM 2616 O O . ASP B 1 77 ? 2.74 -17.031 -21.875 1 98.5 77 ASP B O 1
ATOM 2620 N N . LYS B 1 78 ? 2.555 -15.477 -23.375 1 97.12 78 LYS B N 1
ATOM 2621 C CA . LYS B 1 78 ? 3.148 -16.25 -24.469 1 97.12 78 LYS B CA 1
ATOM 2622 C C . LYS B 1 78 ? 4.59 -16.641 -24.141 1 97.12 78 LYS B C 1
ATOM 2624 O O . LYS B 1 78 ? 5.152 -17.531 -24.781 1 97.12 78 LYS B O 1
ATOM 2629 N N . ARG B 1 79 ? 5.168 -16.094 -23.219 1 96.69 79 ARG B N 1
ATOM 2630 C CA . ARG B 1 79 ? 6.551 -16.406 -22.859 1 96.69 79 ARG B CA 1
ATOM 2631 C C . ARG B 1 79 ? 6.656 -17.75 -22.172 1 96.69 79 ARG B C 1
ATOM 2633 O O . ARG B 1 79 ? 7.746 -18.312 -22.062 1 96.69 79 ARG B O 1
ATOM 2640 N N . PHE B 1 80 ? 5.441 -18.281 -21.766 1 97.81 80 PHE B N 1
ATOM 2641 C CA . PHE B 1 80 ? 5.477 -19.484 -20.953 1 97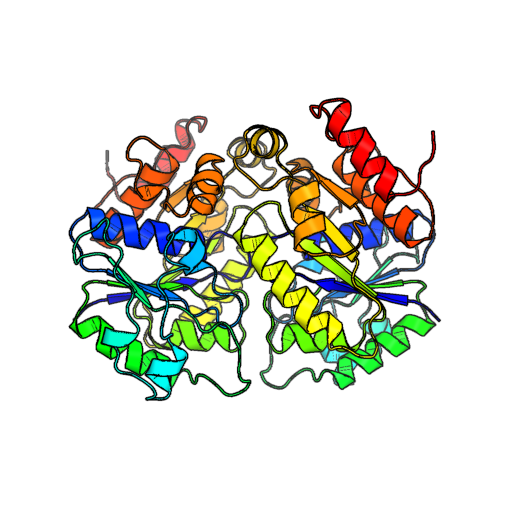.81 80 PHE B CA 1
ATOM 2642 C C . PHE B 1 80 ? 4.629 -20.578 -21.578 1 97.81 80 PHE B C 1
ATOM 2644 O O . PHE B 1 80 ? 4.039 -21.406 -20.875 1 97.81 80 PHE B O 1
ATOM 2651 N N . ASP B 1 81 ? 4.469 -20.547 -22.891 1 94.38 81 ASP B N 1
ATOM 2652 C CA . ASP B 1 81 ? 3.656 -21.516 -23.641 1 94.38 81 ASP B CA 1
ATOM 2653 C C . ASP B 1 81 ? 2.232 -21.562 -23.094 1 94.38 81 ASP B C 1
ATOM 2655 O O . ASP B 1 81 ? 1.52 -20.562 -23.094 1 94.38 81 ASP B O 1
ATOM 2659 N N . ASP B 1 82 ? 1.801 -22.672 -22.484 1 97.5 82 ASP B N 1
ATOM 2660 C CA . ASP B 1 82 ? 0.432 -22.812 -22 1 97.5 82 ASP B CA 1
ATOM 2661 C C . ASP B 1 82 ? 0.399 -22.969 -20.484 1 97.5 82 ASP B C 1
ATOM 2663 O O . ASP B 1 82 ? -0.53 -23.562 -19.922 1 97.5 82 ASP B O 1
ATOM 2667 N N . LEU B 1 83 ? 1.474 -22.344 -19.891 1 98.62 83 LEU B N 1
ATOM 2668 C CA . LEU B 1 83 ? 1.611 -22.656 -18.469 1 98.62 83 LEU B CA 1
ATOM 2669 C C . LEU B 1 83 ? 1.232 -21.453 -17.609 1 98.62 83 LEU B C 1
ATOM 2671 O O . LEU B 1 83 ? 1.036 -21.578 -16.391 1 98.62 83 LEU B O 1
ATOM 2675 N N . LEU B 1 84 ? 1.081 -20.219 -18.203 1 98.81 84 LEU B N 1
ATOM 2676 C CA . LEU B 1 84 ? 0.819 -19.031 -17.391 1 98.81 84 LEU B CA 1
ATOM 2677 C C . LEU B 1 84 ? -0.242 -18.156 -18.031 1 98.81 84 LEU B C 1
ATOM 2679 O O . LEU B 1 84 ? -0.104 -17.75 -19.203 1 98.81 84 LEU B O 1
ATOM 2683 N N . TYR B 1 85 ? -1.314 -17.859 -17.234 1 98.88 85 TYR B N 1
ATOM 2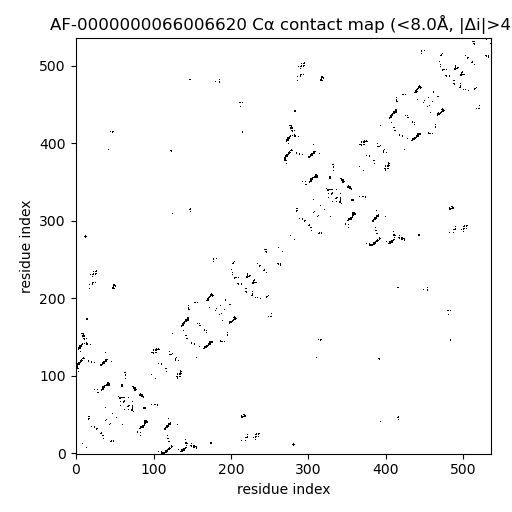684 C CA . TYR B 1 85 ? -2.449 -17.062 -17.703 1 98.88 85 TYR B CA 1
ATOM 2685 C C . TYR B 1 85 ? -2.811 -15.992 -16.672 1 98.88 85 TYR B C 1
ATOM 2687 O O . TYR B 1 85 ? -2.518 -16.125 -15.484 1 98.88 85 TYR B O 1
ATOM 2695 N N . LEU B 1 86 ? -3.396 -14.938 -17.188 1 98.88 86 LEU B N 1
ATOM 2696 C CA . LEU B 1 86 ? -3.914 -13.859 -16.344 1 98.88 86 LEU B CA 1
ATOM 2697 C C . LEU B 1 86 ? -5.418 -13.703 -16.531 1 98.88 86 LEU B C 1
ATOM 2699 O O . LEU B 1 86 ? -5.906 -13.656 -17.656 1 98.88 86 LEU B O 1
ATOM 2703 N N . MET B 1 87 ? -6.203 -13.766 -15.492 1 98.75 87 MET B N 1
ATOM 2704 C CA . MET B 1 87 ? -7.555 -13.227 -15.422 1 98.75 87 MET B CA 1
ATOM 2705 C C . MET B 1 87 ? -7.543 -11.797 -14.891 1 98.75 87 MET B C 1
ATOM 2707 O O . MET B 1 87 ? -7.375 -11.57 -13.688 1 98.75 87 MET B O 1
ATOM 2711 N N . PRO B 1 88 ? -7.684 -10.828 -15.789 1 98.12 88 PRO B N 1
ATOM 2712 C CA . PRO B 1 88 ? -7.5 -9.43 -15.383 1 98.12 88 PRO B CA 1
ATOM 2713 C C . PRO B 1 88 ? -8.688 -8.883 -14.586 1 98.12 88 PRO B C 1
ATOM 2715 O O . PRO B 1 88 ? -9.828 -9.312 -14.797 1 98.12 88 PRO B O 1
ATOM 2718 N N . ALA B 1 89 ? -8.359 -7.953 -13.672 1 95.62 89 ALA B N 1
ATOM 2719 C CA . ALA B 1 89 ? -9.398 -7.203 -12.969 1 95.62 89 ALA B CA 1
ATOM 2720 C C . ALA B 1 89 ? -10.094 -6.215 -13.906 1 95.62 89 ALA B C 1
ATOM 2722 O O . ALA B 1 89 ? -9.531 -5.82 -14.93 1 95.62 89 ALA B O 1
ATOM 2723 N N . ALA B 1 90 ? -11.312 -5.852 -13.469 1 92.19 90 ALA B N 1
ATOM 2724 C CA . ALA B 1 90 ? -12.031 -4.82 -14.211 1 92.19 90 ALA B CA 1
ATOM 2725 C C . ALA B 1 90 ? -11.477 -3.432 -13.906 1 92.19 90 ALA B C 1
ATOM 2727 O O . ALA B 1 90 ? -11.047 -3.164 -12.781 1 92.19 90 ALA B O 1
ATOM 2728 N N . GLN B 1 91 ? -11.477 -2.562 -14.922 1 83.5 91 GLN B N 1
ATOM 2729 C CA . GLN B 1 91 ? -11.023 -1.186 -14.758 1 83.5 91 GLN B CA 1
ATOM 2730 C C . GLN B 1 91 ? -12.07 -0.342 -14.039 1 83.5 91 GLN B C 1
ATOM 2732 O O . GLN B 1 91 ? -11.734 0.615 -13.344 1 83.5 91 GLN B O 1
ATOM 2737 N N . THR B 1 92 ? -13.211 -0.468 -14.391 1 75.12 92 THR B N 1
ATOM 2738 C CA . THR B 1 92 ? -14.273 0.316 -13.781 1 75.12 92 THR B CA 1
ATOM 2739 C C . THR B 1 92 ? -15.086 -0.538 -12.812 1 75.12 92 THR B C 1
ATOM 2741 O O . THR B 1 92 ? -15.195 -1.753 -12.984 1 75.12 92 THR B O 1
ATOM 2744 N N . SER B 1 93 ? -15.172 0.097 -11.469 1 58.91 93 SER B N 1
ATOM 2745 C CA . SER B 1 93 ? -16.031 -0.539 -10.477 1 58.91 93 SER B CA 1
ATOM 2746 C C . SER B 1 93 ? -17.5 -0.208 -10.719 1 58.91 93 SER B C 1
ATOM 2748 O O . SER B 1 93 ? -17.859 0.958 -10.898 1 58.91 93 SER B O 1
ATOM 2750 N N . ASP B 1 94 ? -18.188 -0.894 -11.352 1 53.53 94 ASP B N 1
ATOM 2751 C CA . ASP B 1 94 ? -19.594 -0.624 -11.078 1 53.53 94 ASP B CA 1
ATOM 2752 C C . ASP B 1 94 ? -20.016 -1.189 -9.719 1 53.53 94 ASP B C 1
ATOM 2754 O O . ASP B 1 94 ? -19.531 -2.248 -9.312 1 53.53 94 ASP B O 1
ATOM 2758 N N . LYS B 1 95 ? -20.422 -0.331 -8.438 1 48.41 95 LYS B N 1
ATOM 2759 C CA . LYS B 1 95 ? -20.781 -0.462 -7.031 1 48.41 95 LYS B CA 1
ATOM 2760 C C . LYS B 1 95 ? -20.953 -1.928 -6.641 1 48.41 95 LYS B C 1
ATOM 2762 O O . LYS B 1 95 ? -20.516 -2.342 -5.562 1 48.41 95 LYS B O 1
ATOM 2767 N N . THR B 1 96 ? -21.891 -2.584 -7.203 1 50.47 96 THR B N 1
ATOM 2768 C CA . THR B 1 96 ? -22.578 -3.797 -6.781 1 50.47 96 THR B CA 1
ATOM 2769 C C . THR B 1 96 ? -21.938 -5.031 -7.41 1 50.47 96 THR B C 1
ATOM 2771 O O . THR B 1 96 ? -22.547 -6.109 -7.43 1 50.47 96 THR B O 1
ATOM 2774 N N . ALA B 1 97 ? -20.594 -4.977 -7.84 1 60.5 97 ALA B N 1
ATOM 2775 C CA . ALA B 1 97 ? -20.438 -5.734 -9.078 1 60.5 97 ALA B CA 1
ATOM 2776 C C . ALA B 1 97 ? -20.094 -7.191 -8.789 1 60.5 97 ALA B C 1
ATOM 2778 O O . ALA B 1 97 ? -20.594 -8.102 -9.461 1 60.5 97 ALA B O 1
ATOM 2779 N N . VAL B 1 98 ? -19.266 -7.441 -7.656 1 85.06 98 VAL B N 1
ATOM 2780 C CA . VAL B 1 98 ? -18.875 -8.844 -7.602 1 85.06 98 VAL B CA 1
ATOM 2781 C C . VAL B 1 98 ? -19.109 -9.398 -6.199 1 85.06 98 VAL B C 1
ATOM 2783 O O . VAL B 1 98 ? -18.672 -8.805 -5.211 1 85.06 98 VAL B O 1
ATOM 2786 N N . ALA B 1 99 ? -19.938 -10.367 -6.047 1 90.56 99 ALA B N 1
ATOM 2787 C CA . ALA B 1 99 ? -20.188 -11.039 -4.773 1 90.56 99 ALA B CA 1
ATOM 2788 C C . ALA B 1 99 ? -19.156 -12.141 -4.527 1 90.56 99 ALA B C 1
ATOM 2790 O O . ALA B 1 99 ? -18.656 -12.75 -5.477 1 90.56 99 ALA B O 1
ATOM 2791 N N . PRO B 1 100 ? -18.891 -12.391 -3.242 1 93.75 100 PRO B N 1
ATOM 2792 C CA . PRO B 1 100 ? -17.922 -13.438 -2.9 1 93.75 100 PRO B CA 1
ATOM 2793 C C . PRO B 1 100 ? -18.234 -14.773 -3.566 1 93.75 100 PRO B C 1
ATOM 2795 O O . PRO B 1 100 ? -17.328 -15.461 -4.047 1 93.75 100 PRO B O 1
ATOM 2798 N N . GLU B 1 101 ? -19.484 -15.062 -3.678 1 95.31 101 GLU B N 1
ATOM 2799 C CA . GLU B 1 101 ? -19.906 -16.344 -4.25 1 95.31 101 GLU B CA 1
ATOM 2800 C C . GLU B 1 101 ? -19.547 -16.422 -5.73 1 95.31 101 GLU B C 1
ATOM 2802 O O . GLU B 1 101 ? -19.219 -17.5 -6.238 1 95.31 101 GLU B O 1
ATOM 2807 N N . GLN B 1 102 ? -19.625 -15.336 -6.363 1 95.38 102 GLN B N 1
ATOM 2808 C CA . GLN B 1 102 ? -19.281 -15.297 -7.781 1 95.38 102 GLN B CA 1
ATOM 2809 C C . GLN B 1 102 ? -17.797 -15.57 -8 1 95.38 102 GLN B C 1
ATOM 2811 O O . GLN B 1 102 ? -17.422 -16.312 -8.914 1 95.38 102 GLN B O 1
ATOM 2816 N N . ILE B 1 103 ? -16.984 -15.023 -7.148 1 95.94 103 ILE B N 1
ATOM 2817 C CA . ILE B 1 103 ? -15.547 -15.242 -7.23 1 95.94 103 ILE B CA 1
ATOM 2818 C C . ILE B 1 103 ? -15.227 -16.688 -6.891 1 95.94 103 ILE B C 1
ATOM 2820 O O . ILE B 1 103 ? -14.414 -17.328 -7.562 1 95.94 103 ILE B O 1
ATOM 2824 N N . LYS B 1 104 ? -15.852 -17.188 -5.891 1 96.94 104 LYS B N 1
ATOM 2825 C CA . LYS B 1 104 ? -15.664 -18.562 -5.48 1 96.94 104 LYS B CA 1
ATOM 2826 C C . LYS B 1 104 ? -15.961 -19.531 -6.633 1 96.94 104 LYS B C 1
ATOM 2828 O O . LYS B 1 104 ? -15.18 -20.438 -6.902 1 96.94 104 LYS B O 1
ATOM 2833 N N . ASN B 1 105 ? -17.047 -19.297 -7.301 1 97.31 105 ASN B N 1
ATOM 2834 C CA . ASN B 1 105 ? -17.438 -20.156 -8.422 1 97.31 105 ASN B CA 1
ATOM 2835 C C . ASN B 1 105 ? -16.438 -20.062 -9.57 1 97.31 105 ASN B C 1
ATOM 2837 O O . ASN B 1 105 ? -16.094 -21.078 -10.172 1 97.31 105 ASN B O 1
ATOM 2841 N N . MET B 1 106 ? -16.031 -18.891 -9.852 1 97.75 106 MET B N 1
ATOM 2842 C CA . MET B 1 106 ? -15.055 -18.688 -10.922 1 97.75 106 MET B CA 1
ATOM 2843 C C . MET B 1 106 ? -13.75 -19.422 -10.602 1 97.75 106 MET B C 1
ATOM 2845 O O . MET B 1 106 ? -13.188 -20.094 -11.469 1 97.75 106 MET B O 1
ATOM 2849 N N . VAL B 1 107 ? -13.305 -19.312 -9.391 1 98.38 107 VAL B N 1
ATOM 2850 C CA . VAL B 1 107 ? -12.055 -19.938 -8.969 1 98.38 107 VAL B CA 1
ATOM 2851 C C . VAL B 1 107 ? -12.188 -21.453 -9.016 1 98.38 107 VAL B C 1
ATOM 2853 O O . VAL B 1 107 ? -11.258 -22.156 -9.422 1 98.38 107 VAL B O 1
ATOM 2856 N N . GLN B 1 108 ? -13.32 -21.938 -8.641 1 97.94 108 GLN B N 1
ATOM 2857 C CA . GLN B 1 108 ? -13.57 -23.375 -8.695 1 97.94 108 GLN B CA 1
ATOM 2858 C C . GLN B 1 108 ? -13.477 -23.891 -10.133 1 97.94 108 GLN B C 1
ATOM 2860 O O . GLN B 1 108 ? -12.922 -24.969 -10.375 1 97.94 108 GLN B O 1
ATOM 2865 N N . GLU B 1 109 ? -14.008 -23.156 -10.992 1 98.19 109 GLU B N 1
ATOM 2866 C CA . GLU B 1 109 ? -13.914 -23.531 -12.398 1 98.19 109 GLU B CA 1
ATOM 2867 C C . GLU B 1 109 ? -12.469 -23.5 -12.883 1 98.19 109 GLU B C 1
ATOM 2869 O O . GLU B 1 109 ? -12.031 -24.391 -13.617 1 98.19 109 GLU B O 1
ATOM 2874 N N . LEU B 1 110 ? -11.734 -22.516 -12.508 1 98.75 110 LEU B N 1
ATOM 2875 C CA . LEU B 1 110 ? -10.336 -22.391 -12.898 1 98.75 110 LEU B CA 1
ATOM 2876 C C . LEU B 1 110 ? -9.516 -23.562 -12.367 1 98.75 110 LEU B C 1
ATOM 2878 O O . LEU B 1 110 ? -8.609 -24.047 -13.039 1 98.75 110 LEU B O 1
ATOM 2882 N N . LYS B 1 111 ? -9.852 -24.016 -11.188 1 98.5 111 LYS B N 1
ATOM 2883 C CA . LYS B 1 111 ? -9.117 -25.094 -10.539 1 98.5 111 LYS B CA 1
ATOM 2884 C C . LYS B 1 111 ? -9.242 -26.391 -11.32 1 98.5 111 LYS B C 1
ATOM 2886 O O . LYS B 1 111 ? -8.469 -27.328 -11.102 1 98.5 111 LYS B O 1
ATOM 2891 N N . GLN B 1 112 ? -10.195 -26.469 -12.172 1 98.19 112 GLN B N 1
ATOM 2892 C CA . GLN B 1 112 ? -10.352 -27.656 -13.008 1 98.19 112 GLN B CA 1
ATOM 2893 C C . GLN B 1 112 ? -9.328 -27.656 -14.141 1 98.19 112 GLN B C 1
ATOM 2895 O O . GLN B 1 112 ? -9.016 -28.719 -14.695 1 98.19 112 GLN B O 1
ATOM 2900 N N . GLU B 1 113 ? -8.797 -26.516 -14.445 1 97.94 113 GLU B N 1
ATOM 2901 C CA . GLU B 1 113 ? -7.953 -26.391 -15.633 1 97.94 113 GLU B CA 1
ATOM 2902 C C . GLU B 1 113 ? -6.512 -26.062 -15.25 1 97.94 113 GLU B C 1
ATOM 2904 O O . GLU B 1 113 ? -5.594 -26.25 -16.047 1 97.94 113 GLU B O 1
ATOM 2909 N N . PHE B 1 114 ? -6.297 -25.594 -14.117 1 98.81 114 PHE B N 1
ATOM 2910 C CA . PHE B 1 114 ? -4.98 -25.125 -13.703 1 98.81 114 PHE B CA 1
ATOM 2911 C C . PHE B 1 114 ? -4.512 -25.859 -12.453 1 98.81 114 PHE B C 1
ATOM 2913 O O . PHE B 1 114 ? -5.32 -26.219 -11.594 1 98.81 114 PHE B O 1
ATOM 2920 N N . ASP B 1 115 ? -3.195 -26.062 -12.375 1 98.81 115 ASP B N 1
ATOM 2921 C CA . ASP B 1 115 ? -2.615 -26.641 -11.164 1 98.81 115 ASP B CA 1
ATOM 2922 C C . ASP B 1 115 ? -2.699 -25.672 -9.992 1 98.81 115 ASP B C 1
ATOM 2924 O O . ASP B 1 115 ? -2.926 -26.078 -8.852 1 98.81 115 ASP B O 1
ATOM 2928 N N . TYR B 1 116 ? -2.484 -24.422 -10.266 1 98.94 116 TYR B N 1
ATOM 2929 C CA . TYR B 1 116 ? -2.531 -23.375 -9.25 1 98.94 116 TYR B CA 1
ATOM 2930 C C . TYR B 1 116 ? -3.299 -22.156 -9.758 1 98.94 116 TYR B C 1
ATOM 2932 O O . TYR B 1 116 ? -3.145 -21.75 -10.922 1 98.94 116 TYR B O 1
ATOM 2940 N N . VAL B 1 117 ? -4.18 -21.656 -8.945 1 98.94 117 VAL B N 1
ATOM 2941 C CA . VAL B 1 117 ? -4.812 -20.344 -9.109 1 98.94 117 VAL B CA 1
ATOM 2942 C C . VAL B 1 117 ? -4.289 -19.391 -8.047 1 98.94 117 VAL B C 1
ATOM 2944 O O . VAL B 1 117 ? -4.512 -19.594 -6.848 1 98.94 117 VAL B O 1
ATOM 2947 N N . ILE B 1 118 ? -3.521 -18.375 -8.477 1 98.94 118 ILE B N 1
ATOM 2948 C CA . ILE B 1 118 ? -2.98 -17.375 -7.566 1 98.94 118 ILE B CA 1
ATOM 2949 C C . ILE B 1 118 ? -3.869 -16.125 -7.574 1 98.94 118 ILE B C 1
ATOM 2951 O O . ILE B 1 118 ? -4.004 -15.461 -8.602 1 98.94 118 ILE B O 1
ATOM 2955 N N . ILE B 1 119 ? -4.434 -15.781 -6.461 1 98.88 119 ILE B N 1
ATOM 2956 C CA . ILE B 1 119 ? -5.387 -14.68 -6.359 1 98.88 119 ILE B CA 1
ATOM 2957 C C . ILE B 1 119 ? -4.703 -13.461 -5.734 1 98.88 119 ILE B C 1
ATOM 2959 O O . ILE B 1 119 ? -4.301 -13.5 -4.566 1 98.88 119 ILE B O 1
ATOM 2963 N N . ASP B 1 120 ? -4.543 -12.398 -6.484 1 98.31 120 ASP B N 1
ATOM 2964 C CA . ASP B 1 120 ? -3.986 -11.141 -5.992 1 98.31 120 ASP B CA 1
ATOM 2965 C C . ASP B 1 120 ? -5.047 -10.32 -5.27 1 98.31 120 ASP B C 1
ATOM 2967 O O . ASP B 1 120 ? -5.965 -9.781 -5.895 1 98.31 120 ASP B O 1
ATOM 2971 N N . CYS B 1 121 ? -4.859 -10.172 -4.02 1 97.19 121 CYS B N 1
ATOM 2972 C CA . CYS B 1 121 ? -5.84 -9.531 -3.148 1 97.19 121 CYS B CA 1
ATOM 2973 C C . CYS B 1 121 ? -5.586 -8.031 -3.055 1 97.19 121 CYS B C 1
ATOM 2975 O O . CYS B 1 121 ? -4.438 -7.598 -2.951 1 97.19 121 CYS B O 1
ATOM 2977 N N . PRO B 1 122 ? -6.656 -7.188 -3.158 1 94.19 122 PRO B N 1
ATOM 2978 C CA . PRO B 1 122 ? -6.465 -5.75 -2.949 1 94.19 122 PRO B CA 1
ATOM 2979 C C . PRO B 1 122 ? -6.055 -5.414 -1.518 1 94.19 122 PRO B C 1
ATOM 2981 O O . PRO B 1 122 ? -6.055 -6.289 -0.648 1 94.19 122 PRO B O 1
ATOM 2984 N N . ALA B 1 123 ? -5.629 -4.141 -1.332 1 90.81 123 ALA B N 1
ATOM 2985 C CA . ALA B 1 123 ? -5.309 -3.674 0.013 1 90.81 123 ALA B CA 1
ATOM 2986 C C . ALA B 1 123 ? -6.566 -3.523 0.859 1 90.81 123 ALA B C 1
ATOM 2988 O O . ALA B 1 123 ? -7.676 -3.424 0.324 1 90.81 123 ALA B O 1
ATOM 2989 N N . GLY B 1 124 ? -6.387 -3.607 2.174 1 89 124 GLY B N 1
ATOM 2990 C CA . GLY B 1 124 ? -7.488 -3.391 3.096 1 89 124 GLY B CA 1
ATOM 2991 C C . GLY B 1 124 ? -8.188 -4.676 3.508 1 89 124 GLY B C 1
ATOM 2992 O O . GLY B 1 124 ? -7.695 -5.77 3.223 1 89 124 GLY B O 1
ATOM 2993 N N . ILE B 1 125 ? -9.219 -4.496 4.254 1 89.88 125 ILE B N 1
ATOM 2994 C CA . ILE B 1 125 ? -9.961 -5.629 4.789 1 89.88 125 ILE B CA 1
ATOM 2995 C C . ILE B 1 125 ? -11.438 -5.488 4.434 1 89.88 125 ILE B C 1
ATOM 2997 O O . ILE B 1 125 ? -12.305 -6.102 5.07 1 89.88 125 ILE B O 1
ATOM 3001 N N . GLU B 1 126 ? -11.742 -4.676 3.432 1 86.94 126 GLU B N 1
ATOM 3002 C CA . GLU B 1 126 ? -13.109 -4.402 3.014 1 86.94 126 GLU B CA 1
ATOM 3003 C C . GLU B 1 126 ? -13.625 -5.484 2.07 1 86.94 126 GLU B C 1
ATOM 3005 O O . GLU B 1 126 ? -13.156 -6.621 2.105 1 86.94 126 GLU B O 1
ATOM 3010 N N . GLN B 1 127 ? -14.641 -5.164 1.288 1 87.75 127 GLN B N 1
ATOM 3011 C CA . GLN B 1 127 ? -15.328 -6.109 0.414 1 87.75 127 GLN B CA 1
ATOM 3012 C C . GLN B 1 127 ? -14.359 -6.754 -0.57 1 87.75 127 GLN B C 1
ATOM 3014 O O . GLN B 1 127 ? -14.492 -7.934 -0.9 1 87.75 127 GLN B O 1
ATOM 3019 N N . GLY B 1 128 ? -13.453 -6.004 -1.082 1 90.44 128 GLY B N 1
ATOM 3020 C CA . GLY B 1 128 ? -12.477 -6.566 -1.997 1 90.44 128 GLY B CA 1
ATOM 3021 C C . GLY B 1 128 ? -11.695 -7.727 -1.401 1 90.44 128 GLY B C 1
ATOM 3022 O O . GLY B 1 128 ? -11.461 -8.734 -2.074 1 90.44 128 GLY B O 1
ATOM 3023 N N . TYR B 1 129 ? -11.352 -7.555 -0.142 1 93.38 129 TYR B N 1
ATOM 3024 C CA . TYR B 1 129 ? -10.68 -8.609 0.608 1 93.38 129 TYR B CA 1
ATOM 3025 C C . TYR B 1 129 ? -11.562 -9.852 0.711 1 93.38 129 TYR B C 1
ATOM 3027 O O . TYR B 1 129 ? -11.117 -10.961 0.427 1 93.38 129 TYR B O 1
ATOM 3035 N N . LYS B 1 130 ? -12.766 -9.688 1.062 1 93.25 130 LYS B N 1
ATOM 3036 C CA . LYS B 1 130 ? -13.703 -10.797 1.227 1 93.25 130 LYS B CA 1
ATOM 3037 C C . LYS B 1 130 ? -13.891 -11.555 -0.084 1 93.25 130 LYS B C 1
ATOM 3039 O O . LYS B 1 130 ? -13.93 -12.789 -0.094 1 93.25 130 LYS B O 1
ATOM 3044 N N . ASN B 1 131 ? -14 -10.82 -1.144 1 93.88 131 ASN B N 1
ATOM 3045 C CA . ASN B 1 131 ? -14.133 -11.438 -2.461 1 93.88 131 ASN B CA 1
ATOM 3046 C C . ASN B 1 131 ? -12.93 -12.312 -2.791 1 93.88 131 ASN B C 1
ATOM 3048 O O . ASN B 1 131 ? -13.086 -13.461 -3.207 1 93.88 131 ASN B O 1
ATOM 3052 N N . ALA B 1 132 ? -11.773 -11.805 -2.535 1 95.69 132 ALA B N 1
ATOM 3053 C CA . ALA B 1 132 ? -10.539 -12.484 -2.906 1 95.69 132 ALA B CA 1
ATOM 3054 C C . ALA B 1 132 ? -10.359 -13.773 -2.102 1 95.69 132 ALA B C 1
ATOM 3056 O O . ALA B 1 132 ? -9.953 -14.805 -2.645 1 95.69 132 ALA B O 1
ATOM 3057 N N . VAL B 1 133 ? -10.711 -13.703 -0.838 1 97.12 133 VAL B N 1
ATOM 3058 C CA . VAL B 1 133 ? -10.438 -14.812 0.075 1 97.12 133 VAL B CA 1
ATOM 3059 C C . VAL B 1 133 ? -11.484 -15.906 -0.103 1 97.12 133 VAL B C 1
ATOM 3061 O O . VAL B 1 133 ? -11.242 -17.062 0.221 1 97.12 133 VAL B O 1
ATOM 3064 N N . SER B 1 134 ? -12.609 -15.594 -0.664 1 95.25 134 SER B N 1
ATOM 3065 C CA . SER B 1 134 ? -13.758 -16.5 -0.733 1 95.25 134 SER B CA 1
ATOM 3066 C C . SE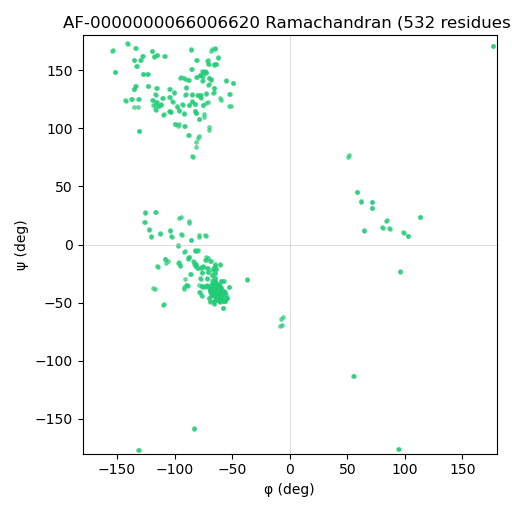R B 1 134 ? -13.438 -17.719 -1.577 1 95.25 134 SER B C 1
ATOM 3068 O O . SER B 1 134 ? -13.977 -18.812 -1.333 1 95.25 134 SER B O 1
ATOM 3070 N N . GLY B 1 135 ? -12.57 -17.578 -2.525 1 94.25 135 GLY B N 1
ATOM 3071 C CA . GLY B 1 135 ? -12.289 -18.688 -3.428 1 94.25 135 GLY B CA 1
ATOM 3072 C C . GLY B 1 135 ? -10.992 -19.406 -3.102 1 94.25 135 GLY B C 1
ATOM 3073 O O . GLY B 1 135 ? -10.586 -20.328 -3.82 1 94.25 135 GLY B O 1
ATOM 3074 N N . ALA B 1 136 ? -10.344 -19.078 -2.033 1 98.06 136 ALA B N 1
ATOM 3075 C CA . ALA B 1 136 ? -8.984 -19.562 -1.772 1 98.06 136 ALA B CA 1
ATOM 3076 C C . ALA B 1 136 ? -9 -20.812 -0.912 1 98.06 136 ALA B C 1
ATOM 3078 O O . ALA B 1 136 ? -9.867 -20.969 -0.046 1 98.06 136 ALA B O 1
ATOM 3079 N N . ASP B 1 137 ? -8.078 -21.719 -1.182 1 98.12 137 ASP B N 1
ATOM 3080 C CA . ASP B 1 137 ? -7.797 -22.875 -0.33 1 98.12 137 ASP B CA 1
ATOM 3081 C C . ASP B 1 137 ? -6.699 -22.562 0.684 1 98.12 137 ASP B C 1
ATOM 3083 O O . ASP B 1 137 ? -6.691 -23.109 1.788 1 98.12 137 ASP B O 1
ATOM 3087 N N . LYS B 1 138 ? -5.758 -21.812 0.27 1 98.44 138 LYS B N 1
ATOM 3088 C CA . LYS B 1 138 ? -4.59 -21.406 1.049 1 98.44 138 LYS B CA 1
ATOM 3089 C C . LYS B 1 138 ? -4.371 -19.906 0.98 1 98.44 138 LYS B C 1
ATOM 3091 O O . LYS B 1 138 ? -4.918 -19.234 0.102 1 98.44 138 LYS B O 1
ATOM 3096 N N . ALA B 1 139 ? -3.639 -19.438 1.988 1 98.75 139 ALA B N 1
ATOM 3097 C CA . ALA B 1 139 ? -3.342 -18.016 2.021 1 98.75 139 ALA B CA 1
ATOM 3098 C C . ALA B 1 139 ? -1.865 -17.766 2.322 1 98.75 139 ALA B C 1
ATOM 3100 O O . ALA B 1 139 ? -1.271 -18.469 3.15 1 98.75 139 ALA B O 1
ATOM 3101 N N . ILE B 1 140 ? -1.295 -16.875 1.609 1 98.81 140 ILE B N 1
ATOM 3102 C CA . ILE B 1 140 ? 0.025 -16.328 1.905 1 98.81 140 ILE B CA 1
ATOM 3103 C C . ILE B 1 140 ? -0.105 -14.867 2.332 1 98.81 140 ILE B C 1
ATOM 3105 O O . ILE B 1 140 ? -0.646 -14.039 1.592 1 98.81 140 ILE B O 1
ATOM 3109 N N . VAL B 1 141 ? 0.328 -14.586 3.504 1 98.69 141 VAL B N 1
ATOM 3110 C CA . VAL B 1 141 ? 0.353 -13.227 4.02 1 98.69 141 VAL B CA 1
ATOM 3111 C C . VAL B 1 141 ? 1.712 -12.586 3.732 1 98.69 141 VAL B C 1
ATOM 3113 O O . VAL B 1 141 ? 2.75 -13.125 4.133 1 98.69 141 VAL B O 1
ATOM 3116 N N . VAL B 1 142 ? 1.691 -11.469 2.982 1 98.75 142 VAL B N 1
ATOM 3117 C CA . VAL B 1 142 ? 2.908 -10.727 2.674 1 98.75 142 VAL B CA 1
ATOM 3118 C C . VAL B 1 142 ? 3.023 -9.508 3.596 1 98.75 142 VAL B C 1
ATOM 3120 O O . VAL B 1 142 ? 2.059 -8.766 3.77 1 98.75 142 VAL B O 1
ATOM 3123 N N . THR B 1 143 ? 4.137 -9.305 4.223 1 98.25 143 THR B N 1
ATOM 3124 C CA . THR B 1 143 ? 4.379 -8.141 5.066 1 98.25 143 THR B CA 1
ATOM 3125 C C . THR B 1 143 ? 5.805 -7.625 4.883 1 98.25 143 THR B C 1
ATOM 3127 O O . THR B 1 143 ? 6.562 -8.164 4.07 1 98.25 143 THR B O 1
ATOM 3130 N N . THR B 1 144 ? 6.105 -6.492 5.477 1 97.81 144 THR B N 1
ATOM 3131 C CA . THR B 1 144 ? 7.453 -5.941 5.566 1 97.81 144 THR B CA 1
ATOM 3132 C C . THR B 1 144 ? 7.875 -5.785 7.027 1 97.81 144 THR B C 1
ATOM 3134 O O . THR B 1 144 ? 7.051 -5.91 7.934 1 97.81 144 THR B O 1
ATOM 3137 N N . PRO B 1 145 ? 9.172 -5.555 7.305 1 97.19 145 PRO B N 1
ATOM 3138 C CA . PRO B 1 145 ? 9.648 -5.531 8.688 1 97.19 145 PRO B CA 1
ATOM 3139 C C . PRO B 1 145 ? 9.211 -4.273 9.445 1 97.19 145 PRO B C 1
ATOM 3141 O O . PRO B 1 145 ? 9.578 -4.086 10.602 1 97.19 145 PRO B O 1
ATOM 3144 N N . GLU B 1 146 ? 8.406 -3.488 8.891 1 96 146 GLU B N 1
ATOM 3145 C CA . GLU B 1 146 ? 7.902 -2.299 9.57 1 96 146 GLU B CA 1
ATOM 3146 C C . GLU B 1 146 ? 6.809 -2.658 10.57 1 96 146 GLU B C 1
ATOM 3148 O O . GLU B 1 146 ? 5.965 -3.516 10.297 1 96 146 GLU B O 1
ATOM 3153 N N . ILE B 1 147 ? 6.762 -1.932 11.672 1 96 147 ILE B N 1
ATOM 3154 C CA . ILE B 1 147 ? 5.852 -2.223 12.766 1 96 147 ILE B CA 1
ATOM 3155 C C . ILE B 1 147 ? 4.406 -2.121 12.281 1 96 147 ILE B C 1
ATOM 3157 O O . ILE B 1 147 ? 3.586 -2.996 12.57 1 96 147 ILE B O 1
ATOM 3161 N N . SER B 1 148 ? 4.121 -1.111 11.531 1 95.25 148 SER B N 1
ATOM 3162 C CA . SER B 1 148 ? 2.76 -0.916 11.047 1 95.25 148 SER B CA 1
ATOM 3163 C C . SER B 1 148 ? 2.33 -2.062 10.133 1 95.25 148 SER B C 1
ATOM 3165 O O . SER B 1 148 ? 1.199 -2.543 10.227 1 95.25 148 SER B O 1
ATOM 3167 N N . ALA B 1 149 ? 3.209 -2.516 9.25 1 96.69 149 ALA B N 1
ATOM 3168 C CA . ALA B 1 149 ? 2.9 -3.605 8.328 1 96.69 149 ALA B CA 1
ATOM 3169 C C . ALA B 1 149 ? 2.67 -4.914 9.078 1 96.69 149 ALA B C 1
ATOM 3171 O O . ALA B 1 149 ? 1.774 -5.688 8.734 1 96.69 149 ALA B O 1
ATOM 3172 N N . VAL B 1 150 ? 3.459 -5.156 10.109 1 97.44 150 VAL B N 1
ATOM 3173 C CA . VAL B 1 150 ? 3.336 -6.379 10.891 1 97.44 150 VAL B CA 1
ATOM 3174 C C . VAL B 1 150 ? 2.027 -6.359 11.68 1 97.44 150 VAL B C 1
ATOM 3176 O O . VAL B 1 150 ? 1.337 -7.379 11.773 1 97.44 150 VAL B O 1
ATOM 3179 N N . ARG B 1 151 ? 1.673 -5.242 12.195 1 95.12 151 ARG B N 1
ATOM 3180 C CA . ARG B 1 151 ? 0.393 -5.098 12.883 1 95.12 151 ARG B CA 1
ATOM 3181 C C . ARG B 1 151 ? -0.769 -5.406 11.938 1 95.12 151 ARG B C 1
ATOM 3183 O O . ARG B 1 151 ? -1.703 -6.117 12.312 1 95.12 151 ARG B O 1
ATOM 3190 N N . ASP B 1 152 ? -0.729 -4.855 10.797 1 96.31 152 ASP B N 1
ATOM 3191 C CA . ASP B 1 152 ? -1.775 -5.098 9.812 1 96.31 152 ASP B CA 1
ATOM 3192 C C . ASP B 1 152 ? -1.833 -6.578 9.43 1 96.31 152 ASP B C 1
ATOM 3194 O O . ASP B 1 152 ? -2.916 -7.125 9.211 1 96.31 152 ASP B O 1
ATOM 3198 N N . ALA B 1 153 ? -0.631 -7.18 9.266 1 97.44 153 ALA B N 1
ATOM 3199 C CA . ALA B 1 153 ? -0.575 -8.609 8.961 1 97.44 153 ALA B CA 1
ATOM 3200 C C . ALA B 1 153 ? -1.253 -9.43 10.055 1 97.44 153 ALA B C 1
ATOM 3202 O O . ALA B 1 153 ? -1.971 -10.391 9.766 1 97.44 153 ALA B O 1
ATOM 3203 N N . ASP B 1 154 ? -1.012 -9.023 11.258 1 97 154 ASP B N 1
ATOM 3204 C CA . ASP B 1 154 ? -1.638 -9.711 12.383 1 97 154 ASP B CA 1
ATOM 3205 C C . ASP B 1 154 ? -3.16 -9.633 12.297 1 97 154 ASP B C 1
ATOM 3207 O O . ASP B 1 154 ? -3.852 -10.625 12.562 1 97 154 ASP B O 1
ATOM 3211 N N . ARG B 1 155 ? -3.648 -8.531 11.914 1 95 155 ARG B N 1
ATOM 3212 C CA . ARG B 1 155 ? -5.086 -8.352 11.742 1 95 155 ARG B CA 1
ATOM 3213 C C . ARG B 1 155 ? -5.625 -9.273 10.648 1 95 155 ARG B C 1
ATOM 3215 O O . ARG B 1 155 ? -6.672 -9.898 10.82 1 95 155 ARG B O 1
ATOM 3222 N N . ILE B 1 156 ? -4.965 -9.367 9.586 1 96.31 156 ILE B N 1
ATOM 3223 C CA . ILE B 1 156 ? -5.359 -10.188 8.445 1 96.31 156 ILE B CA 1
ATOM 3224 C C . ILE B 1 156 ? -5.355 -11.664 8.852 1 96.31 156 ILE B C 1
ATOM 3226 O O . ILE B 1 156 ? -6.254 -12.414 8.469 1 96.31 156 ILE B O 1
ATOM 3230 N N . ILE B 1 157 ? -4.328 -12.062 9.578 1 97.38 157 ILE B N 1
ATOM 3231 C CA . ILE B 1 157 ? -4.215 -13.445 10.023 1 97.38 157 ILE B CA 1
ATOM 3232 C C . ILE B 1 157 ? -5.414 -13.805 10.891 1 97.38 157 ILE B C 1
ATOM 3234 O O . ILE B 1 157 ? -6 -14.883 10.734 1 97.38 157 ILE B O 1
ATOM 3238 N N . GLY B 1 158 ? -5.781 -12.906 11.781 1 95.56 158 GLY B N 1
ATOM 3239 C CA . GLY B 1 158 ? -6.98 -13.133 12.578 1 95.56 158 GLY B CA 1
ATOM 3240 C C . GLY B 1 158 ? -8.227 -13.328 11.734 1 95.56 158 GLY B C 1
ATOM 3241 O O . GLY B 1 158 ? -9.055 -14.188 12.039 1 95.56 158 GLY B O 1
ATOM 3242 N N . LEU B 1 159 ? -8.391 -12.539 10.711 1 94.75 159 LEU B N 1
ATOM 3243 C CA . LEU B 1 159 ? -9.555 -12.641 9.836 1 94.75 159 LEU B CA 1
ATOM 3244 C C . LEU B 1 159 ? -9.523 -13.945 9.047 1 94.75 159 LEU B C 1
ATOM 3246 O O . LEU B 1 159 ? -10.562 -14.602 8.875 1 94.75 159 LEU B O 1
ATOM 3250 N N . LEU B 1 160 ? -8.328 -14.32 8.547 1 97.12 160 LEU B N 1
ATOM 3251 C CA . LEU B 1 160 ? -8.172 -15.547 7.781 1 97.12 160 LEU B CA 1
ATOM 3252 C C . LEU B 1 160 ? -8.516 -16.766 8.633 1 97.12 160 LEU B C 1
ATOM 3254 O O . LEU B 1 160 ? -9.094 -17.734 8.125 1 97.12 160 LEU B O 1
ATOM 3258 N N . GLU B 1 161 ? -8.148 -16.719 9.852 1 95.12 161 GLU B N 1
ATOM 3259 C CA . GLU B 1 161 ? -8.383 -17.844 10.758 1 95.12 161 GLU B CA 1
ATOM 3260 C C . GLU B 1 161 ? -9.875 -18.078 10.984 1 95.12 161 GLU B C 1
ATOM 3262 O O . GLU B 1 161 ? -10.289 -19.156 11.383 1 95.12 161 GLU B O 1
ATOM 3267 N N . GLN B 1 162 ? -10.648 -17.062 10.695 1 93.69 162 GLN B N 1
ATOM 3268 C CA . GLN B 1 162 ? -12.102 -17.172 10.836 1 93.69 162 GLN B CA 1
ATOM 3269 C C . GLN B 1 162 ? -12.719 -17.828 9.602 1 93.69 162 GLN B C 1
ATOM 3271 O O . GLN B 1 162 ? -13.875 -18.234 9.625 1 93.69 162 GLN B O 1
ATOM 3276 N N . GLU B 1 163 ? -11.938 -17.891 8.555 1 92.69 163 GLU B N 1
ATOM 3277 C CA . GLU B 1 163 ? -12.414 -18.531 7.328 1 92.69 163 GLU B CA 1
ATOM 3278 C C . GLU B 1 163 ? -12.367 -20.047 7.445 1 92.69 163 GLU B C 1
ATOM 3280 O O . GLU B 1 163 ? -11.32 -20.625 7.781 1 92.69 163 GLU B O 1
ATOM 3285 N N . GLU B 1 164 ? -13.398 -20.734 7.168 1 89.44 164 GLU B N 1
ATOM 3286 C CA . GLU B 1 164 ? -13.5 -22.172 7.371 1 89.44 164 GLU B CA 1
ATOM 3287 C C . GLU B 1 164 ? -12.766 -22.938 6.27 1 89.44 164 GLU B C 1
ATOM 3289 O O . GLU B 1 164 ? -12.281 -24.047 6.496 1 89.44 164 GLU B O 1
ATOM 3294 N N . ASN B 1 165 ? -12.688 -22.422 5.176 1 91 165 ASN B N 1
ATOM 3295 C CA . ASN B 1 165 ? -12.227 -23.203 4.027 1 91 165 ASN B CA 1
ATOM 3296 C C . ASN B 1 165 ? -10.789 -22.859 3.664 1 91 165 ASN B C 1
ATOM 3298 O O . ASN B 1 165 ? -10.305 -23.234 2.592 1 91 165 ASN B O 1
ATOM 3302 N N . ILE B 1 166 ? -10.07 -22.125 4.535 1 96.25 166 ILE B N 1
ATOM 3303 C CA . ILE B 1 166 ? -8.703 -21.734 4.215 1 96.25 166 ILE B CA 1
ATOM 3304 C C . ILE B 1 166 ? -7.738 -22.375 5.211 1 96.25 166 ILE B C 1
ATOM 3306 O O . ILE B 1 166 ? -7.953 -22.312 6.422 1 96.25 166 ILE B O 1
ATOM 3310 N N . GLU B 1 167 ? -6.715 -23.031 4.742 1 96.69 167 GLU B N 1
ATOM 3311 C CA . GLU B 1 167 ? -5.66 -23.594 5.586 1 96.69 167 GLU B CA 1
ATOM 3312 C C . GLU B 1 167 ? -4.918 -22.484 6.34 1 96.69 167 GLU B C 1
ATOM 3314 O O . GLU B 1 167 ? -5.012 -21.312 5.984 1 96.69 167 GLU B O 1
ATOM 3319 N N . PRO B 1 168 ? -4.219 -22.875 7.395 1 95.62 168 PRO B N 1
ATOM 3320 C CA . PRO B 1 168 ? -3.428 -21.859 8.094 1 95.62 168 PRO B CA 1
ATOM 3321 C C . PRO B 1 168 ? -2.504 -21.094 7.164 1 95.62 168 PRO B C 1
ATOM 3323 O O . PRO B 1 168 ? -1.789 -21.688 6.355 1 95.62 168 PRO B O 1
ATOM 3326 N N . PRO B 1 169 ? -2.582 -19.797 7.27 1 98 169 PRO B N 1
ATOM 3327 C CA . PRO B 1 169 ? -1.789 -18.984 6.344 1 98 169 PRO B CA 1
ATOM 3328 C C . PRO B 1 169 ? -0.286 -19.141 6.562 1 98 169 PRO B C 1
ATOM 3330 O O . PRO B 1 169 ? 0.147 -19.531 7.648 1 98 169 PRO B O 1
ATOM 3333 N N . ARG B 1 170 ? 0.468 -18.906 5.547 1 98.31 170 ARG B N 1
ATOM 3334 C CA . ARG B 1 170 ? 1.925 -18.859 5.613 1 98.31 170 ARG B CA 1
ATOM 3335 C C . ARG B 1 170 ? 2.436 -17.453 5.301 1 98.31 170 ARG B C 1
ATOM 3337 O O . ARG B 1 170 ? 1.715 -16.641 4.723 1 98.31 170 ARG B O 1
ATOM 3344 N N . LEU B 1 171 ? 3.707 -17.234 5.68 1 98.44 171 LEU B N 1
ATOM 3345 C CA . LEU B 1 171 ? 4.195 -15.852 5.723 1 98.44 171 LEU B CA 1
ATOM 3346 C C . LEU B 1 171 ? 5.32 -15.648 4.715 1 98.44 171 LEU B C 1
ATOM 3348 O O . LEU B 1 171 ? 6.207 -16.5 4.578 1 98.44 171 LEU B O 1
ATOM 3352 N N . VAL B 1 172 ? 5.262 -14.562 3.984 1 98.62 172 VAL B N 1
ATOM 3353 C CA . VAL B 1 172 ? 6.402 -14.023 3.248 1 98.62 172 VAL B CA 1
ATOM 3354 C C . VAL B 1 172 ? 6.777 -12.648 3.807 1 98.62 172 VAL B C 1
ATOM 3356 O O . VAL B 1 172 ? 5.934 -11.75 3.879 1 98.62 172 VAL B O 1
ATOM 3359 N N . VAL B 1 173 ? 7.992 -12.461 4.254 1 98.25 173 VAL B N 1
ATOM 3360 C CA . VAL B 1 173 ? 8.5 -11.156 4.652 1 98.25 173 VAL B CA 1
ATOM 3361 C C . VAL B 1 173 ? 9.273 -10.523 3.496 1 98.25 173 VAL B C 1
ATOM 3363 O O . VAL B 1 173 ? 10.312 -11.039 3.086 1 98.25 173 VAL B O 1
ATOM 3366 N N . ASN B 1 174 ? 8.734 -9.43 3.021 1 97.94 174 ASN B N 1
ATOM 3367 C CA . ASN B 1 174 ? 9.219 -8.781 1.803 1 97.94 174 ASN B CA 1
ATOM 3368 C C . ASN B 1 174 ? 9.953 -7.48 2.107 1 97.94 174 ASN B C 1
ATOM 3370 O O . ASN B 1 174 ? 9.914 -6.992 3.24 1 97.94 174 ASN B O 1
ATOM 3374 N N . ARG B 1 175 ? 10.719 -7.016 1.178 1 97.06 175 ARG B N 1
ATOM 3375 C CA . ARG B 1 175 ? 11.383 -5.719 1.167 1 97.06 175 ARG B CA 1
ATOM 3376 C C . ARG B 1 175 ? 12.297 -5.562 2.381 1 97.06 175 ARG B C 1
ATOM 3378 O O . ARG B 1 175 ? 12.25 -4.543 3.07 1 97.06 175 ARG B O 1
ATOM 3385 N N . ILE B 1 176 ? 13.031 -6.566 2.646 1 96.56 176 ILE B N 1
ATOM 3386 C CA . ILE B 1 176 ? 13.953 -6.551 3.777 1 96.56 176 ILE B CA 1
ATOM 3387 C C . ILE B 1 176 ? 15.18 -5.699 3.438 1 96.56 176 ILE B C 1
ATOM 3389 O O . ILE B 1 176 ? 15.836 -5.926 2.418 1 96.56 176 ILE B O 1
ATOM 3393 N N . ARG B 1 177 ? 15.375 -4.723 4.188 1 95.06 177 ARG B N 1
ATOM 3394 C CA . ARG B 1 177 ? 16.625 -3.977 4.188 1 95.06 177 ARG B CA 1
ATOM 3395 C C . ARG B 1 177 ? 17.516 -4.406 5.348 1 95.06 177 ARG B C 1
ATOM 3397 O O . ARG B 1 177 ? 17.344 -3.939 6.477 1 95.06 177 ARG B O 1
ATOM 3404 N N . ASN B 1 178 ? 18.484 -5.156 5.047 1 92.38 178 ASN B N 1
ATOM 3405 C CA . ASN B 1 178 ? 19.266 -5.883 6.043 1 92.38 178 ASN B CA 1
ATOM 3406 C C . ASN B 1 178 ? 19.922 -4.934 7.039 1 92.38 178 ASN B C 1
ATOM 3408 O O . ASN B 1 178 ? 19.969 -5.211 8.234 1 92.38 178 ASN B O 1
ATOM 3412 N N . HIS B 1 179 ? 20.438 -3.867 6.555 1 93.12 179 HIS B N 1
ATOM 3413 C CA . HIS B 1 179 ? 21.141 -2.945 7.434 1 93.12 179 HIS B CA 1
ATOM 3414 C C . HIS B 1 179 ? 20.203 -2.334 8.469 1 93.12 179 HIS B C 1
ATOM 3416 O O . HIS B 1 179 ? 20.594 -2.123 9.617 1 93.12 179 HIS B O 1
ATOM 3422 N N . LEU B 1 180 ? 18.969 -2.082 8.109 1 93.31 180 LEU B N 1
ATOM 3423 C CA . LEU B 1 180 ? 18 -1.565 9.07 1 93.31 180 LEU B CA 1
ATOM 3424 C C . LEU B 1 180 ? 17.656 -2.621 10.117 1 93.31 180 LEU B C 1
ATOM 3426 O O . LEU B 1 180 ? 17.484 -2.299 11.289 1 93.31 180 LEU B O 1
ATOM 3430 N N . MET B 1 181 ? 17.516 -3.762 9.625 1 91.69 181 MET B N 1
ATOM 3431 C CA . MET B 1 181 ? 17.203 -4.875 10.516 1 91.69 181 MET B CA 1
ATOM 3432 C C . MET B 1 181 ? 18.344 -5.117 11.508 1 91.69 181 MET B C 1
ATOM 3434 O O . MET B 1 181 ? 18.109 -5.27 12.703 1 91.69 181 MET B O 1
ATOM 3438 N N . LYS B 1 182 ? 19.562 -5.125 11.094 1 90.81 182 LYS B N 1
ATOM 3439 C CA . LYS B 1 182 ? 20.75 -5.344 11.922 1 90.81 182 LYS B CA 1
ATOM 3440 C C . LYS B 1 182 ? 20.906 -4.246 12.969 1 90.81 182 LYS B C 1
ATOM 3442 O O . LYS B 1 182 ? 21.328 -4.508 14.102 1 90.81 182 LYS B O 1
ATOM 3447 N N . ASN B 1 183 ? 20.531 -3.023 12.57 1 93 183 ASN B N 1
ATOM 3448 C CA . ASN B 1 183 ? 20.672 -1.881 13.469 1 93 183 ASN B CA 1
ATOM 3449 C C . ASN B 1 183 ? 19.516 -1.779 14.445 1 93 183 ASN B C 1
ATOM 3451 O O . ASN B 1 183 ? 19.5 -0.903 15.305 1 93 183 ASN B O 1
ATOM 3455 N N . GLY B 1 184 ? 18.531 -2.633 14.266 1 92.62 184 GLY B N 1
ATOM 3456 C CA . GLY B 1 184 ? 17.375 -2.613 15.141 1 92.62 184 GLY B CA 1
ATOM 3457 C C . GLY B 1 184 ? 16.359 -1.549 14.766 1 92.62 184 GLY B C 1
ATOM 3458 O O . GLY B 1 184 ? 15.492 -1.191 15.57 1 92.62 184 GLY B O 1
ATOM 3459 N N . ASP B 1 185 ? 16.547 -1.04 13.57 1 93.38 185 ASP B N 1
ATOM 3460 C CA . ASP B 1 185 ? 15.656 0.031 13.117 1 93.38 185 ASP B CA 1
ATOM 3461 C C . ASP B 1 185 ? 14.336 -0.53 12.594 1 93.38 185 ASP B C 1
ATOM 3463 O O . ASP B 1 185 ? 13.367 0.208 12.43 1 93.38 185 ASP B O 1
ATOM 3467 N N . THR B 1 186 ? 14.281 -1.805 12.297 1 95.12 186 THR B N 1
ATOM 3468 C CA . THR B 1 186 ? 13.07 -2.555 11.953 1 95.12 186 THR B CA 1
ATOM 3469 C C . THR B 1 186 ? 13.031 -3.881 12.711 1 95.12 186 THR B C 1
ATOM 3471 O O . THR B 1 186 ? 14.016 -4.266 13.352 1 95.12 186 THR B O 1
ATOM 3474 N N . MET B 1 187 ? 11.883 -4.504 12.633 1 94.88 187 MET B N 1
ATOM 3475 C CA . MET B 1 187 ? 11.766 -5.805 13.289 1 94.88 187 MET B CA 1
ATOM 3476 C C . MET B 1 187 ? 12.586 -6.859 12.555 1 94.88 187 MET B C 1
ATOM 3478 O O . MET B 1 187 ? 12.664 -6.852 11.328 1 94.88 187 MET B O 1
ATOM 3482 N N . ASP B 1 188 ? 13.172 -7.738 13.344 1 94.56 188 ASP B N 1
ATOM 3483 C CA . ASP B 1 188 ? 13.875 -8.828 12.68 1 94.56 188 ASP B CA 1
ATOM 3484 C C . ASP B 1 188 ? 12.93 -9.984 12.352 1 94.56 188 ASP B C 1
ATOM 3486 O O . ASP B 1 188 ? 11.789 -10.008 12.812 1 94.56 188 ASP B O 1
ATOM 3490 N N . ILE B 1 189 ? 13.422 -10.867 11.562 1 95.31 189 ILE B N 1
ATOM 3491 C CA . ILE B 1 189 ? 12.594 -11.938 11.008 1 95.31 189 ILE B CA 1
ATOM 3492 C C . ILE B 1 189 ? 12.055 -12.805 12.141 1 95.31 189 ILE B C 1
ATOM 3494 O O . ILE B 1 189 ? 10.867 -13.148 12.156 1 95.31 189 ILE B O 1
ATOM 3498 N N . ASP B 1 190 ? 12.852 -13.117 13.094 1 94.25 190 ASP B N 1
ATOM 3499 C CA . ASP B 1 190 ? 12.438 -13.969 14.195 1 94.25 190 ASP B CA 1
ATOM 3500 C C . ASP B 1 190 ? 11.328 -13.312 15.016 1 94.25 190 ASP B C 1
ATOM 3502 O O . ASP B 1 190 ? 10.375 -13.977 15.43 1 94.25 190 ASP B O 1
ATOM 3506 N N . GLU B 1 191 ? 11.516 -12.055 15.273 1 95.88 191 GLU B N 1
ATOM 3507 C CA . GLU B 1 191 ? 10.5 -11.297 15.992 1 95.88 191 GLU B CA 1
ATOM 3508 C C . GLU B 1 191 ? 9.172 -11.305 15.242 1 95.88 191 GLU B C 1
ATOM 3510 O O . GLU B 1 191 ? 8.109 -11.469 15.852 1 95.88 191 GLU B O 1
ATOM 3515 N N . ILE B 1 192 ? 9.242 -11.141 13.945 1 97.69 192 ILE B N 1
ATOM 3516 C CA . ILE B 1 192 ? 8.047 -11.102 13.109 1 97.69 192 ILE B CA 1
ATOM 3517 C C . ILE B 1 192 ? 7.336 -12.453 13.156 1 97.69 192 ILE B C 1
ATOM 3519 O O . ILE B 1 192 ? 6.125 -12.523 13.375 1 97.69 192 ILE B O 1
ATOM 3523 N N . VAL B 1 193 ? 8.062 -13.508 12.984 1 96.94 193 VAL B N 1
ATOM 3524 C CA . VAL B 1 193 ? 7.516 -14.859 12.953 1 96.94 193 VAL B CA 1
ATOM 3525 C C . VAL B 1 193 ? 6.883 -15.188 14.305 1 96.94 193 VAL B C 1
ATOM 3527 O O . VAL B 1 193 ? 5.793 -15.758 14.367 1 96.94 193 VAL B O 1
ATOM 3530 N N . GLN B 1 194 ? 7.57 -14.812 15.359 1 96.56 194 GLN B N 1
ATOM 3531 C CA . GLN B 1 194 ? 7.043 -15.055 16.703 1 96.56 194 GLN B CA 1
ATOM 3532 C C . GLN B 1 194 ? 5.758 -14.273 16.938 1 96.56 194 GLN B C 1
ATOM 3534 O O . GLN B 1 194 ? 4.789 -14.805 17.484 1 96.56 194 GLN B O 1
ATOM 3539 N N . HIS B 1 195 ? 5.809 -13.07 16.531 1 96.88 195 HIS B N 1
ATOM 3540 C CA . HIS B 1 195 ? 4.664 -12.188 16.75 1 96.88 195 HIS B CA 1
ATOM 3541 C C . HIS B 1 195 ? 3.443 -12.68 15.977 1 96.88 195 HIS B C 1
ATOM 3543 O O . HIS B 1 195 ? 2.324 -12.648 16.5 1 96.88 195 HIS B O 1
ATOM 3549 N N . LEU B 1 196 ? 3.604 -13.07 14.789 1 97.81 196 LEU B N 1
ATOM 3550 C CA . LEU B 1 196 ? 2.492 -13.414 13.906 1 97.81 196 LEU B CA 1
ATOM 3551 C C . LEU B 1 196 ? 2.088 -14.875 14.094 1 97.81 196 LEU B C 1
ATOM 3553 O O . LEU B 1 196 ? 0.975 -15.266 13.734 1 97.81 196 LEU B O 1
ATOM 3557 N N . SER B 1 197 ? 2.951 -15.75 14.531 1 97.06 197 SER B N 1
ATOM 3558 C CA . SER B 1 197 ? 2.705 -17.141 14.914 1 97.06 197 SER B CA 1
ATOM 3559 C C . SER B 1 197 ? 2.188 -17.953 13.734 1 97.06 197 SER B C 1
ATOM 3561 O O . SER B 1 197 ? 1.219 -18.703 13.875 1 97.06 197 SER B O 1
ATOM 3563 N N . ILE B 1 198 ? 2.699 -17.688 12.539 1 96.5 198 ILE B N 1
ATOM 3564 C CA . ILE B 1 198 ? 2.432 -18.531 11.375 1 96.5 198 ILE B CA 1
ATOM 3565 C C . ILE B 1 198 ? 3.748 -18.922 10.711 1 96.5 198 ILE B C 1
ATOM 3567 O O . ILE B 1 198 ? 4.781 -18.281 10.945 1 96.5 198 ILE B O 1
ATOM 3571 N N . ASP B 1 199 ? 3.719 -19.984 9.859 1 96.38 199 ASP B N 1
ATOM 3572 C CA . ASP B 1 199 ? 4.93 -20.531 9.258 1 96.38 199 ASP B CA 1
ATOM 3573 C C . ASP B 1 199 ? 5.504 -19.578 8.211 1 96.38 199 ASP B C 1
ATOM 3575 O O . ASP B 1 199 ? 4.766 -19.016 7.406 1 96.38 199 ASP B O 1
ATOM 3579 N N . LEU B 1 200 ? 6.809 -19.469 8.273 1 97.44 200 LEU B N 1
ATOM 3580 C CA . LEU B 1 200 ? 7.523 -18.641 7.301 1 97.44 200 LEU B CA 1
ATOM 3581 C C . LEU B 1 200 ? 7.754 -19.406 6.004 1 97.44 200 LEU B C 1
ATOM 3583 O O . LEU B 1 200 ? 8.391 -20.469 6.008 1 97.44 200 LEU B O 1
ATOM 3587 N N . LEU B 1 201 ? 7.238 -18.875 4.945 1 97.56 201 LEU B N 1
ATOM 3588 C CA . LEU B 1 201 ? 7.383 -19.484 3.631 1 97.56 201 LEU B CA 1
ATOM 3589 C C . LEU B 1 201 ? 8.648 -19 2.941 1 97.56 201 LEU B C 1
ATOM 3591 O O . LEU B 1 201 ? 9.273 -19.734 2.176 1 97.56 201 LEU B O 1
ATOM 3595 N N . GLY B 1 202 ? 8.992 -17.719 3.162 1 97.5 202 GLY B N 1
ATOM 3596 C CA . GLY B 1 202 ? 10.211 -17.172 2.592 1 97.5 202 GLY B CA 1
ATOM 3597 C C . GLY B 1 202 ? 10.391 -15.688 2.883 1 97.5 202 GLY B C 1
ATOM 3598 O O . GLY B 1 202 ? 9.516 -15.055 3.486 1 97.5 202 GLY B O 1
ATOM 3599 N N . ILE B 1 203 ? 11.578 -15.219 2.537 1 97.38 203 ILE B N 1
ATOM 3600 C CA . ILE B 1 203 ? 11.922 -13.812 2.688 1 97.38 203 ILE B CA 1
ATOM 3601 C C . ILE B 1 203 ? 12.461 -13.266 1.365 1 97.38 203 ILE B C 1
ATOM 3603 O O . ILE B 1 203 ? 13.109 -13.992 0.608 1 97.38 203 ILE B O 1
ATOM 3607 N N . VAL B 1 204 ? 12.188 -12.016 1.1 1 97.69 204 VAL B N 1
ATOM 3608 C CA . VAL B 1 204 ? 12.664 -11.359 -0.111 1 97.69 204 VAL B CA 1
ATOM 3609 C C . VAL B 1 204 ? 13.297 -10.016 0.248 1 97.69 204 VAL B C 1
ATOM 3611 O O . VAL B 1 204 ? 12.664 -9.18 0.897 1 97.69 204 VAL B O 1
ATOM 3614 N N . ALA B 1 205 ? 14.523 -9.805 -0.157 1 96.06 205 ALA B N 1
ATOM 3615 C CA . ALA B 1 205 ? 15.227 -8.555 0.103 1 96.06 205 ALA B CA 1
ATOM 3616 C C . ALA B 1 205 ? 14.68 -7.426 -0.762 1 96.06 205 ALA B C 1
ATOM 3618 O O . ALA B 1 205 ? 14.148 -7.668 -1.847 1 96.06 205 ALA B O 1
ATOM 3619 N N . ASP B 1 206 ? 14.727 -6.23 -0.21 1 96 206 ASP B N 1
ATOM 3620 C CA . ASP B 1 206 ? 14.469 -5.07 -1.057 1 96 206 ASP B CA 1
ATOM 3621 C C . ASP B 1 206 ? 15.484 -4.984 -2.191 1 96 206 ASP B C 1
ATOM 3623 O O . ASP B 1 206 ? 16.688 -5.109 -1.962 1 96 206 ASP B O 1
ATOM 3627 N N . ASP B 1 207 ? 15.023 -4.91 -3.416 1 95.94 207 ASP B N 1
ATOM 3628 C CA . ASP B 1 207 ? 15.883 -4.977 -4.59 1 95.94 207 ASP B CA 1
ATOM 3629 C C . ASP B 1 207 ? 15.391 -4.035 -5.691 1 95.94 207 ASP B C 1
ATOM 3631 O O . ASP B 1 207 ? 14.266 -4.176 -6.172 1 95.94 207 ASP B O 1
ATOM 3635 N N . ASP B 1 208 ? 16.234 -3.137 -6.152 1 95.75 208 ASP B N 1
ATOM 3636 C CA . ASP B 1 208 ? 15.922 -2.189 -7.219 1 95.75 208 ASP B CA 1
ATOM 3637 C C . ASP B 1 208 ? 15.508 -2.918 -8.492 1 95.75 208 ASP B C 1
ATOM 3639 O O . ASP B 1 208 ? 14.672 -2.422 -9.258 1 95.75 208 ASP B O 1
ATOM 3643 N N . GLU B 1 209 ? 16.078 -4.078 -8.648 1 96.94 209 GLU B N 1
ATOM 3644 C CA . GLU B 1 209 ? 15.805 -4.824 -9.875 1 96.94 209 GLU B CA 1
ATOM 3645 C C . GLU B 1 209 ? 14.352 -5.285 -9.938 1 96.94 209 GLU B C 1
ATOM 3647 O O . GLU B 1 209 ? 13.797 -5.465 -11.023 1 96.94 209 GLU B O 1
ATOM 3652 N N . VAL B 1 210 ? 13.758 -5.453 -8.781 1 97.44 210 VAL B N 1
ATOM 3653 C CA . VAL B 1 210 ? 12.344 -5.832 -8.758 1 97.44 210 VAL B CA 1
ATOM 3654 C C . VAL B 1 210 ? 11.492 -4.691 -9.312 1 97.44 210 VAL B C 1
ATOM 3656 O O . VAL B 1 210 ? 10.562 -4.926 -10.086 1 97.44 210 VAL B O 1
ATOM 3659 N N . ILE B 1 211 ? 11.781 -3.455 -8.922 1 95.69 211 ILE B N 1
ATOM 3660 C CA . ILE B 1 211 ? 11.07 -2.27 -9.383 1 95.69 211 ILE B CA 1
ATOM 3661 C C . ILE B 1 211 ? 11.25 -2.119 -10.891 1 95.69 211 ILE B C 1
ATOM 3663 O O . ILE B 1 211 ? 10.273 -1.922 -11.625 1 95.69 211 ILE B O 1
ATOM 3667 N N . LYS B 1 212 ? 12.492 -2.297 -11.328 1 96.31 212 LYS B N 1
ATOM 3668 C CA . LYS B 1 212 ? 12.812 -2.184 -12.75 1 96.31 212 LYS B CA 1
ATOM 3669 C C . LYS B 1 212 ? 12.055 -3.221 -13.57 1 96.31 212 LYS B C 1
ATOM 3671 O O . LYS B 1 212 ? 11.453 -2.891 -14.594 1 96.31 212 LYS B O 1
ATOM 3676 N N . ALA B 1 213 ? 12.133 -4.441 -13.078 1 97.12 213 ALA B N 1
ATOM 3677 C CA . ALA B 1 213 ? 11.484 -5.555 -13.766 1 97.12 213 ALA B CA 1
ATOM 3678 C C . ALA B 1 213 ? 9.977 -5.328 -13.867 1 97.12 213 ALA B C 1
ATOM 3680 O O . ALA B 1 213 ? 9.375 -5.559 -14.922 1 97.12 213 ALA B O 1
ATOM 3681 N N . SER B 1 214 ? 9.383 -4.902 -12.766 1 95.81 214 SER B N 1
ATOM 3682 C CA . SER B 1 214 ? 7.949 -4.625 -12.742 1 95.81 214 SER B CA 1
ATOM 3683 C C . SER B 1 214 ? 7.586 -3.529 -13.742 1 95.81 214 SER B C 1
ATOM 3685 O O . SER B 1 214 ? 6.574 -3.633 -14.445 1 95.81 214 SER B O 1
ATOM 3687 N N . ASN B 1 215 ? 8.359 -2.49 -13.836 1 95.25 215 ASN B N 1
ATOM 3688 C CA . ASN B 1 215 ? 8.102 -1.371 -14.734 1 95.25 215 ASN B CA 1
ATOM 3689 C C . ASN B 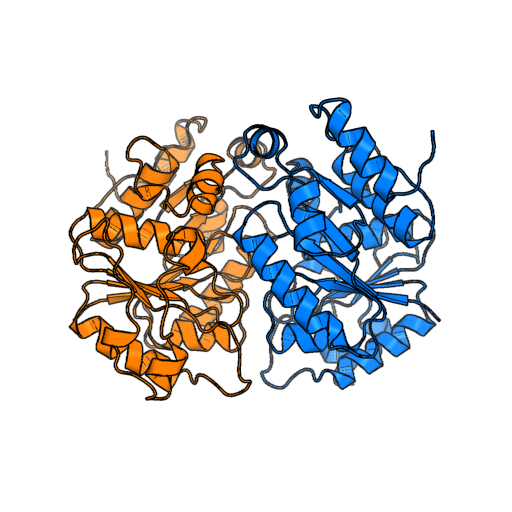1 215 ? 8.234 -1.785 -16.203 1 95.25 215 ASN B C 1
ATOM 3691 O O . ASN B 1 215 ? 7.664 -1.148 -17.078 1 95.25 215 ASN B O 1
ATOM 3695 N N . HIS B 1 216 ? 8.953 -2.857 -16.406 1 95.69 216 HIS B N 1
ATOM 3696 C CA . HIS B 1 216 ? 9.148 -3.355 -17.766 1 95.69 216 HIS B CA 1
ATOM 3697 C C . HIS B 1 216 ? 8.156 -4.469 -18.094 1 95.69 216 HIS B C 1
ATOM 3699 O O . HIS B 1 216 ? 8.211 -5.055 -19.172 1 95.69 216 HIS B O 1
ATOM 3705 N N . GLY B 1 217 ? 7.336 -4.824 -17.172 1 96.62 217 GLY B N 1
ATOM 3706 C CA . GLY B 1 217 ? 6.363 -5.883 -17.391 1 96.62 217 GLY B CA 1
ATOM 3707 C C . GLY B 1 217 ? 6.988 -7.262 -17.453 1 96.62 217 GLY B C 1
ATOM 3708 O O . GLY B 1 217 ? 6.551 -8.109 -18.234 1 96.62 217 GLY B O 1
ATOM 3709 N N . GLU B 1 218 ? 8.07 -7.449 -16.719 1 97.31 218 GLU B N 1
ATOM 3710 C CA . GLU B 1 218 ? 8.805 -8.711 -16.656 1 97.31 218 GLU B CA 1
ATOM 3711 C C . GLU B 1 218 ? 9.07 -9.117 -15.211 1 97.31 218 GLU B C 1
ATOM 3713 O O . GLU B 1 218 ? 10.102 -8.766 -14.633 1 97.31 218 GLU B O 1
ATOM 3718 N N . PRO B 1 219 ? 8.219 -10.008 -14.688 1 98.06 219 PRO B N 1
ATOM 3719 C CA . PRO B 1 219 ? 8.477 -10.43 -13.312 1 98.06 219 PRO B CA 1
ATOM 3720 C C . PRO B 1 219 ? 9.922 -10.852 -13.086 1 98.06 219 PRO B C 1
ATOM 3722 O O . PRO B 1 219 ? 10.516 -11.531 -13.93 1 98.06 219 PRO B O 1
ATOM 3725 N N . ILE B 1 220 ? 10.492 -10.477 -11.969 1 98.56 220 ILE B N 1
ATOM 3726 C CA . ILE B 1 220 ? 11.906 -10.664 -11.688 1 98.56 220 ILE B CA 1
ATOM 3727 C C . ILE B 1 220 ? 12.227 -12.156 -11.625 1 98.56 220 ILE B C 1
ATOM 3729 O O . ILE B 1 220 ? 13.359 -12.57 -11.859 1 98.56 220 ILE B O 1
ATOM 3733 N N . ALA B 1 221 ? 11.258 -12.992 -11.406 1 98.56 221 ALA B N 1
ATOM 3734 C CA . ALA B 1 221 ? 11.438 -14.438 -11.336 1 98.56 221 ALA B CA 1
ATOM 3735 C C . ALA B 1 221 ? 11.984 -14.992 -12.648 1 98.56 221 ALA B C 1
ATOM 3737 O O . ALA B 1 221 ? 12.516 -16.094 -12.695 1 98.56 221 ALA B O 1
ATOM 3738 N N . MET B 1 222 ? 11.891 -14.25 -13.688 1 98 222 MET B N 1
ATOM 3739 C CA . MET B 1 222 ? 12.367 -14.672 -15 1 98 222 MET B CA 1
ATOM 3740 C C . MET B 1 222 ? 13.891 -14.602 -15.07 1 98 222 MET B C 1
ATOM 3742 O O . MET B 1 222 ? 14.5 -15.18 -15.969 1 98 222 MET B O 1
ATOM 3746 N N . ASP B 1 223 ? 14.539 -13.852 -14.172 1 97.38 223 ASP B N 1
ATOM 3747 C CA . ASP B 1 223 ? 15.992 -13.734 -14.117 1 97.38 223 ASP B CA 1
ATOM 3748 C C . ASP B 1 223 ? 16.578 -14.695 -13.086 1 97.38 223 ASP B C 1
ATOM 3750 O O . ASP B 1 223 ? 16.672 -14.359 -11.906 1 97.38 223 ASP B O 1
ATOM 3754 N N . PRO B 1 224 ? 17.141 -15.75 -13.469 1 94.62 224 PRO B N 1
ATOM 3755 C CA . PRO B 1 224 ? 17.547 -16.781 -12.516 1 94.62 224 PRO B CA 1
ATOM 3756 C C . PRO B 1 224 ? 18.766 -16.359 -11.688 1 94.62 224 PRO B C 1
ATOM 3758 O O . PRO B 1 224 ? 19.094 -17 -10.695 1 94.62 224 PRO B O 1
ATOM 3761 N N . LYS B 1 225 ? 19.422 -15.305 -12.031 1 95.69 225 LYS B N 1
ATOM 3762 C CA . LYS B 1 225 ? 20.641 -14.914 -11.344 1 95.69 225 LYS B CA 1
ATOM 3763 C C . LYS B 1 225 ? 20.359 -13.867 -10.273 1 95.69 225 LYS B C 1
ATOM 3765 O O . LYS B 1 225 ? 21.203 -13.625 -9.398 1 95.69 225 LYS B O 1
ATOM 3770 N N . ASN B 1 226 ? 19.234 -13.297 -10.375 1 96.25 226 ASN B N 1
ATOM 3771 C CA . ASN B 1 226 ? 18.891 -12.242 -9.422 1 96.25 226 ASN B CA 1
ATOM 3772 C C . ASN B 1 226 ? 18.531 -12.82 -8.055 1 96.25 226 ASN B C 1
ATOM 3774 O O . ASN B 1 226 ? 17.844 -13.844 -7.977 1 96.25 226 ASN B O 1
ATOM 3778 N N . ARG B 1 227 ? 18.953 -12.148 -7.047 1 95.12 227 ARG B N 1
ATOM 3779 C CA . ARG B 1 227 ? 18.75 -12.633 -5.684 1 95.12 227 ARG B CA 1
ATOM 3780 C C . ARG B 1 227 ? 17.266 -12.695 -5.34 1 95.12 227 ARG B C 1
ATOM 3782 O O . ARG B 1 227 ? 16.812 -13.648 -4.707 1 95.12 227 ARG B O 1
ATOM 3789 N N . ALA B 1 228 ? 16.516 -11.688 -5.676 1 96.88 228 ALA B N 1
ATOM 3790 C CA . ALA B 1 228 ? 15.078 -11.703 -5.426 1 96.88 228 ALA B CA 1
ATOM 3791 C C . ALA B 1 228 ? 14.391 -12.812 -6.219 1 96.88 228 ALA B C 1
ATOM 3793 O O . ALA B 1 228 ? 13.461 -13.461 -5.727 1 96.88 228 ALA B O 1
ATOM 3794 N N . SER B 1 229 ? 14.844 -13.008 -7.422 1 97.62 229 SER B N 1
ATOM 3795 C CA . SER B 1 229 ? 14.336 -14.094 -8.258 1 97.62 229 SER B CA 1
ATOM 3796 C C . SER B 1 229 ? 14.531 -15.445 -7.574 1 97.62 229 SER B C 1
ATOM 3798 O O . SER B 1 229 ? 13.594 -16.25 -7.5 1 97.62 229 SER B O 1
ATOM 3800 N N . ILE B 1 230 ? 15.711 -15.633 -7.109 1 97.25 230 ILE B N 1
ATOM 3801 C CA . ILE B 1 230 ? 16.031 -16.875 -6.43 1 97.25 230 ILE B CA 1
ATOM 3802 C C . ILE B 1 230 ? 15.117 -17.062 -5.223 1 97.25 230 ILE B C 1
ATOM 3804 O O . ILE B 1 230 ? 14.609 -18.156 -4.973 1 97.25 230 ILE B O 1
ATOM 3808 N N . ALA B 1 231 ? 14.883 -16.031 -4.508 1 97.44 231 ALA B N 1
ATOM 3809 C CA . ALA B 1 231 ? 14 -16.094 -3.344 1 97.44 231 ALA B CA 1
ATOM 3810 C C . ALA B 1 231 ? 12.594 -16.516 -3.744 1 97.44 231 ALA B C 1
ATOM 3812 O O . ALA B 1 231 ? 12.008 -17.422 -3.143 1 97.44 231 ALA B O 1
ATOM 3813 N N . TYR B 1 232 ? 12 -15.898 -4.785 1 98.38 232 TYR B N 1
ATOM 3814 C CA . TYR B 1 232 ? 10.656 -16.234 -5.238 1 98.38 232 TYR B CA 1
ATOM 3815 C C . TYR B 1 232 ? 10.602 -17.672 -5.754 1 98.38 232 TYR B C 1
ATOM 3817 O O . TYR B 1 232 ? 9.625 -18.391 -5.516 1 98.38 232 TYR B O 1
ATOM 3825 N N . ARG B 1 233 ? 11.609 -18.094 -6.473 1 98 233 ARG B N 1
ATOM 3826 C CA . ARG B 1 233 ? 11.672 -19.453 -6.977 1 98 233 ARG B CA 1
ATOM 3827 C C . ARG B 1 233 ? 11.734 -20.453 -5.832 1 98 233 ARG B C 1
ATOM 3829 O O . ARG B 1 233 ? 11.102 -21.516 -5.891 1 98 233 ARG B O 1
ATOM 3836 N N . ASN B 1 234 ? 12.5 -20.125 -4.781 1 97.81 234 ASN B N 1
ATOM 3837 C CA . ASN B 1 234 ? 12.57 -21 -3.607 1 97.81 234 ASN B CA 1
ATOM 3838 C C . ASN B 1 234 ? 11.234 -21.062 -2.883 1 97.81 234 ASN B C 1
ATOM 3840 O O . ASN B 1 234 ? 10.852 -22.109 -2.363 1 97.81 234 ASN B O 1
ATOM 3844 N N . ILE B 1 235 ? 10.539 -19.984 -2.799 1 98.38 235 ILE B N 1
ATOM 3845 C CA . ILE B 1 235 ? 9.211 -19.969 -2.205 1 98.38 235 ILE B CA 1
ATOM 3846 C C . ILE B 1 235 ? 8.281 -20.891 -2.988 1 98.38 235 ILE B C 1
ATOM 3848 O O . ILE B 1 235 ? 7.531 -21.672 -2.398 1 98.38 235 ILE B O 1
ATOM 3852 N N . ALA B 1 236 ? 8.32 -20.828 -4.344 1 98.56 236 ALA B N 1
ATOM 3853 C CA . ALA B 1 236 ? 7.52 -21.688 -5.195 1 98.56 236 ALA B CA 1
ATOM 3854 C C . ALA B 1 236 ? 7.84 -23.156 -4.93 1 98.56 236 ALA B C 1
ATOM 3856 O O . ALA B 1 236 ? 6.934 -24 -4.84 1 98.56 236 ALA B O 1
ATOM 3857 N N . ARG B 1 237 ? 9.102 -23.438 -4.766 1 98 237 ARG B N 1
ATOM 3858 C CA . ARG B 1 237 ? 9.523 -24.812 -4.484 1 98 237 ARG B CA 1
ATOM 3859 C C . ARG B 1 237 ? 8.969 -25.297 -3.148 1 98 237 ARG B C 1
ATOM 3861 O O . ARG B 1 237 ? 8.539 -26.438 -3.023 1 98 237 ARG B O 1
ATOM 3868 N N . ARG B 1 238 ? 8.922 -24.422 -2.146 1 97.56 238 ARG B N 1
ATOM 3869 C CA . ARG B 1 238 ? 8.375 -24.781 -0.845 1 97.56 238 ARG B CA 1
ATOM 3870 C C . ARG B 1 238 ? 6.867 -25.016 -0.93 1 97.56 238 ARG B C 1
ATOM 3872 O O . ARG B 1 238 ? 6.32 -25.859 -0.23 1 97.56 238 ARG B O 1
ATOM 3879 N N . ILE B 1 239 ? 6.234 -24.234 -1.789 1 97.69 239 ILE B N 1
ATOM 3880 C CA . ILE B 1 239 ? 4.809 -24.438 -2.027 1 97.69 239 ILE B CA 1
ATOM 3881 C C . ILE B 1 239 ? 4.566 -25.828 -2.604 1 97.69 239 ILE B C 1
ATOM 3883 O O . ILE B 1 239 ? 3.576 -26.484 -2.268 1 97.69 239 ILE B O 1
ATOM 3887 N N . LEU B 1 240 ? 5.5 -26.344 -3.43 1 97.31 240 LEU B N 1
ATOM 3888 C CA . LEU B 1 240 ? 5.391 -27.656 -4.059 1 97.31 240 LEU B CA 1
ATOM 3889 C C . LEU B 1 240 ? 5.789 -28.75 -3.084 1 97.31 240 LEU B C 1
ATOM 3891 O O . LEU B 1 240 ? 5.742 -29.938 -3.428 1 97.31 240 LEU B O 1
ATOM 3895 N N . GLY B 1 241 ? 6.273 -28.359 -1.886 1 94.94 241 GLY B N 1
ATOM 3896 C CA . GLY B 1 241 ? 6.539 -29.344 -0.853 1 94.94 241 GLY B CA 1
ATOM 3897 C C . GLY B 1 241 ? 8.016 -29.672 -0.7 1 94.94 241 GLY B C 1
ATOM 3898 O O . GLY B 1 241 ? 8.391 -30.547 0.078 1 94.94 241 GLY B O 1
ATOM 3899 N N . GLU B 1 242 ? 8.844 -28.875 -1.438 1 94.06 242 GLU B N 1
ATOM 3900 C CA . GLU B 1 242 ? 10.281 -29.094 -1.319 1 94.06 242 GLU B CA 1
ATOM 3901 C C . GLU B 1 242 ? 10.852 -28.422 -0.075 1 94.06 242 GLU B C 1
ATOM 3903 O O . GLU B 1 242 ? 10.375 -27.359 0.328 1 94.06 242 GLU B O 1
ATOM 3908 N N . SER B 1 243 ? 11.797 -29.047 0.515 1 89.75 243 SER B N 1
ATOM 3909 C CA . SER B 1 243 ? 12.523 -28.438 1.623 1 89.75 243 SER B CA 1
ATOM 3910 C C . SER B 1 243 ? 13.703 -27.609 1.123 1 89.75 243 SER B C 1
ATOM 3912 O O . SER B 1 243 ? 14.758 -28.156 0.807 1 89.75 243 SER B O 1
ATOM 3914 N N . VAL B 1 244 ? 13.539 -26.406 0.939 1 89.88 244 VAL B N 1
ATOM 3915 C CA . VAL B 1 244 ? 14.57 -25.469 0.498 1 89.88 244 VAL B CA 1
ATOM 3916 C C . VAL B 1 244 ? 14.93 -24.516 1.642 1 89.88 244 VAL B C 1
ATOM 3918 O O . VAL B 1 244 ? 14.055 -23.891 2.24 1 89.88 244 VAL B O 1
ATOM 3921 N N . PRO B 1 245 ? 16.219 -24.438 1.968 1 83.69 245 PRO B N 1
ATOM 3922 C CA . PRO B 1 245 ? 16.578 -23.516 3.039 1 83.69 245 PRO B CA 1
ATOM 3923 C C . PRO B 1 245 ? 16.281 -22.062 2.684 1 83.69 245 PRO B C 1
ATOM 3925 O O . PRO B 1 245 ? 16.234 -21.703 1.503 1 83.69 245 PRO B O 1
ATOM 3928 N N . LEU B 1 246 ? 16.109 -21.312 3.707 1 82.44 246 LEU B N 1
ATOM 3929 C CA . LEU B 1 246 ? 15.938 -19.891 3.48 1 82.44 246 LEU B CA 1
ATOM 3930 C C . LEU B 1 246 ? 17.219 -19.25 2.965 1 82.44 246 LEU B C 1
ATOM 3932 O O . LEU B 1 246 ? 18.312 -19.672 3.352 1 82.44 246 LEU B O 1
ATOM 3936 N N . GLN B 1 247 ? 17.078 -18.375 2.113 1 72.56 247 GLN B N 1
ATOM 3937 C CA . GLN B 1 247 ? 18.219 -17.641 1.597 1 72.56 247 GLN B CA 1
ATOM 3938 C C . GLN B 1 247 ? 18.859 -16.781 2.682 1 72.56 247 GLN B C 1
ATOM 3940 O O . GLN B 1 247 ? 18.156 -16.188 3.494 1 72.56 247 GLN B O 1
ATOM 3945 N N . VAL B 1 248 ? 20.188 -16.891 2.789 1 64.38 248 VAL B N 1
ATOM 3946 C CA . VAL B 1 248 ? 20.922 -16.031 3.711 1 64.38 248 VAL B CA 1
ATOM 3947 C C . VAL B 1 248 ? 20.969 -14.609 3.168 1 64.38 248 VAL B C 1
ATOM 3949 O O . VAL B 1 248 ? 21.234 -14.398 1.985 1 64.38 248 VAL B O 1
ATOM 3952 N N . LEU B 1 249 ? 20.469 -13.742 3.959 1 66.06 249 LEU B N 1
ATOM 3953 C CA . LEU B 1 249 ? 20.641 -12.344 3.58 1 66.06 249 LEU B CA 1
ATOM 3954 C C . LEU B 1 249 ? 22.094 -11.914 3.715 1 66.06 249 LEU B C 1
ATOM 3956 O O . LEU B 1 249 ? 22.828 -12.43 4.566 1 66.06 249 LEU B O 1
ATOM 3960 N N . GLU B 1 250 ? 22.875 -11.875 2.707 1 56.69 250 GLU B N 1
ATOM 3961 C CA . GLU B 1 250 ? 24.312 -11.664 2.656 1 56.69 250 GLU B CA 1
ATOM 3962 C C . GLU B 1 250 ? 24.875 -11.305 4.031 1 56.69 250 GLU B C 1
ATOM 3964 O O . GLU B 1 250 ? 25.906 -11.836 4.449 1 56.69 250 GLU B O 1
ATOM 3969 N N . GLU B 1 251 ? 24.578 -10.086 4.602 1 49.03 251 GLU B N 1
ATOM 3970 C CA . GLU B 1 251 ? 25.406 -9.656 5.723 1 49.03 251 GLU B CA 1
ATOM 3971 C C . GLU B 1 251 ? 24.984 -10.352 7.016 1 49.03 251 GLU B C 1
ATOM 3973 O O . GLU B 1 251 ? 25.422 -9.961 8.102 1 49.03 251 GLU B O 1
ATOM 3978 N N . GLN B 1 252 ? 24.188 -11.234 7.027 1 46.09 252 GLN B N 1
ATOM 3979 C CA . GLN B 1 252 ? 23.719 -11.727 8.32 1 46.09 252 GLN B CA 1
ATOM 3980 C C . GLN B 1 252 ? 24.734 -12.695 8.938 1 46.09 252 GLN B C 1
ATOM 3982 O O . GLN B 1 252 ? 25.359 -13.484 8.227 1 46.09 252 GLN B O 1
ATOM 3987 N N . ASN B 1 253 ? 25.078 -12.422 10.172 1 46.34 253 ASN B N 1
ATOM 3988 C CA . ASN B 1 253 ? 25.938 -13.203 11.047 1 46.34 253 ASN B CA 1
ATOM 3989 C C . ASN B 1 253 ? 25.453 -14.641 11.188 1 46.34 253 ASN B C 1
ATOM 3991 O O . ASN B 1 253 ? 24.25 -14.891 11.188 1 46.34 253 ASN B O 1
ATOM 3995 N N . LYS B 1 254 ? 26.328 -15.656 11.234 1 46.66 254 LYS B N 1
ATOM 3996 C CA . LYS B 1 254 ? 26.266 -17.109 11.383 1 46.66 254 LYS B CA 1
ATOM 3997 C C . LYS B 1 254 ? 25.172 -17.516 12.367 1 46.66 254 LYS B C 1
ATOM 3999 O O . LYS B 1 254 ? 24.578 -18.578 12.234 1 46.66 254 LYS B O 1
ATOM 4004 N N . GLY B 1 255 ? 24.906 -16.766 13.273 1 43.59 255 GLY B N 1
ATOM 4005 C CA . GLY B 1 255 ? 24.047 -17.156 14.375 1 43.59 255 GLY B CA 1
ATOM 4006 C C . GLY B 1 255 ? 22.578 -17.125 14.023 1 43.59 255 GLY B C 1
ATOM 4007 O O . GLY B 1 255 ? 21.812 -18.016 14.391 1 43.59 255 GLY B O 1
ATOM 4008 N N . MET B 1 256 ? 22.141 -16.188 13.336 1 46.97 256 MET B N 1
ATOM 4009 C CA . MET B 1 256 ? 20.719 -16.031 13.031 1 46.97 256 MET B CA 1
ATOM 4010 C C . MET B 1 256 ? 20.25 -17.094 12.031 1 46.97 256 MET B C 1
ATOM 4012 O O . MET B 1 256 ? 19.141 -17.594 12.125 1 46.97 256 MET B O 1
ATOM 4016 N N . MET B 1 257 ? 21.125 -17.562 11.18 1 48.84 257 MET B N 1
ATOM 4017 C CA . MET B 1 257 ? 20.844 -18.594 10.195 1 48.84 257 MET B CA 1
ATOM 4018 C C . MET B 1 257 ? 20.531 -19.922 10.875 1 48.84 257 MET B C 1
ATOM 4020 O O . MET B 1 257 ? 19.688 -20.688 10.398 1 48.84 257 MET B O 1
ATOM 4024 N N . ALA B 1 258 ? 21.234 -20.172 11.898 1 49.81 258 ALA B N 1
ATOM 4025 C CA . ALA B 1 258 ? 21.031 -21.422 12.609 1 49.81 258 ALA B CA 1
ATOM 4026 C C . ALA B 1 258 ? 19.609 -21.531 13.141 1 49.81 258 ALA B C 1
ATOM 4028 O O . ALA B 1 258 ? 18.984 -22.594 13.07 1 49.81 258 ALA B O 1
ATOM 4029 N N . LYS B 1 259 ? 19.094 -20.453 13.539 1 47.31 259 LYS B N 1
ATOM 4030 C CA . LYS B 1 259 ? 17.766 -20.516 14.172 1 47.31 259 LYS B CA 1
ATOM 4031 C C . LYS B 1 259 ? 16.672 -20.641 13.125 1 47.31 259 LYS B C 1
ATOM 4033 O O . LYS B 1 259 ? 15.719 -21.406 13.312 1 47.31 259 LYS B O 1
ATOM 4038 N N . ILE B 1 260 ? 16.859 -20.047 12.07 1 50.47 260 ILE B N 1
ATOM 4039 C CA . ILE B 1 260 ? 15.859 -20.078 10.992 1 50.47 260 ILE B CA 1
ATOM 4040 C C . ILE B 1 260 ? 15.875 -21.453 10.32 1 50.47 260 ILE B C 1
ATOM 4042 O O . ILE B 1 260 ? 14.812 -22 10 1 50.47 260 ILE B O 1
ATOM 4046 N N . LYS B 1 261 ? 17.062 -22.078 10.203 1 52.75 261 LYS B N 1
ATOM 4047 C CA . LYS B 1 261 ? 17.172 -23.422 9.664 1 52.75 261 LYS B CA 1
ATOM 4048 C C . LYS B 1 261 ? 16.375 -24.422 10.5 1 52.75 261 LYS B C 1
ATOM 4050 O O . LYS B 1 261 ? 15.766 -25.344 9.961 1 52.75 261 LYS B O 1
ATOM 4055 N N . SER B 1 262 ? 16.406 -24.188 11.789 1 51.62 262 SER B N 1
ATOM 4056 C CA . SER B 1 262 ? 15.703 -25.109 12.68 1 51.62 262 SER B CA 1
ATOM 4057 C C . SER B 1 262 ? 14.195 -25.016 12.469 1 51.62 262 SER B C 1
ATOM 4059 O O . SER B 1 262 ? 13.492 -26.031 12.578 1 51.62 262 SER B O 1
ATOM 4061 N N . PHE B 1 263 ? 13.867 -23.891 12.125 1 47.81 263 PHE B N 1
ATOM 4062 C CA . PHE B 1 263 ? 12.43 -23.75 11.938 1 47.81 263 PHE B CA 1
ATOM 4063 C C . PHE B 1 263 ? 11.969 -24.469 10.688 1 47.81 263 PHE B C 1
ATOM 4065 O O . PHE B 1 263 ? 10.844 -24.969 10.625 1 47.81 263 PHE B O 1
ATOM 4072 N N . PHE B 1 264 ? 12.867 -24.438 9.625 1 51.12 264 PHE B N 1
ATOM 4073 C CA . PHE B 1 264 ? 12.484 -25.141 8.398 1 51.12 264 PHE B CA 1
ATOM 4074 C C . PHE B 1 264 ? 12.898 -26.594 8.453 1 51.12 264 PHE B C 1
ATOM 4076 O O . PHE B 1 264 ? 12.898 -27.281 7.434 1 51.12 264 PHE B O 1
ATOM 4083 N N . GLY B 1 265 ? 13.141 -27.172 9.484 1 51.16 265 GLY B N 1
ATOM 4084 C CA . GLY B 1 265 ? 13.398 -28.594 9.641 1 51.16 265 GLY B CA 1
ATOM 4085 C C . GLY B 1 265 ? 14.672 -29.062 8.938 1 51.16 265 GLY B C 1
ATOM 4086 O O . GLY B 1 265 ? 14.836 -30.234 8.648 1 51.16 265 GLY B O 1
ATOM 4087 N N . VAL B 1 266 ? 15.633 -28.266 8.438 1 38.03 266 VAL B N 1
ATOM 4088 C CA . VAL B 1 266 ? 16.844 -28.766 7.809 1 38.03 266 VAL B CA 1
ATOM 4089 C C . VAL B 1 266 ? 17.875 -29.141 8.875 1 38.03 266 VAL B C 1
ATOM 4091 O O . VAL B 1 266 ? 18.344 -28.266 9.625 1 38.03 266 VAL B O 1
ATOM 4094 N N . ARG B 1 267 ? 17.859 -30.328 9.484 1 40.25 267 ARG B N 1
ATOM 4095 C CA . ARG B 1 267 ? 18.922 -30.938 10.297 1 40.25 267 ARG B CA 1
ATOM 4096 C C . ARG B 1 267 ? 20.25 -30.922 9.555 1 40.25 267 ARG B C 1
ATOM 4098 O O . ARG B 1 267 ? 20.312 -31.219 8.367 1 40.25 267 ARG B O 1
ATOM 4105 N N . SER B 1 268 ? 21.297 -30.188 10.18 1 34.78 268 SER B N 1
ATOM 4106 C CA . SER B 1 268 ? 22.625 -30.578 9.719 1 34.78 268 SER B CA 1
ATOM 4107 C C . SER B 1 268 ? 22.75 -32.094 9.648 1 34.78 268 SER B C 1
ATOM 4109 O O . SER B 1 268 ? 22.219 -32.812 10.5 1 34.78 268 SER B O 1
#

GO terms:
  GO:0005515 protein binding (F, IPI)

Solvent-accessible surface area (backbone atoms only — not comparable to full-atom values): 27193 Å² total; per-residue (Å²): 120,31,47,28,35,23,28,32,31,25,44,33,60,41,43,38,55,59,46,43,49,18,34,46,47,24,35,26,74,73,69,36,30,26,34,38,34,38,46,28,59,44,59,46,51,51,39,47,31,56,53,48,63,91,67,67,83,42,24,46,57,35,37,68,69,63,74,46,55,68,75,69,24,46,36,70,40,72,90,47,64,88,18,34,33,35,34,39,28,29,67,68,69,61,94,82,70,75,51,35,67,48,42,23,52,51,42,56,57,46,21,72,77,18,54,32,35,39,30,26,34,28,51,41,81,52,69,51,29,51,28,38,53,54,36,22,41,31,36,38,40,37,22,33,46,44,58,62,33,45,52,18,34,43,53,42,50,56,57,48,70,68,39,86,67,37,50,84,47,30,30,34,43,24,59,42,52,65,69,42,33,75,70,62,47,31,51,42,69,68,57,49,40,62,71,60,69,45,53,77,58,41,60,31,56,57,52,72,61,49,56,35,21,31,60,68,17,39,41,42,37,77,40,76,83,40,70,54,14,44,33,35,39,46,32,34,39,40,73,74,68,45,90,63,80,77,80,76,62,84,85,62,61,76,67,64,54,56,58,54,36,56,71,66,65,60,74,131,122,30,47,28,36,22,28,30,31,28,46,35,59,40,43,37,55,60,47,43,48,19,34,46,47,25,35,27,74,71,70,35,30,26,35,37,34,38,46,28,60,44,60,46,50,52,38,45,33,56,54,47,64,90,68,66,83,42,24,48,57,36,37,68,70,65,75,45,55,68,76,68,23,48,37,71,40,73,92,48,64,88,19,34,32,34,36,38,28,28,68,69,70,60,95,83,69,76,52,37,66,49,42,22,51,51,42,55,56,47,21,71,76,20,55,32,34,41,32,28,34,29,48,43,81,51,69,50,28,51,27,39,53,54,36,22,43,32,37,36,40,36,23,32,47,44,60,61,33,44,52,18,33,43,52,43,50,57,56,48,69,70,40,85,66,36,50,84,47,29,30,33,44,23,58,42,52,64,68,42,32,76,71,61,47,32,52,41,70,68,57,49,39,62,72,60,70,47,51,77,57,40,60,31,57,57,52,72,59,49,56,35,21,31,60,68,18,40,41,42,38,77,39,77,81,40,69,53,14,43,34,35,39,46,32,34,40,38,74,75,68,45,88,64,80,76,79,76,61,83,85,62,60,78,66,62,54,57,57,55,35,56,72,69,66,59,75,130

pLDDT: mean 91.39, std 14.21, range [34.44, 98.94]

InterPro domains:
  IPR002586 CobQ/CobB/MinD/ParA nucleotide binding domain [PF01656] (5-220)
  IPR010223 ATP binding protein MinD [TIGR01968] (3-264)
  IPR025501 ATP binding protein MinD/FleN [PIRSF003092] (1-266)
  IPR027417 P-loop containing nucleoside triphosphate hydrolase [G3DSA:3.40.50.300] (1-253)
  IPR027417 P-loop containing nucleoside triphosphate hydrolase [SSF52540] (3-262)
  IPR050625 ParA/MinD ATPase [PTHR43384] (3-255)

Foldseek 3Di:
DAAEEEEDFQDPPLQLLLLLLLLLVLLLVVPWAEEEEELPAQPWQNCLLQVNVVPADDALLCPLVVVDDPVNGWADDPVRPRRYIYRTHHNDDPPVGDQLVSLQVSLVVVRVPTNYYYYRADHHDDRSNSSRLSNHQEYEYGFEQAPVRLVSSLVVQVVSVPDPRYDRYEYEYEADDPVCCVVVVGPDPVRSCVVSVHHHLAYAHRDPVQVVSSNVSHNPLVPCVDPRVVGSSSSSCVVVVDQDQYDDPVPDDPPVSVVSCVSSVDDD/DAAEEEEDFQDPPLQLLLLLLLLLVLLLVVPWAEEEEELPAQPWQNCLLQVNVVPADDALLCPLVVVDDPVNGWADDPVRPRRYIYRTHHNDDPPVGDQLVSLQVSLVVVRVPTNYYYYRADHHDDRSNSSRLSNHQEYEYGFEQAPVRLVSSLVVQVVSVPDDRYDRYEYEYEADDPVCCVVVVGPDPVRSCVVSVHHHLAYAHRDPVQVVSSNVSHNPLVPCPDPRVVGSSSSSCVVVVDQDQYDDPVPDDPPVSVVSCVSSVDDD

Organism: Bacillus subtilis (strain 168) (NCBI:txid224308)

Nearest PDB structures (foldseek):
  3r9j-assembly1_A-1  TM=9.545E-01  e=6.554E-27  Escherichia coli K-12
  3r9j-assembly1_B-1  TM=9.578E-01  e=1.343E-26  Escherichia coli K-12
  4v03-assembly1_A  TM=9.570E-01  e=6.554E-27  Aquifex aeolicus
  8p53-assembly1_A  TM=8.175E-01  e=9.039E-18  Pseudomonas aeruginosa PAO1
  4rz3-assembly1_B  TM=8.396E-01  e=6.124E-17  Geobacillus thermodenitrificans NG80-2